Protein AF-A0A8K0JPL9-F1 (afdb_monomer_lite)

Foldseek 3Di:
DDFLDLAADAQVLQLLLCVQLVQVVHSHLVVLLVVCQAPVQVSVLSVLLSLQARAKAWLCCLAPVVDPAQFALHQVSLSCACRVQVHHYAQSSQASNSQNSLSNSLVVNVVVQVVVVVVPPPPPVVPPVDSQGKHWDHKDKWFWFFFPAADPPPRATHTPPQDGRLHIWMKTWMARNNVRDIWIWIRGSHLFQPDDSGTHTAQDPPRQDVFRKDWDDPQLFQKIKMKGDADVCSHPDDDPPNCPPCVVVHDPDDPPDFDKIWIKMFFAAPPDDLPPDLPPDDDPPPQSHDDIDTTIMITPVDDDGSVSSSVSSRCLSVVPSVVVPVSNVKTKIKGKHFVVVPDPQPQPPVVPDDPDPPQAPRGMKMWMDIHQWTWIWGQGNRRGIDIDTRGRHPDVVVVQVCCCVVRVDDD

Sequence (411 aa):
MTTPSNRPYTEPELRAYLDRIDFPLGNDPAVLVDEISRDPKAALGQVMRAHLERVPFENTFITVAEPRASPPLDPSSLHDRIVRSQLGGYCFFHSLNSTNVILGLIQLQRNEDRDLDHSQEGNLNRQRGHRQGWQITNARPVLGVVSIGKEPETDRPIFESRREPTHCVTLVTVLDSRTGVEERAVMDVGFGRKGPIGLAPLPSSEKAGAAGEVIWDDSLRGEAWRVRRPKVGELPGPEEGLEERWLQGHPLTDGEGKRNYLMQHRLFALGQDPSESDQDIEHDDDDGYGAWETLYAFNVAEHHGLETFQTLSRHVFDGSKGCTTKFKDHLTVSRTYDLEQGIDFPVKNNTGKQSSFEGRTRTMGRLALTDMVLSTFVTTDQGKGKKEVISEYKDERERNEDLERLFGLKL

Secondary structure (DSSP, 8-state):
------PPPPHHHHHHHHHHTT-TT-S-HHHHHHHHHH-HHHHHHHHHHHHHHHS-EE-HHHHTS--SSPPP-SHHHHHIIIIIS---B-HHHHHHHHHHHHHHHHHHHHHHHHHHHHHTTT-GGGTT-S--SEEEEEEEEEEEEEEEEE-TTT--EEE-SS-S--EEEEEEEEEETTTTEEEEEEE--SSGGGS-SS-EEPPPTTT--TT-EEEEEETTTTEEEEEEPPPTTTSPP--TTSHHHHTTT--S--TT---EEEEEEEE--TT--TTS-TTSS---TTS--SSPEEEEEEESS----HHHHHHHHHHHHHTGGG---HHHHS-EEEEEEESTT--------TT------TT----EEEEEEETTEEEEEEE-TTS-EEEEEEEE-SSHHHHHHHHHHHH----

Radius of gyration: 22.12 Å; chains: 1; bounding box: 73×56×55 Å

Organism: NCBI:txid5210

Structure (mmCIF, N/CA/C/O backbone):
data_AF-A0A8K0JPL9-F1
#
_entry.id   AF-A0A8K0JPL9-F1
#
loop_
_atom_site.group_PDB
_atom_site.id
_atom_site.type_symbol
_atom_site.label_atom_id
_atom_site.label_alt_id
_atom_site.label_comp_id
_atom_site.label_asym_id
_atom_site.label_entity_id
_atom_site.label_seq_id
_atom_site.pdbx_PDB_ins_code
_atom_site.Cartn_x
_atom_site.Cartn_y
_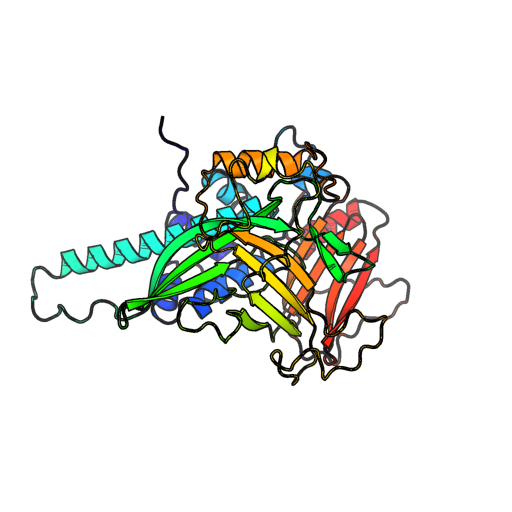atom_site.Cartn_z
_atom_site.occupancy
_atom_site.B_iso_or_equiv
_atom_site.auth_seq_id
_atom_site.auth_comp_id
_atom_site.auth_asym_id
_atom_site.auth_atom_id
_atom_site.pdbx_PDB_model_num
ATOM 1 N N . MET A 1 1 ? -13.437 28.393 0.089 1.00 31.88 1 MET A N 1
ATOM 2 C CA . MET A 1 1 ? -12.780 27.440 -0.829 1.00 31.88 1 MET A CA 1
ATOM 3 C C . MET A 1 1 ? -12.708 26.109 -0.104 1.00 31.88 1 MET A C 1
ATOM 5 O O . MET A 1 1 ? -12.032 26.030 0.910 1.00 31.88 1 MET A O 1
ATOM 9 N N . THR A 1 2 ? -13.507 25.126 -0.514 1.00 33.62 2 THR A N 1
ATOM 10 C CA . THR A 1 2 ? -13.497 23.772 0.057 1.00 33.62 2 THR A CA 1
ATOM 11 C C . THR A 1 2 ? -12.241 23.061 -0.428 1.00 33.62 2 THR A C 1
ATOM 13 O O . THR A 1 2 ? -12.041 22.941 -1.636 1.00 33.62 2 THR A O 1
ATOM 16 N N . THR A 1 3 ? -11.378 22.638 0.489 1.00 42.19 3 THR A N 1
ATOM 17 C CA . THR A 1 3 ? -10.251 21.757 0.174 1.00 42.19 3 THR A CA 1
ATOM 18 C C . THR A 1 3 ? -10.779 20.526 -0.570 1.00 42.19 3 THR A C 1
ATOM 20 O O . THR A 1 3 ? -11.817 19.999 -0.160 1.00 42.19 3 THR A O 1
ATOM 23 N N . PRO A 1 4 ? -10.139 20.073 -1.666 1.00 48.31 4 PRO A N 1
ATOM 24 C CA . PRO A 1 4 ? -10.528 18.835 -2.329 1.00 48.31 4 PRO A CA 1
ATOM 25 C C . PRO A 1 4 ? -10.375 17.702 -1.311 1.00 48.31 4 PRO A C 1
ATOM 27 O O . PRO A 1 4 ? -9.271 17.316 -0.927 1.00 48.31 4 PRO A O 1
ATOM 30 N N . SER A 1 5 ? -11.513 17.283 -0.766 1.00 59.06 5 SER A N 1
ATOM 31 C CA . SER A 1 5 ? -11.613 16.334 0.330 1.00 59.06 5 SER A CA 1
ATOM 32 C C . SER A 1 5 ? -11.364 14.931 -0.197 1.00 59.06 5 SER A C 1
ATOM 34 O O . SER A 1 5 ? -11.903 14.579 -1.248 1.00 59.06 5 SER A O 1
ATOM 36 N N . ASN A 1 6 ? -10.640 14.110 0.565 1.00 72.50 6 ASN A N 1
ATOM 37 C CA . ASN A 1 6 ? -10.690 12.660 0.399 1.00 72.50 6 ASN A CA 1
ATOM 38 C C . ASN A 1 6 ? -12.164 12.235 0.434 1.00 72.50 6 ASN A C 1
ATOM 40 O O . ASN A 1 6 ? -12.820 12.319 1.474 1.00 72.50 6 ASN A O 1
ATOM 44 N N . ARG A 1 7 ? -12.705 11.868 -0.728 1.00 91.00 7 ARG A N 1
ATOM 45 C CA . ARG A 1 7 ? -14.071 11.380 -0.872 1.00 91.00 7 ARG A CA 1
ATOM 46 C C . ARG A 1 7 ? -14.038 9.860 -0.680 1.00 91.00 7 ARG A C 1
ATOM 48 O O . ARG A 1 7 ? -13.291 9.201 -1.402 1.00 91.00 7 ARG A O 1
ATOM 55 N N . PRO A 1 8 ? -14.856 9.302 0.227 1.00 95.69 8 PRO A N 1
ATOM 56 C CA . PRO A 1 8 ? -15.066 7.861 0.318 1.00 95.69 8 PRO A CA 1
ATOM 57 C C . PRO A 1 8 ? -15.488 7.267 -1.030 1.00 95.69 8 PRO A C 1
ATOM 59 O O . PRO A 1 8 ? -16.291 7.881 -1.743 1.00 95.69 8 PRO A O 1
ATOM 62 N N . TYR A 1 9 ? -15.009 6.066 -1.353 1.00 97.75 9 TYR A N 1
ATOM 63 C CA . TYR A 1 9 ? -15.581 5.312 -2.468 1.00 97.75 9 TYR A CA 1
ATOM 64 C C . TYR A 1 9 ? -17.044 4.967 -2.198 1.00 97.75 9 TYR A C 1
ATOM 66 O O . TYR A 1 9 ? -17.438 4.618 -1.086 1.00 97.75 9 TYR A O 1
ATOM 74 N N . THR A 1 10 ? -17.854 5.107 -3.241 1.00 97.56 10 THR A N 1
ATOM 75 C CA . THR A 1 10 ? -19.245 4.657 -3.268 1.00 97.56 10 THR A CA 1
ATOM 76 C C . THR A 1 10 ? -19.319 3.136 -3.333 1.00 97.56 10 THR A C 1
ATOM 78 O O . THR A 1 10 ? -18.347 2.473 -3.687 1.00 97.56 10 THR A O 1
ATOM 81 N N . GLU A 1 11 ? -20.486 2.564 -3.044 1.00 97.81 11 GLU A N 1
ATOM 82 C CA . GLU A 1 11 ? -20.676 1.113 -3.130 1.00 97.81 11 GLU A CA 1
ATOM 83 C C . GLU A 1 11 ? -20.322 0.529 -4.516 1.00 97.81 11 GLU A C 1
ATOM 85 O O . GLU A 1 11 ? -19.583 -0.457 -4.557 1.00 97.81 11 GLU A O 1
ATOM 90 N N . PRO A 1 12 ? -20.725 1.129 -5.661 1.00 98.31 12 PRO A N 1
ATOM 91 C CA . PRO A 1 12 ? -20.303 0.626 -6.970 1.00 98.31 12 PRO A CA 1
ATOM 92 C C . PRO A 1 12 ? -18.787 0.710 -7.196 1.00 98.31 12 PRO A C 1
ATOM 94 O O . PRO A 1 12 ? -18.204 -0.185 -7.806 1.00 98.31 12 PRO A O 1
ATOM 97 N N . GLU A 1 13 ? -18.132 1.765 -6.698 1.00 98.31 13 GLU A N 1
ATOM 98 C CA . GLU A 1 13 ? -16.674 1.915 -6.788 1.00 98.31 13 GLU A CA 1
ATOM 99 C C . GLU A 1 13 ? -15.948 0.865 -5.940 1.00 98.31 13 GLU A C 1
ATOM 101 O O . GLU A 1 13 ? -14.968 0.288 -6.416 1.00 98.31 13 GLU A O 1
ATOM 106 N N . LEU A 1 14 ? -16.451 0.575 -4.733 1.00 98.62 14 LEU A N 1
ATOM 107 C CA . LEU A 1 14 ? -15.950 -0.493 -3.864 1.00 98.62 14 LEU A CA 1
ATOM 108 C C . LEU A 1 14 ? -16.120 -1.865 -4.513 1.00 98.62 14 LEU A C 1
ATOM 110 O O . LEU A 1 14 ? -15.163 -2.629 -4.548 1.00 98.62 14 LEU A O 1
ATOM 114 N N . ARG A 1 15 ? -17.295 -2.158 -5.080 1.00 98.50 15 ARG A N 1
ATOM 115 C CA . ARG A 1 15 ? -17.558 -3.414 -5.796 1.00 98.50 15 ARG A CA 1
ATOM 116 C C . ARG A 1 15 ? -16.576 -3.610 -6.949 1.00 98.50 15 ARG A C 1
ATOM 118 O O . ARG A 1 15 ? -15.944 -4.655 -7.044 1.00 98.50 15 ARG A O 1
ATOM 125 N N . ALA A 1 16 ? -16.378 -2.580 -7.774 1.00 98.56 16 ALA A N 1
ATOM 126 C CA . ALA A 1 16 ? -15.401 -2.621 -8.863 1.00 98.56 16 ALA A CA 1
ATOM 127 C C . ALA A 1 16 ? -13.955 -2.781 -8.356 1.00 98.56 16 ALA A C 1
ATOM 129 O O . ALA A 1 16 ? -13.152 -3.466 -8.981 1.00 98.56 16 ALA A O 1
ATOM 130 N N . TYR A 1 17 ? -13.610 -2.172 -7.219 1.00 98.69 17 TYR A N 1
ATOM 131 C CA . TYR A 1 17 ? -12.295 -2.347 -6.604 1.00 98.69 17 TYR A CA 1
ATOM 132 C C . TYR A 1 17 ? -12.081 -3.776 -6.077 1.00 98.69 17 TYR A C 1
ATOM 134 O O . TYR A 1 17 ? -11.028 -4.357 -6.328 1.00 98.69 17 TYR A O 1
ATOM 142 N N . LEU A 1 18 ? -13.067 -4.355 -5.383 1.00 98.62 18 LEU A N 1
ATOM 143 C CA . LEU A 1 18 ? -12.998 -5.734 -4.886 1.00 98.62 18 LEU A CA 1
ATOM 144 C C . LEU A 1 18 ? -12.902 -6.745 -6.035 1.00 98.62 18 LEU A C 1
ATOM 146 O O . LEU A 1 18 ? -12.157 -7.715 -5.932 1.00 98.62 18 LEU A O 1
ATOM 150 N N . ASP A 1 19 ? -13.583 -6.469 -7.148 1.00 98.31 19 ASP A N 1
ATOM 151 C CA . ASP A 1 19 ? -13.447 -7.215 -8.401 1.00 98.31 19 ASP A CA 1
ATOM 152 C C . ASP A 1 19 ? -12.025 -7.100 -8.983 1.00 98.31 19 ASP A C 1
ATOM 154 O O . ASP A 1 19 ? -11.381 -8.104 -9.280 1.00 98.31 19 ASP A O 1
ATOM 158 N N . ARG A 1 20 ? -11.466 -5.880 -9.047 1.00 97.69 20 ARG A N 1
ATOM 159 C CA . ARG A 1 20 ? -10.102 -5.621 -9.549 1.00 97.69 20 ARG A CA 1
ATOM 160 C C . ARG A 1 20 ? -9.019 -6.380 -8.785 1.00 97.69 20 ARG A C 1
ATOM 162 O O . ARG A 1 20 ? -8.016 -6.770 -9.395 1.00 97.69 20 ARG A O 1
ATOM 169 N N . ILE A 1 21 ? -9.172 -6.515 -7.471 1.00 97.69 21 ILE A N 1
ATOM 170 C CA . ILE A 1 21 ? -8.213 -7.235 -6.625 1.00 97.69 21 ILE A CA 1
ATOM 171 C C . ILE A 1 21 ? -8.539 -8.724 -6.489 1.00 97.69 21 ILE A C 1
ATOM 173 O O . ILE A 1 21 ? -7.820 -9.409 -5.771 1.00 97.69 21 ILE A O 1
ATOM 177 N N . ASP A 1 22 ? -9.582 -9.213 -7.170 1.00 97.00 22 ASP A N 1
ATOM 178 C CA . ASP A 1 22 ? -10.060 -10.595 -7.075 1.00 97.00 22 ASP A CA 1
ATOM 179 C C . ASP A 1 22 ? -10.235 -11.028 -5.612 1.00 97.00 22 ASP A C 1
ATOM 181 O O . ASP A 1 22 ? -9.614 -11.976 -5.128 1.00 97.00 22 ASP A O 1
ATOM 185 N N . PHE A 1 23 ? -10.999 -10.227 -4.857 1.00 97.50 23 PHE A N 1
ATOM 186 C CA . PHE A 1 23 ? -11.124 -10.419 -3.418 1.00 97.50 23 PHE A CA 1
ATOM 187 C C . PHE A 1 23 ? -11.699 -11.819 -3.109 1.00 97.50 23 PHE A C 1
ATOM 189 O O . PHE A 1 23 ? -12.760 -12.157 -3.640 1.00 97.50 23 PHE A O 1
ATOM 196 N N . PRO A 1 24 ? -11.070 -12.629 -2.227 1.00 94.94 24 PRO A N 1
ATOM 197 C CA . PRO A 1 24 ? -11.427 -14.044 -2.057 1.00 94.94 24 PRO A CA 1
ATOM 198 C C . PRO A 1 24 ? -12.874 -14.328 -1.635 1.00 94.94 24 PRO A C 1
ATOM 200 O O . PRO A 1 24 ? -13.370 -15.433 -1.840 1.00 94.94 24 PRO A O 1
ATOM 203 N N . LEU A 1 25 ? -13.556 -13.349 -1.036 1.00 95.19 25 LEU A N 1
ATOM 204 C CA . LEU A 1 25 ? -14.949 -13.473 -0.594 1.00 95.19 25 LEU A CA 1
ATOM 205 C C . LEU A 1 25 ? -15.955 -12.924 -1.619 1.00 95.19 25 LEU A C 1
ATOM 207 O O . LEU A 1 25 ? -17.138 -12.777 -1.316 1.00 95.19 25 LEU A O 1
ATOM 211 N N . GLY A 1 26 ? -15.494 -12.626 -2.835 1.00 96.81 26 GLY A N 1
ATOM 212 C CA . GLY A 1 26 ? -16.279 -12.013 -3.898 1.00 96.81 26 GLY A CA 1
ATOM 213 C C . GLY A 1 26 ? -16.241 -10.486 -3.864 1.00 96.81 26 GLY A C 1
ATOM 214 O O . GLY A 1 26 ? -15.566 -9.862 -3.050 1.00 96.81 26 GLY A O 1
ATOM 215 N N . ASN A 1 27 ? -16.980 -9.861 -4.780 1.00 96.81 27 ASN A N 1
ATOM 216 C CA . ASN A 1 27 ? -16.943 -8.412 -4.972 1.00 96.81 27 ASN A CA 1
ATOM 217 C C . ASN A 1 27 ? -18.016 -7.640 -4.186 1.00 96.81 27 ASN A C 1
ATOM 219 O O . ASN A 1 27 ? -18.180 -6.445 -4.408 1.00 96.81 27 ASN A O 1
ATOM 223 N N . ASP A 1 28 ? -18.754 -8.289 -3.283 1.00 97.75 28 ASP A N 1
ATOM 224 C CA . ASP A 1 28 ? -19.835 -7.648 -2.536 1.00 97.75 28 ASP A CA 1
ATOM 225 C C . ASP A 1 28 ? -19.323 -6.901 -1.289 1.00 97.75 28 ASP A C 1
ATOM 227 O O . ASP A 1 28 ? -18.872 -7.547 -0.338 1.00 97.75 28 ASP A O 1
ATOM 231 N N . PRO A 1 29 ? -19.398 -5.554 -1.235 1.00 97.38 29 PRO A N 1
ATOM 232 C CA . PRO A 1 29 ? -18.859 -4.796 -0.107 1.00 97.38 29 PRO A CA 1
ATOM 233 C C . PRO A 1 29 ? -19.538 -5.106 1.234 1.00 97.38 29 PRO A C 1
ATOM 235 O O . PRO A 1 29 ? -18.885 -5.002 2.270 1.00 97.38 29 PRO A O 1
ATOM 238 N N . ALA A 1 30 ? -20.812 -5.514 1.226 1.00 95.50 30 ALA A N 1
ATOM 239 C CA . ALA A 1 30 ? -21.548 -5.880 2.438 1.00 95.50 30 ALA A CA 1
ATOM 240 C C . ALA A 1 30 ? -20.941 -7.111 3.136 1.00 95.50 30 ALA A C 1
ATOM 242 O O . ALA A 1 30 ? -20.781 -7.123 4.356 1.00 95.50 30 ALA A O 1
ATOM 243 N N . VAL A 1 31 ? -20.501 -8.112 2.362 1.00 96.00 31 VAL A N 1
ATOM 244 C CA . VAL A 1 31 ? -19.808 -9.297 2.897 1.00 96.00 31 VAL A CA 1
ATOM 245 C C . VAL A 1 31 ? -18.501 -8.894 3.582 1.00 96.00 31 VAL A C 1
ATOM 247 O O . VAL A 1 31 ? -18.199 -9.360 4.678 1.00 96.00 31 VAL A O 1
ATOM 250 N N . LEU A 1 32 ? -17.737 -7.979 2.979 1.00 96.38 32 LEU A N 1
ATOM 251 C CA . LEU A 1 32 ? -16.510 -7.467 3.592 1.00 96.38 32 LEU A CA 1
ATOM 252 C C . LEU A 1 32 ? -16.796 -6.668 4.874 1.00 96.38 32 LEU A C 1
ATOM 254 O O . LEU A 1 32 ? -16.063 -6.802 5.853 1.00 96.38 32 LEU A O 1
ATOM 258 N N . VAL A 1 33 ? -17.859 -5.861 4.894 1.00 95.69 33 VAL A N 1
ATOM 259 C CA . VAL A 1 33 ? -18.306 -5.151 6.102 1.00 95.69 33 VAL A CA 1
ATOM 260 C C . VAL A 1 33 ? -18.630 -6.132 7.235 1.00 95.69 33 VAL A C 1
ATOM 262 O O . VAL A 1 33 ? -18.188 -5.911 8.366 1.00 95.69 33 VAL A O 1
ATOM 265 N N . ASP A 1 34 ? -19.323 -7.230 6.932 1.00 94.25 34 ASP A N 1
ATOM 266 C CA . ASP A 1 34 ? -19.626 -8.287 7.900 1.00 94.25 34 ASP A CA 1
ATOM 267 C C . ASP A 1 34 ? -18.358 -8.937 8.470 1.00 94.25 34 ASP A C 1
ATOM 269 O O . ASP A 1 34 ? -18.254 -9.117 9.688 1.00 94.25 34 ASP A O 1
ATOM 273 N N . GLU A 1 35 ? -17.374 -9.260 7.625 1.00 95.81 35 GLU A N 1
ATOM 274 C CA . GLU A 1 35 ? -16.102 -9.823 8.095 1.00 95.81 35 GLU A CA 1
ATOM 275 C C . GLU A 1 35 ? -15.307 -8.831 8.946 1.00 95.81 35 GLU A C 1
ATOM 277 O O . GLU A 1 35 ? -14.771 -9.208 9.989 1.00 95.81 35 GLU A O 1
ATOM 282 N N . ILE A 1 36 ? -15.285 -7.551 8.564 1.00 94.81 36 ILE A N 1
ATOM 283 C CA . ILE A 1 36 ? -14.643 -6.490 9.351 1.00 94.81 36 ILE A CA 1
ATOM 284 C C . ILE A 1 36 ? -15.261 -6.401 10.747 1.00 94.81 36 ILE A C 1
ATOM 286 O O . ILE A 1 36 ? -14.542 -6.200 11.726 1.00 94.81 36 ILE A O 1
ATOM 290 N N . SER A 1 37 ? -16.581 -6.562 10.863 1.00 93.06 37 SER A N 1
ATOM 291 C CA . SER A 1 37 ? -17.254 -6.537 12.161 1.00 93.06 37 SER A CA 1
ATOM 292 C C . SER A 1 37 ? -16.898 -7.720 13.065 1.00 93.06 37 SER A C 1
ATOM 294 O O . SER A 1 37 ? -16.983 -7.590 14.292 1.00 93.06 37 SER A O 1
ATOM 296 N N . ARG A 1 38 ? -16.467 -8.851 12.493 1.00 93.81 38 ARG A N 1
ATOM 297 C CA . ARG A 1 38 ? -16.001 -10.028 13.245 1.00 93.81 38 ARG A CA 1
ATOM 298 C C . ARG A 1 38 ? -14.525 -9.918 13.609 1.00 93.81 38 ARG A C 1
ATOM 300 O O . ARG A 1 38 ? -14.186 -10.030 14.787 1.00 93.81 38 ARG A O 1
ATOM 307 N N . ASP A 1 39 ? -13.677 -9.685 12.612 1.00 95.00 39 ASP A N 1
ATOM 308 C CA . ASP A 1 39 ? -12.230 -9.544 12.754 1.00 95.00 39 ASP A CA 1
ATOM 309 C C . ASP A 1 39 ? -11.689 -8.526 11.728 1.00 95.00 39 ASP A C 1
ATOM 311 O O . ASP A 1 39 ? -11.383 -8.873 10.580 1.00 95.00 39 ASP A O 1
ATOM 315 N N . PRO A 1 40 ? -11.530 -7.251 12.125 1.00 94.44 40 PRO A N 1
ATOM 316 C CA . PRO A 1 40 ? -11.119 -6.202 11.206 1.00 94.44 40 PRO A CA 1
ATOM 317 C C . PRO A 1 40 ? -9.674 -6.391 10.751 1.00 94.44 40 PRO A C 1
ATOM 319 O O . PRO A 1 40 ? -9.330 -5.984 9.642 1.00 94.44 40 PRO A O 1
ATOM 322 N N . LYS A 1 41 ? -8.815 -7.009 11.575 1.00 92.81 41 LYS A N 1
ATOM 323 C CA . LYS A 1 41 ? -7.406 -7.206 11.229 1.00 92.81 41 LYS A CA 1
ATOM 324 C C . LYS A 1 41 ? -7.262 -8.266 10.154 1.00 92.81 41 LYS A C 1
ATOM 326 O O . LYS A 1 41 ? -6.557 -8.029 9.174 1.00 92.81 41 LYS A O 1
ATOM 331 N N . ALA A 1 42 ? -7.948 -9.396 10.319 1.00 94.44 42 ALA A N 1
ATOM 332 C CA . ALA A 1 42 ? -7.949 -10.457 9.323 1.00 94.44 42 ALA A CA 1
ATOM 333 C C . ALA A 1 42 ? -8.567 -9.976 8.002 1.00 94.44 42 ALA A C 1
ATOM 335 O O . ALA A 1 42 ? -7.949 -10.138 6.950 1.00 94.44 42 ALA A O 1
ATOM 336 N N . ALA A 1 43 ? -9.732 -9.320 8.049 1.00 96.62 43 ALA A N 1
ATOM 337 C CA . ALA A 1 43 ? -10.427 -8.851 6.850 1.00 96.62 43 ALA A CA 1
ATOM 338 C C . ALA A 1 43 ? -9.613 -7.803 6.068 1.00 96.62 43 ALA A C 1
ATOM 340 O O . ALA A 1 43 ? -9.389 -7.950 4.865 1.00 96.62 43 ALA A O 1
ATOM 341 N N . LEU A 1 44 ? -9.098 -6.770 6.745 1.00 96.88 44 LEU A N 1
ATOM 342 C CA . LEU A 1 44 ? -8.260 -5.753 6.098 1.00 96.88 44 LEU A CA 1
ATOM 343 C C . LEU A 1 44 ? -6.900 -6.311 5.656 1.00 96.88 44 LEU A C 1
ATOM 345 O O . LEU A 1 44 ? -6.375 -5.882 4.629 1.00 96.88 44 LEU A O 1
ATOM 349 N N . GLY A 1 45 ? -6.349 -7.290 6.380 1.00 96.06 45 GLY A N 1
ATOM 350 C CA . GLY A 1 45 ? -5.162 -8.034 5.960 1.00 96.06 45 GLY A CA 1
ATOM 351 C C . GLY A 1 45 ? -5.384 -8.789 4.647 1.00 96.06 45 GLY A C 1
ATOM 352 O O . GLY A 1 45 ? -4.534 -8.734 3.762 1.00 96.06 45 GLY A O 1
ATOM 353 N N . GLN A 1 46 ? -6.551 -9.415 4.462 1.00 96.38 46 GLN A N 1
ATOM 354 C CA . GLN A 1 46 ? -6.909 -10.058 3.192 1.00 96.38 46 GLN A CA 1
ATOM 355 C C . GLN A 1 46 ? -7.068 -9.042 2.054 1.00 96.38 46 GLN A C 1
ATOM 357 O O . GLN A 1 46 ? -6.569 -9.287 0.958 1.00 96.38 46 GLN A O 1
ATOM 362 N N . VAL A 1 47 ? -7.697 -7.886 2.305 1.00 97.81 47 VAL A N 1
ATOM 363 C CA . VAL A 1 47 ? -7.798 -6.803 1.304 1.00 97.81 47 VAL A CA 1
ATOM 364 C C . VAL A 1 47 ? -6.409 -6.310 0.893 1.00 97.81 47 VAL A C 1
ATOM 366 O O . VAL A 1 47 ? -6.144 -6.121 -0.293 1.00 97.81 47 VAL A O 1
ATOM 369 N N . MET A 1 48 ? -5.513 -6.118 1.864 1.00 97.00 48 MET A N 1
ATOM 370 C CA . MET A 1 48 ? -4.126 -5.716 1.631 1.00 97.00 48 MET A CA 1
ATOM 371 C C . MET A 1 48 ? -3.361 -6.745 0.799 1.00 97.00 48 MET A C 1
ATOM 373 O O . MET A 1 48 ? -2.726 -6.379 -0.189 1.00 97.00 48 MET A O 1
ATOM 377 N N . ARG A 1 49 ? -3.457 -8.026 1.162 1.00 95.50 49 ARG A N 1
ATOM 378 C CA . ARG A 1 49 ? -2.827 -9.122 0.425 1.00 95.50 49 ARG A CA 1
ATOM 379 C C . ARG A 1 49 ? -3.334 -9.194 -1.017 1.00 95.50 49 ARG A C 1
ATOM 381 O O . ARG A 1 49 ? -2.526 -9.138 -1.939 1.00 95.50 49 ARG A O 1
ATOM 388 N N . ALA A 1 50 ? -4.652 -9.233 -1.211 1.00 96.62 50 ALA A N 1
ATOM 389 C CA . ALA A 1 50 ? -5.270 -9.274 -2.536 1.00 96.62 50 ALA A CA 1
ATOM 390 C C . ALA A 1 50 ? -4.852 -8.068 -3.400 1.00 96.62 50 ALA A C 1
ATOM 392 O O . ALA A 1 50 ? -4.516 -8.214 -4.576 1.00 96.62 50 ALA A 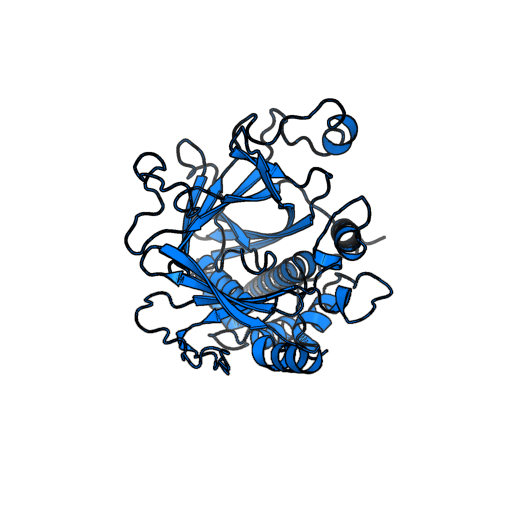O 1
ATOM 393 N N . HIS A 1 51 ? -4.769 -6.873 -2.801 1.00 98.00 51 HIS A N 1
ATOM 394 C CA . HIS A 1 51 ? -4.248 -5.687 -3.479 1.00 98.00 51 HIS A CA 1
ATOM 395 C C . HIS A 1 51 ? -2.800 -5.876 -3.949 1.00 98.00 51 HIS A C 1
ATOM 397 O O . HIS A 1 51 ? -2.506 -5.632 -5.115 1.00 98.00 51 HIS A O 1
ATOM 403 N N . LEU A 1 52 ? -1.902 -6.327 -3.069 1.00 96.56 52 LEU A N 1
ATOM 404 C CA . LEU A 1 52 ? -0.481 -6.523 -3.383 1.00 96.56 52 LEU A CA 1
ATOM 405 C C . LEU A 1 52 ? -0.231 -7.613 -4.438 1.00 96.56 52 LEU A C 1
ATOM 407 O O . LEU A 1 52 ? 0.801 -7.582 -5.112 1.00 96.56 52 LEU A O 1
ATOM 411 N N . GLU A 1 53 ? -1.145 -8.576 -4.568 1.00 95.44 53 GLU A N 1
ATOM 412 C CA . GLU A 1 53 ? -1.085 -9.639 -5.578 1.00 95.44 53 GLU A CA 1
ATOM 413 C C . GLU A 1 53 ? -1.573 -9.185 -6.965 1.00 95.44 53 GLU A C 1
ATOM 415 O O . GLU A 1 53 ? -1.099 -9.672 -8.000 1.00 95.44 53 GLU A O 1
ATOM 420 N N . ARG A 1 54 ? -2.524 -8.241 -7.008 1.00 96.06 54 ARG A N 1
ATOM 421 C CA . ARG A 1 54 ? -3.227 -7.859 -8.245 1.00 96.06 54 ARG A CA 1
ATOM 422 C C . ARG A 1 54 ? -2.903 -6.472 -8.775 1.00 96.06 54 ARG A C 1
ATOM 424 O O . ARG A 1 54 ? -3.000 -6.277 -9.989 1.00 96.06 54 ARG A O 1
ATOM 431 N N . VAL A 1 55 ? -2.544 -5.522 -7.921 1.00 97.81 55 VAL A N 1
ATOM 432 C CA . VAL A 1 55 ? -2.224 -4.143 -8.308 1.00 97.81 55 VAL A CA 1
ATOM 433 C C . VAL A 1 55 ? -0.709 -3.962 -8.218 1.00 97.81 55 VAL A C 1
ATOM 435 O O . VAL A 1 55 ? -0.167 -3.931 -7.112 1.00 97.81 55 VAL A O 1
ATOM 438 N N . PRO A 1 56 ? 0.005 -3.868 -9.352 1.00 97.56 56 PRO A N 1
ATOM 439 C CA . PRO A 1 56 ? 1.454 -3.737 -9.323 1.00 97.56 56 PRO A CA 1
ATOM 440 C C . PRO A 1 56 ? 1.865 -2.388 -8.728 1.00 97.56 56 PRO A C 1
ATOM 442 O O . PRO A 1 56 ? 1.256 -1.359 -9.006 1.00 97.56 56 PRO A O 1
ATOM 445 N N . PHE A 1 57 ? 2.947 -2.387 -7.958 1.00 97.62 57 PHE A N 1
ATOM 446 C CA . PHE A 1 57 ? 3.708 -1.174 -7.694 1.00 97.62 57 PHE A CA 1
ATOM 447 C C . PHE A 1 57 ? 4.529 -0.851 -8.940 1.00 97.62 57 PHE A C 1
ATOM 449 O O . PHE A 1 57 ? 5.305 -1.697 -9.381 1.00 97.62 57 PHE A O 1
ATOM 456 N N . GLU A 1 58 ? 4.368 0.333 -9.520 1.00 96.06 58 GLU A N 1
ATOM 457 C CA . GLU A 1 58 ? 4.969 0.681 -10.804 1.00 96.06 58 GLU A CA 1
ATOM 458 C C . GLU A 1 58 ? 5.180 2.184 -11.026 1.00 96.06 58 GLU A C 1
ATOM 460 O O . GLU A 1 58 ? 4.514 3.043 -10.441 1.00 96.06 58 GLU A O 1
ATOM 465 N N . ASN A 1 59 ? 6.131 2.488 -11.909 1.00 94.38 59 ASN A N 1
ATOM 466 C CA . ASN A 1 59 ? 6.453 3.830 -12.397 1.00 94.38 59 ASN A CA 1
ATOM 467 C C . ASN A 1 59 ? 6.478 3.910 -13.931 1.00 94.38 59 ASN A C 1
ATOM 469 O O . ASN A 1 59 ? 7.147 4.781 -14.493 1.00 94.38 59 ASN A O 1
ATOM 473 N N . THR A 1 60 ? 5.783 3.004 -14.623 1.00 93.00 60 THR A N 1
ATOM 474 C CA . THR A 1 60 ? 5.779 2.935 -16.097 1.00 93.00 60 THR A CA 1
ATOM 475 C C . THR A 1 60 ? 5.291 4.239 -16.698 1.00 93.00 60 THR A C 1
ATOM 477 O O . THR A 1 60 ? 5.812 4.712 -17.702 1.00 93.00 60 THR A O 1
ATOM 480 N N . PHE A 1 61 ? 4.338 4.891 -16.034 1.00 89.25 61 PHE A N 1
ATOM 481 C CA . PHE A 1 61 ? 3.855 6.175 -16.497 1.00 89.25 61 PHE A CA 1
ATOM 482 C C . PHE A 1 61 ? 4.919 7.264 -16.421 1.00 89.25 61 PHE A C 1
ATOM 484 O O . PHE A 1 61 ? 4.773 8.204 -17.169 1.00 89.25 61 PHE A O 1
ATOM 491 N N . ILE A 1 62 ? 5.947 7.168 -15.568 1.00 87.00 62 ILE A N 1
ATOM 492 C CA . ILE A 1 62 ? 7.071 8.122 -15.515 1.00 87.00 62 ILE A CA 1
ATOM 493 C C . ILE A 1 62 ? 8.084 7.807 -16.616 1.00 87.00 62 ILE A C 1
ATOM 495 O O . ILE A 1 62 ? 8.576 8.713 -17.284 1.00 87.00 62 ILE A O 1
ATOM 499 N N . THR A 1 63 ? 8.399 6.524 -16.779 1.00 84.75 63 THR A N 1
ATOM 500 C CA . THR A 1 63 ? 9.557 6.054 -17.552 1.00 84.75 63 THR A CA 1
ATOM 501 C C . THR A 1 63 ? 9.238 5.715 -19.006 1.00 84.75 63 THR A C 1
ATOM 503 O O . THR A 1 63 ? 10.124 5.799 -19.847 1.00 84.75 63 THR A O 1
ATOM 506 N N . VAL A 1 64 ? 7.986 5.366 -19.319 1.00 80.44 64 VAL A N 1
ATOM 507 C CA . VAL A 1 64 ? 7.557 4.904 -20.652 1.00 80.44 64 VAL A CA 1
ATOM 508 C C . VAL A 1 64 ? 6.581 5.879 -21.314 1.00 80.44 64 VAL A C 1
ATOM 510 O O . VAL A 1 64 ? 6.696 6.152 -22.503 1.00 80.44 64 VAL A O 1
ATOM 513 N N . ALA A 1 65 ? 5.627 6.437 -20.564 1.00 70.94 65 ALA A N 1
ATOM 514 C CA . ALA A 1 65 ? 4.496 7.173 -21.146 1.00 70.94 65 ALA A CA 1
ATOM 515 C C . ALA A 1 65 ? 4.747 8.675 -21.435 1.00 70.94 65 ALA A C 1
ATOM 517 O O . ALA A 1 65 ? 3.787 9.396 -21.706 1.00 70.94 65 ALA A O 1
ATOM 518 N N . GLU A 1 66 ? 5.992 9.166 -21.336 1.00 65.62 66 GLU A N 1
ATOM 519 C CA . GLU A 1 66 ? 6.379 10.594 -21.450 1.00 65.62 66 GLU A CA 1
ATOM 520 C C . GLU A 1 66 ? 5.348 11.598 -20.870 1.00 65.62 66 GLU A C 1
ATOM 522 O O . GLU A 1 66 ? 4.816 12.477 -21.564 1.00 65.62 66 GLU A O 1
ATOM 527 N N . PRO A 1 67 ? 5.011 11.499 -19.579 1.00 65.00 67 PRO A N 1
ATOM 528 C CA . PRO A 1 67 ? 3.947 12.293 -18.994 1.00 65.00 67 PRO A CA 1
ATOM 529 C C . PRO A 1 67 ? 4.384 13.756 -18.870 1.00 65.00 67 PRO A C 1
ATOM 531 O O . PRO A 1 67 ? 5.378 14.097 -18.231 1.00 65.00 67 PRO A O 1
ATOM 534 N N . ARG A 1 68 ? 3.575 14.664 -19.421 1.00 71.50 68 ARG A N 1
ATOM 535 C CA . ARG A 1 68 ? 3.801 16.115 -19.290 1.00 71.50 68 ARG A CA 1
ATOM 536 C C . ARG A 1 68 ? 3.541 16.646 -17.874 1.00 71.50 68 ARG A C 1
ATOM 538 O O . ARG A 1 68 ? 3.914 17.779 -17.581 1.00 71.50 68 ARG A O 1
ATOM 545 N N . ALA A 1 69 ? 2.878 15.869 -17.013 1.00 82.81 69 ALA A N 1
ATOM 546 C CA . ALA A 1 69 ? 2.534 16.259 -15.648 1.00 82.81 69 ALA A CA 1
ATOM 547 C C . ALA A 1 69 ? 2.361 15.043 -14.723 1.00 82.81 69 ALA A C 1
ATOM 549 O O . ALA A 1 69 ? 1.940 13.976 -15.169 1.00 82.81 69 ALA A O 1
ATOM 550 N N . SER A 1 70 ? 2.621 15.242 -13.424 1.00 85.25 70 SER A N 1
ATOM 551 C CA . SER A 1 70 ? 2.267 14.273 -12.377 1.00 85.25 70 SER A CA 1
ATOM 552 C C . SER A 1 70 ? 0.766 13.982 -12.443 1.00 85.25 70 SER A C 1
ATOM 554 O O . SER A 1 70 ? -0.016 14.941 -12.435 1.00 85.25 70 SER A O 1
ATOM 556 N N . PRO A 1 71 ? 0.340 12.707 -12.441 1.00 88.56 71 PRO A N 1
ATOM 557 C CA . PRO A 1 71 ? -1.074 12.382 -12.426 1.00 88.56 71 PRO A CA 1
ATOM 558 C C . PRO A 1 71 ? -1.768 12.937 -11.171 1.00 88.56 71 PRO A C 1
ATOM 560 O O . PRO A 1 71 ? -1.130 13.077 -10.114 1.00 88.56 71 PRO A O 1
ATOM 563 N N . PRO A 1 72 ? -3.059 13.275 -11.287 1.00 93.94 72 PRO A N 1
ATOM 564 C CA . PRO A 1 72 ? -3.865 13.708 -10.157 1.00 93.94 72 PRO A CA 1
ATOM 565 C C . PRO A 1 72 ? -4.085 12.567 -9.156 1.00 93.94 72 PRO A C 1
ATOM 567 O O . PRO A 1 72 ? -4.263 11.410 -9.534 1.00 93.94 72 PRO A O 1
ATOM 570 N N . LEU A 1 73 ? -4.088 12.919 -7.870 1.00 95.31 73 LEU A N 1
ATOM 571 C CA . LEU A 1 73 ? -4.309 12.000 -6.750 1.00 95.31 73 LEU A CA 1
ATOM 572 C C . LEU A 1 73 ? -5.732 12.076 -6.171 1.00 95.31 73 LEU A C 1
ATOM 574 O O . LEU A 1 73 ? -5.979 11.573 -5.075 1.00 95.31 73 LEU A O 1
ATOM 578 N N . ASP A 1 74 ? -6.671 12.738 -6.851 1.00 95.00 74 ASP A N 1
ATOM 579 C CA . ASP A 1 74 ? -8.056 12.758 -6.385 1.00 95.00 74 ASP A CA 1
ATOM 580 C C . ASP A 1 74 ? -8.696 11.356 -6.485 1.00 95.00 74 ASP A C 1
ATOM 582 O O . ASP A 1 74 ? -8.293 10.547 -7.327 1.00 95.00 74 ASP A O 1
ATOM 586 N N . PRO A 1 75 ? -9.703 11.046 -5.647 1.00 95.69 75 PRO A N 1
ATOM 587 C CA . PRO A 1 75 ? -10.278 9.704 -5.571 1.00 95.69 75 PRO A CA 1
ATOM 588 C C . PRO A 1 75 ? -10.761 9.128 -6.908 1.00 95.69 75 PRO A C 1
ATOM 590 O O . PRO A 1 75 ? -10.586 7.929 -7.134 1.00 95.69 75 PRO A O 1
ATOM 593 N N . SER A 1 76 ? -11.331 9.959 -7.789 1.00 96.12 76 SER A N 1
ATOM 594 C CA . SER A 1 76 ? -11.868 9.500 -9.080 1.00 96.12 76 SER A CA 1
ATOM 595 C C . SER A 1 76 ? -10.729 9.107 -10.013 1.00 96.12 76 SER A C 1
ATOM 597 O O . SER A 1 76 ? -10.750 8.022 -10.585 1.00 96.12 76 SER A O 1
ATOM 599 N N . SER A 1 77 ? -9.688 9.941 -10.089 1.00 95.94 77 SER A N 1
ATOM 600 C CA . SER A 1 77 ? -8.487 9.651 -10.877 1.00 95.94 77 SER A CA 1
ATOM 601 C C . SER A 1 77 ? -7.752 8.400 -10.393 1.00 95.94 77 SER A C 1
ATOM 603 O O . SER A 1 77 ? -7.269 7.610 -11.204 1.00 95.94 77 SER A O 1
ATOM 605 N N . LEU A 1 78 ? -7.695 8.184 -9.074 1.00 97.06 78 LEU A N 1
ATOM 606 C CA . LEU A 1 78 ? -7.129 6.963 -8.494 1.00 97.06 78 LEU A CA 1
ATOM 607 C C . LEU A 1 78 ? -7.950 5.722 -8.869 1.00 97.06 78 LEU A C 1
ATOM 609 O O . LEU A 1 78 ? -7.365 4.714 -9.265 1.00 97.06 78 LEU A O 1
ATOM 613 N N . HIS A 1 79 ? -9.286 5.806 -8.801 1.00 97.81 79 HIS A N 1
ATOM 614 C CA . HIS A 1 79 ? -10.182 4.705 -9.182 1.00 97.81 79 HIS A CA 1
ATOM 615 C C . HIS A 1 79 ? -10.045 4.375 -10.670 1.00 97.81 79 HIS A C 1
ATOM 617 O O . HIS A 1 79 ? -9.807 3.226 -11.040 1.00 97.81 79 HIS A O 1
ATOM 623 N N . ASP A 1 80 ? -10.101 5.393 -11.526 1.00 97.38 80 ASP A N 1
ATOM 624 C CA . ASP A 1 80 ? -9.954 5.245 -12.973 1.00 97.38 80 ASP A CA 1
ATOM 625 C C . ASP A 1 80 ? -8.612 4.613 -13.351 1.00 97.38 80 ASP A C 1
ATOM 627 O O . ASP A 1 80 ? -8.554 3.758 -14.238 1.00 97.38 80 ASP A O 1
ATOM 631 N N . ARG A 1 81 ? -7.532 4.992 -12.661 1.00 95.50 81 ARG A N 1
ATOM 632 C CA . ARG A 1 81 ? -6.205 4.422 -12.891 1.00 95.50 81 ARG A CA 1
ATOM 633 C C . ARG A 1 81 ? -6.116 2.967 -12.427 1.00 95.50 81 ARG A C 1
ATOM 635 O O . ARG A 1 81 ? -5.783 2.097 -13.228 1.00 95.50 81 ARG A O 1
ATOM 642 N N . ILE A 1 82 ? -6.386 2.711 -11.148 1.00 97.50 82 ILE A N 1
ATOM 643 C CA . ILE A 1 82 ? -6.111 1.413 -10.511 1.00 97.50 82 ILE A CA 1
ATOM 644 C C . ILE A 1 82 ? -7.151 0.363 -10.904 1.00 97.50 82 ILE A C 1
ATOM 646 O O . ILE A 1 82 ? -6.816 -0.793 -11.174 1.00 97.50 82 ILE A O 1
ATOM 650 N N . VAL A 1 83 ? -8.421 0.765 -10.941 1.00 97.88 83 VAL A N 1
ATOM 651 C CA . VAL A 1 83 ? -9.553 -0.137 -11.157 1.00 97.88 83 VAL A CA 1
ATOM 652 C C . VAL A 1 83 ? -9.894 -0.227 -12.636 1.00 97.88 83 VAL A C 1
ATOM 654 O O . VAL A 1 83 ? -9.837 -1.317 -13.201 1.00 97.88 83 VAL A O 1
ATOM 657 N N . ARG A 1 84 ? -10.212 0.898 -13.291 1.00 97.00 84 ARG A N 1
ATOM 658 C CA . ARG A 1 84 ? -10.730 0.865 -14.675 1.00 97.00 84 ARG A CA 1
ATOM 659 C C . ARG A 1 84 ? -9.644 0.598 -15.712 1.00 97.00 84 ARG A C 1
ATOM 661 O O . ARG A 1 84 ? -9.827 -0.248 -16.578 1.00 97.00 84 ARG A O 1
ATOM 668 N N . SER A 1 85 ? -8.515 1.293 -15.606 1.00 96.31 85 SER A N 1
ATOM 669 C CA . SER A 1 85 ? -7.364 1.115 -16.502 1.00 96.31 85 SER A CA 1
ATOM 670 C C . SER A 1 85 ? -6.479 -0.070 -16.108 1.00 96.31 85 SER A C 1
ATOM 672 O O . SER A 1 85 ? -5.534 -0.381 -16.822 1.00 96.31 85 SER A O 1
ATOM 674 N N . GLN A 1 86 ? -6.769 -0.718 -14.973 1.00 96.62 86 GLN A N 1
ATOM 675 C CA . GLN A 1 86 ? -5.996 -1.824 -14.396 1.00 96.62 86 GLN A CA 1
ATOM 676 C C . GLN A 1 86 ? -4.503 -1.529 -14.167 1.00 96.62 86 GLN A C 1
ATOM 678 O O . GLN A 1 86 ? -3.715 -2.454 -13.975 1.00 96.62 86 GLN A O 1
ATOM 683 N N . LEU A 1 87 ? -4.120 -0.254 -14.113 1.00 96.38 87 LEU A N 1
ATOM 684 C CA . LEU A 1 87 ? -2.744 0.167 -13.879 1.00 96.38 87 LEU A CA 1
ATOM 685 C C . LEU A 1 87 ? -2.389 0.105 -12.390 1.00 96.38 87 LEU A C 1
ATOM 687 O O . LEU A 1 87 ? -3.240 -0.102 -11.523 1.00 96.38 87 LEU A O 1
ATOM 691 N N . GLY A 1 88 ? -1.108 0.287 -12.099 1.00 96.62 88 GLY A N 1
ATOM 692 C CA . GLY A 1 88 ? -0.603 0.391 -10.742 1.00 96.62 88 GLY A CA 1
ATOM 693 C C . GLY A 1 88 ? -0.301 1.831 -10.344 1.00 96.62 88 GLY A C 1
ATOM 694 O O . GLY A 1 88 ? -0.890 2.791 -10.850 1.00 96.62 88 GLY A O 1
ATOM 695 N N . GLY A 1 89 ? 0.662 1.992 -9.447 1.00 95.88 89 GLY A N 1
ATOM 696 C CA . GLY A 1 89 ? 1.308 3.272 -9.190 1.00 95.88 89 GLY A CA 1
ATOM 697 C C . GLY A 1 89 ? 2.425 3.133 -8.167 1.00 95.88 89 GLY A C 1
ATOM 698 O O . GLY A 1 89 ? 2.902 2.043 -7.884 1.00 95.88 89 GLY A O 1
ATOM 699 N N . TYR A 1 90 ? 2.846 4.243 -7.578 1.00 94.75 90 TYR A N 1
ATOM 700 C CA . TY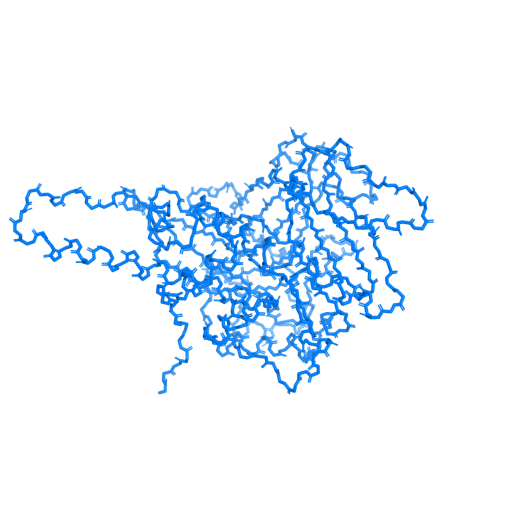R A 1 90 ? 3.747 4.217 -6.425 1.00 94.75 90 TYR A CA 1
ATOM 701 C C . TYR A 1 90 ? 3.015 4.549 -5.133 1.00 94.75 90 TYR A C 1
ATOM 703 O O . TYR A 1 90 ? 1.801 4.756 -5.136 1.00 94.75 90 TYR A O 1
ATOM 711 N N . CYS A 1 91 ? 3.745 4.598 -4.022 1.00 95.44 91 CYS A N 1
ATOM 712 C CA . CYS A 1 91 ? 3.207 4.683 -2.666 1.00 95.44 91 CYS A CA 1
ATOM 713 C C . CYS A 1 91 ? 2.041 5.667 -2.476 1.00 95.44 91 CYS A C 1
ATOM 715 O O . CYS A 1 91 ? 1.055 5.317 -1.835 1.00 95.44 91 CYS A O 1
ATOM 717 N N . PHE A 1 92 ? 2.089 6.857 -3.080 1.00 95.62 92 PHE A N 1
ATOM 718 C CA . PHE A 1 92 ? 1.000 7.837 -3.019 1.00 95.62 92 PHE A CA 1
ATOM 719 C C . PHE A 1 92 ? -0.299 7.336 -3.667 1.00 95.62 92 PHE A C 1
ATOM 721 O O . PHE A 1 92 ? -1.367 7.506 -3.084 1.00 95.62 92 PHE A O 1
ATOM 728 N N . PHE A 1 93 ? -0.226 6.686 -4.832 1.00 96.75 93 PHE A N 1
ATOM 729 C CA . PHE A 1 93 ? -1.397 6.127 -5.517 1.00 96.75 93 PHE A CA 1
ATOM 730 C C . PHE A 1 93 ? -2.022 5.008 -4.694 1.00 96.75 93 PHE A C 1
ATOM 732 O O . PHE A 1 93 ? -3.219 5.035 -4.416 1.00 96.75 93 PHE A O 1
ATOM 739 N N . HIS A 1 94 ? -1.194 4.057 -4.263 1.00 97.56 94 HIS A N 1
ATOM 740 C CA . HIS A 1 94 ? -1.637 2.896 -3.500 1.00 97.56 94 HIS A CA 1
ATOM 741 C C . HIS A 1 94 ? -2.259 3.299 -2.160 1.00 97.56 94 HIS A C 1
ATOM 743 O O . HIS A 1 94 ? -3.389 2.907 -1.871 1.00 97.56 94 HIS A O 1
ATOM 749 N N . SER A 1 95 ? -1.572 4.134 -1.377 1.00 96.62 95 SER A N 1
ATOM 750 C CA . SER A 1 95 ? -2.017 4.510 -0.031 1.00 96.62 95 SER A CA 1
ATOM 751 C C . SER A 1 95 ? -3.223 5.448 -0.028 1.00 96.62 95 SER A C 1
ATOM 753 O O . SER A 1 95 ? -4.113 5.317 0.815 1.00 96.62 95 SER A O 1
ATOM 755 N N . LEU A 1 96 ? -3.327 6.373 -0.987 1.00 96.62 96 LEU A N 1
ATOM 756 C CA . LEU A 1 96 ? -4.537 7.191 -1.110 1.00 96.62 96 LEU A CA 1
ATOM 757 C C . LEU A 1 96 ? -5.722 6.363 -1.621 1.00 96.62 96 LEU A C 1
ATOM 759 O O . LEU A 1 96 ? -6.834 6.530 -1.120 1.00 96.62 96 LEU A O 1
ATOM 763 N N . ASN A 1 97 ? -5.495 5.420 -2.542 1.00 97.69 97 ASN A N 1
ATOM 764 C CA . ASN A 1 97 ? -6.530 4.486 -2.984 1.00 97.69 97 ASN A CA 1
ATOM 765 C C . ASN A 1 97 ? -7.036 3.616 -1.824 1.00 97.69 97 ASN A C 1
ATOM 767 O O . ASN A 1 97 ? -8.241 3.570 -1.584 1.00 97.69 97 ASN A O 1
ATOM 771 N N . SER A 1 98 ? -6.142 2.986 -1.051 1.00 97.06 98 SER A N 1
ATOM 772 C CA . SER A 1 98 ? -6.544 2.197 0.122 1.00 97.06 98 SER A CA 1
ATOM 773 C C . SER A 1 98 ? -7.256 3.045 1.173 1.00 97.06 98 SER A C 1
ATOM 775 O O . SER A 1 98 ? -8.230 2.583 1.762 1.00 97.06 98 SER A O 1
ATOM 777 N N . THR A 1 99 ? -6.849 4.305 1.367 1.00 97.12 99 THR A N 1
ATOM 778 C CA . THR A 1 99 ? -7.594 5.229 2.236 1.00 97.12 99 THR A CA 1
ATOM 779 C C . THR A 1 99 ? -9.034 5.401 1.743 1.00 97.12 99 THR A C 1
ATOM 781 O O . THR A 1 99 ? -9.962 5.258 2.536 1.00 97.12 99 THR A O 1
ATOM 784 N N . ASN A 1 100 ? -9.248 5.681 0.453 1.00 97.56 100 ASN A N 1
ATOM 785 C CA . ASN A 1 100 ? -10.592 5.908 -0.093 1.00 97.56 100 ASN A CA 1
ATOM 786 C C . ASN A 1 100 ? -11.474 4.650 -0.034 1.00 97.56 100 ASN A C 1
ATOM 788 O O . ASN A 1 100 ? -12.671 4.765 0.245 1.00 97.56 100 ASN A O 1
ATOM 792 N N . VAL A 1 101 ? -10.881 3.463 -0.220 1.00 97.94 101 VAL A N 1
ATOM 793 C CA . VAL A 1 101 ? -11.548 2.166 -0.014 1.00 97.94 101 VAL A CA 1
ATOM 794 C C . VAL A 1 101 ? -12.019 2.032 1.433 1.00 97.94 101 VAL A C 1
ATOM 796 O O . VAL A 1 101 ? -13.199 1.793 1.675 1.00 97.94 101 VAL A O 1
ATOM 799 N N . ILE A 1 102 ? -11.133 2.245 2.410 1.00 97.75 102 ILE A N 1
ATOM 800 C CA . ILE A 1 102 ? -11.489 2.092 3.827 1.00 97.75 102 ILE A CA 1
ATOM 801 C C . ILE A 1 102 ? -12.527 3.133 4.251 1.00 97.75 102 ILE A C 1
ATOM 803 O O . ILE A 1 102 ? -13.488 2.792 4.934 1.00 97.75 102 ILE A O 1
ATOM 807 N N . LEU A 1 103 ? -12.396 4.386 3.807 1.00 96.75 103 LEU A N 1
ATOM 808 C CA . LEU A 1 103 ? -13.411 5.413 4.048 1.00 96.75 103 LEU A CA 1
ATOM 809 C C . LEU A 1 103 ? -14.779 5.017 3.467 1.00 96.75 103 LEU A C 1
ATOM 811 O O . LEU A 1 103 ? -15.803 5.286 4.095 1.00 96.75 103 LEU A O 1
ATOM 815 N N . GLY A 1 104 ? -14.804 4.369 2.298 1.00 97.56 104 GLY A N 1
ATOM 816 C CA . GLY A 1 104 ? -16.027 3.819 1.710 1.00 97.56 104 GLY A CA 1
ATOM 817 C C . GLY A 1 104 ? -16.660 2.736 2.588 1.00 97.56 104 GLY A C 1
ATOM 818 O O . GLY A 1 104 ? -17.860 2.780 2.848 1.00 97.56 104 GLY A O 1
ATOM 819 N N . LEU A 1 105 ? -15.851 1.817 3.124 1.00 97.00 105 LEU A N 1
ATOM 820 C CA . LEU A 1 105 ? -16.314 0.764 4.040 1.00 97.00 105 LEU A CA 1
ATOM 821 C C . LEU A 1 105 ? -16.868 1.338 5.354 1.00 97.00 105 LEU A C 1
ATOM 823 O O . LEU A 1 105 ? -17.916 0.895 5.817 1.00 97.00 105 LEU A O 1
ATOM 827 N N . ILE A 1 106 ? -16.229 2.376 5.910 1.00 95.81 106 ILE A N 1
ATOM 828 C CA . ILE A 1 106 ? -16.750 3.115 7.076 1.00 95.81 106 ILE A CA 1
ATOM 829 C C . ILE A 1 106 ? -18.127 3.715 6.758 1.00 95.81 106 ILE A C 1
ATOM 831 O O . ILE A 1 106 ? -19.036 3.677 7.589 1.00 95.81 106 ILE A O 1
ATOM 835 N N . GLN A 1 107 ? -18.293 4.298 5.566 1.00 96.00 107 GLN A N 1
ATOM 836 C CA . GLN A 1 107 ? -19.567 4.890 5.163 1.00 96.00 107 GLN A CA 1
ATOM 837 C C . GLN A 1 107 ? -20.667 3.832 5.011 1.00 96.00 107 GLN A C 1
ATOM 839 O O . GLN A 1 107 ? -21.793 4.090 5.433 1.00 96.00 107 GLN A O 1
ATOM 844 N N . LEU A 1 108 ? -20.350 2.657 4.458 1.00 94.19 108 LEU A N 1
ATOM 845 C CA . LEU A 1 108 ? -21.293 1.540 4.361 1.00 94.19 108 LEU A CA 1
ATOM 846 C C . LEU A 1 108 ? -21.714 1.026 5.741 1.00 94.19 108 LEU A C 1
ATOM 848 O O . LEU A 1 108 ? -22.911 0.955 6.003 1.00 94.19 108 LEU A O 1
ATOM 852 N N . GLN A 1 109 ? -20.759 0.794 6.651 1.00 92.19 109 GLN A N 1
ATOM 853 C CA . GLN A 1 109 ? -21.046 0.406 8.042 1.00 92.19 109 GLN A CA 1
ATOM 854 C C . GLN A 1 109 ? -22.037 1.370 8.710 1.00 92.19 109 GLN A C 1
ATOM 856 O O . GLN A 1 109 ? -23.029 0.952 9.301 1.00 92.19 109 GLN A O 1
ATOM 861 N N . ARG A 1 110 ? -21.815 2.680 8.550 1.00 92.06 110 ARG A N 1
ATOM 862 C CA . ARG A 1 110 ? -22.695 3.715 9.115 1.00 92.06 110 ARG A CA 1
ATOM 863 C C . ARG A 1 110 ? -24.083 3.759 8.483 1.00 92.06 110 ARG A C 1
ATOM 865 O O . ARG A 1 110 ? -25.026 4.169 9.154 1.00 92.06 110 ARG A O 1
ATOM 872 N N . ASN A 1 111 ? -24.205 3.435 7.198 1.00 90.19 111 ASN A N 1
ATOM 873 C CA . ASN A 1 111 ? -25.500 3.409 6.521 1.00 90.19 111 ASN A CA 1
ATOM 874 C C . ASN A 1 111 ? -26.336 2.218 7.007 1.00 90.19 111 ASN A C 1
ATOM 876 O O . ASN A 1 111 ? -27.502 2.410 7.340 1.00 90.19 111 ASN A O 1
ATOM 880 N N . GLU A 1 112 ? -25.724 1.037 7.142 1.00 85.06 112 GLU A N 1
ATOM 881 C CA . GLU A 1 112 ? -26.394 -0.153 7.684 1.00 85.06 112 GLU A CA 1
ATOM 882 C C . GLU A 1 112 ? -26.914 0.079 9.111 1.00 85.06 112 GLU A C 1
ATOM 884 O O . GLU A 1 112 ? -28.051 -0.279 9.421 1.00 85.06 112 GLU A O 1
ATOM 889 N N . ASP A 1 113 ? -26.124 0.744 9.962 1.00 81.50 113 ASP A N 1
ATOM 890 C CA . ASP A 1 113 ? -26.541 1.081 11.328 1.00 81.50 113 ASP A CA 1
ATOM 891 C C . ASP A 1 113 ? -27.775 2.010 11.349 1.00 81.50 113 ASP A C 1
ATOM 893 O O . ASP A 1 113 ? -28.675 1.831 12.171 1.00 81.50 113 ASP A O 1
ATOM 897 N N . ARG A 1 114 ? -27.867 2.971 10.416 1.00 82.81 114 ARG A N 1
ATOM 898 C CA . ARG A 1 114 ? -29.008 3.904 10.321 1.00 82.81 114 ARG A CA 1
ATOM 899 C C . ARG A 1 114 ? -30.289 3.241 9.825 1.00 82.81 114 ARG A C 1
ATOM 901 O O . ARG A 1 114 ? -31.370 3.552 10.325 1.00 82.81 114 ARG A O 1
ATOM 908 N N . ASP A 1 115 ? -30.184 2.350 8.843 1.00 77.81 115 ASP A N 1
ATOM 909 C CA . ASP A 1 115 ? -31.351 1.648 8.298 1.00 77.81 115 ASP A CA 1
ATOM 910 C C . ASP A 1 115 ? -31.980 0.722 9.353 1.00 77.81 115 ASP A C 1
ATOM 912 O O . ASP A 1 115 ? -33.208 0.596 9.442 1.00 77.81 115 ASP A O 1
ATOM 916 N N . LEU A 1 116 ? -31.149 0.135 10.223 1.00 71.75 116 LEU A N 1
ATOM 917 C CA . LEU A 1 116 ? -31.615 -0.638 11.372 1.00 71.75 116 LEU A CA 1
ATOM 918 C C . LEU A 1 116 ? -32.391 0.228 12.372 1.00 71.75 116 LEU A C 1
ATOM 920 O O . LEU A 1 116 ? -33.465 -0.201 12.799 1.00 71.75 116 LEU A O 1
ATOM 924 N N . ASP A 1 117 ? -31.917 1.436 12.688 1.00 71.25 117 ASP A N 1
ATOM 925 C CA . ASP A 1 117 ? -32.596 2.354 13.615 1.00 71.25 117 ASP A CA 1
ATOM 926 C C . ASP A 1 117 ? -34.001 2.739 13.123 1.00 71.25 117 ASP A C 1
ATOM 928 O O . ASP A 1 117 ? -34.975 2.657 13.878 1.00 71.25 117 ASP A O 1
ATOM 932 N N . HIS A 1 118 ? -34.147 3.077 11.838 1.00 71.94 118 HIS A N 1
ATOM 933 C CA . HIS A 1 118 ? -35.443 3.463 11.265 1.00 71.94 118 HIS A CA 1
ATOM 934 C C . HIS A 1 118 ? -36.440 2.301 11.160 1.00 71.94 118 HIS A C 1
ATOM 936 O O . HIS A 1 118 ? -37.649 2.507 11.276 1.00 71.94 118 HIS A O 1
ATOM 942 N N . SER A 1 119 ? -35.963 1.066 10.984 1.00 65.38 119 SER A N 1
ATOM 943 C CA . SER A 1 119 ? -36.833 -0.118 10.931 1.00 65.38 119 SER A CA 1
ATOM 944 C C . SER A 1 119 ? -37.394 -0.545 12.301 1.00 65.38 119 SER A C 1
ATOM 946 O O . SER A 1 119 ? -38.329 -1.348 12.361 1.00 65.38 119 SER A O 1
ATOM 948 N N . GLN A 1 120 ? -36.845 -0.022 13.408 1.00 57.41 120 GLN A N 1
ATOM 949 C CA . GLN A 1 120 ? -37.104 -0.503 14.773 1.00 57.41 120 GLN A CA 1
ATOM 950 C C . GLN A 1 120 ? -37.962 0.418 15.655 1.00 57.41 120 GLN A C 1
ATOM 952 O O . GLN A 1 120 ? -38.278 0.029 16.784 1.00 57.41 120 GLN A O 1
ATOM 957 N N . GLU A 1 121 ? -38.459 1.553 15.145 1.00 58.06 121 GLU A N 1
ATOM 958 C CA . GLU A 1 121 ? -39.404 2.433 15.870 1.00 58.06 121 GLU A CA 1
ATOM 959 C C . GLU A 1 121 ? -40.724 1.736 16.290 1.00 58.06 121 GLU A C 1
ATOM 961 O O . GLU A 1 121 ? -41.498 2.284 17.071 1.00 58.06 121 GLU A O 1
ATOM 966 N N . GLY A 1 122 ? -40.970 0.491 15.857 1.00 58.59 122 GLY A N 1
ATOM 967 C CA . GLY A 1 122 ? -42.109 -0.330 16.285 1.00 58.59 122 GLY A CA 1
ATOM 968 C C . GLY A 1 122 ? -41.845 -1.390 17.369 1.00 58.59 122 GLY A C 1
ATOM 969 O O . GLY A 1 122 ? -42.795 -2.071 17.753 1.00 58.59 122 GLY A O 1
ATOM 970 N N . ASN A 1 123 ? -40.608 -1.614 17.850 1.00 58.12 123 ASN A N 1
ATOM 971 C CA . ASN A 1 123 ? -40.331 -2.754 18.748 1.00 58.12 123 ASN A CA 1
ATOM 972 C C . ASN A 1 123 ? -39.175 -2.512 19.747 1.00 58.12 123 ASN A C 1
ATOM 974 O O . ASN A 1 123 ? -38.077 -3.057 19.620 1.00 58.12 123 ASN A O 1
ATOM 978 N N . LEU A 1 124 ? -39.458 -1.731 20.798 1.00 57.28 124 LEU A N 1
ATOM 979 C CA . LEU A 1 124 ? -38.522 -1.278 21.848 1.00 57.28 124 LEU A CA 1
ATOM 980 C C . LEU A 1 124 ? -37.744 -2.393 22.589 1.00 57.28 124 LEU A C 1
ATOM 982 O O . LEU A 1 124 ? -36.738 -2.110 23.229 1.00 57.28 124 LEU A O 1
ATOM 986 N N . ASN A 1 125 ? -38.144 -3.666 22.485 1.00 53.59 125 ASN A N 1
ATOM 987 C CA . ASN A 1 125 ? -37.476 -4.781 23.174 1.00 53.59 125 ASN A CA 1
ATOM 988 C C . ASN A 1 125 ? -36.375 -5.492 22.358 1.00 53.59 125 ASN A C 1
ATOM 990 O O . ASN A 1 125 ? -35.730 -6.395 22.890 1.00 53.59 125 ASN A O 1
ATOM 994 N N . ARG A 1 126 ? -36.104 -5.099 21.101 1.00 52.72 126 ARG A N 1
ATOM 995 C CA . ARG A 1 126 ? -34.954 -5.618 20.315 1.00 52.72 126 ARG A CA 1
ATOM 996 C C . ARG A 1 126 ? -33.673 -4.769 20.425 1.00 52.72 126 ARG A C 1
ATOM 998 O O . ARG A 1 126 ? -32.642 -5.154 19.882 1.00 52.72 126 ARG A O 1
ATOM 1005 N N . GLN A 1 127 ? -33.701 -3.690 21.212 1.00 48.28 127 GLN A N 1
ATOM 1006 C CA . GLN A 1 127 ? -32.687 -2.622 21.290 1.00 48.28 127 GLN A CA 1
ATOM 1007 C C . GLN A 1 127 ? -31.272 -2.988 21.801 1.00 48.28 127 GLN A C 1
ATOM 1009 O O . GLN A 1 127 ? -30.442 -2.102 21.973 1.00 48.28 127 GLN A O 1
ATOM 1014 N N . ARG A 1 128 ? -30.930 -4.255 22.068 1.00 46.53 128 ARG A N 1
ATOM 1015 C CA . ARG A 1 128 ? -29.587 -4.625 22.586 1.00 46.53 128 ARG A CA 1
ATOM 1016 C C . ARG A 1 128 ? -28.761 -5.532 21.678 1.00 46.53 128 ARG A C 1
ATOM 1018 O O . ARG A 1 128 ? -27.672 -5.940 22.066 1.00 46.53 128 ARG A O 1
ATOM 1025 N N . GLY A 1 129 ? -29.260 -5.811 20.476 1.00 48.22 129 GLY A N 1
ATOM 1026 C CA . GLY A 1 129 ? -28.557 -6.590 19.459 1.00 48.22 129 GLY A CA 1
ATOM 1027 C C . GLY A 1 129 ? -27.817 -5.758 18.410 1.00 48.22 129 GLY A C 1
ATOM 1028 O O . GLY A 1 129 ? -27.472 -6.327 17.379 1.00 48.22 129 GLY A O 1
ATOM 1029 N N . HIS A 1 130 ? -27.602 -4.447 18.619 1.00 53.97 130 HIS A N 1
ATOM 1030 C CA . HIS A 1 130 ? -26.664 -3.673 17.789 1.00 53.97 130 HIS A CA 1
ATOM 1031 C C . HIS A 1 130 ? -25.375 -4.477 17.658 1.00 53.97 130 HIS A C 1
ATOM 1033 O O . HIS A 1 130 ? -24.927 -5.003 18.679 1.00 53.97 130 HIS A O 1
ATOM 1039 N N . ARG A 1 131 ? -24.842 -4.622 16.432 1.00 59.81 131 ARG A N 1
ATOM 1040 C CA . ARG A 1 131 ? -23.676 -5.464 16.119 1.00 59.81 131 ARG A CA 1
ATOM 1041 C C . ARG A 1 131 ? -22.560 -5.202 17.135 1.00 59.81 131 ARG A C 1
ATOM 1043 O O . ARG A 1 131 ? -21.775 -4.265 17.019 1.00 59.81 131 ARG A O 1
ATOM 1050 N N . GLN A 1 132 ? -22.532 -6.032 18.172 1.00 69.56 132 GLN A N 1
ATOM 1051 C CA . GLN A 1 132 ? -21.483 -6.055 19.168 1.00 69.56 132 GLN A CA 1
ATOM 1052 C C . GLN A 1 132 ? -20.262 -6.615 18.457 1.00 69.56 132 GLN A C 1
ATOM 1054 O O . GLN A 1 132 ? -20.282 -7.764 18.017 1.00 69.56 132 GLN A O 1
ATOM 1059 N N . GLY A 1 133 ? -19.220 -5.809 18.305 1.00 86.44 133 GLY A N 1
ATOM 1060 C CA . GLY A 1 133 ? -18.068 -6.212 17.517 1.00 86.44 133 GLY A CA 1
ATOM 1061 C C . GLY A 1 133 ? -17.183 -5.042 17.142 1.00 86.44 133 GLY A C 1
ATOM 1062 O O . GLY A 1 133 ? -17.187 -3.993 17.784 1.00 86.44 133 GLY A O 1
ATOM 1063 N N . TRP A 1 134 ? -16.405 -5.246 16.094 1.00 91.50 134 TRP A N 1
ATOM 1064 C CA . TRP A 1 134 ? -15.437 -4.265 15.644 1.00 91.50 134 TRP A CA 1
ATOM 1065 C C . TRP A 1 134 ? -16.030 -3.297 14.621 1.00 91.50 134 TRP A C 1
ATOM 1067 O O . TRP A 1 134 ? -16.890 -3.647 13.811 1.00 91.50 134 TRP A O 1
ATOM 1077 N N . GLN A 1 135 ? -15.540 -2.065 14.642 1.00 92.75 135 GLN A N 1
ATOM 1078 C CA . GLN A 1 135 ? -15.884 -1.027 13.677 1.00 92.75 135 GLN A CA 1
ATOM 1079 C C . GLN A 1 135 ? -14.618 -0.310 13.231 1.00 92.75 135 GLN A C 1
ATOM 1081 O O . GLN A 1 135 ? -13.738 -0.030 14.047 1.00 92.75 135 GLN A O 1
ATOM 1086 N N . ILE A 1 136 ? -14.530 0.032 11.946 1.00 93.19 136 ILE A N 1
ATOM 1087 C CA . ILE A 1 136 ? -13.488 0.947 11.485 1.00 93.19 136 ILE A CA 1
ATOM 1088 C C . ILE A 1 136 ? -13.983 2.359 11.783 1.00 93.19 136 ILE A C 1
ATOM 1090 O O . ILE A 1 136 ? -15.053 2.769 11.339 1.00 93.19 136 ILE A O 1
ATOM 1094 N N . THR A 1 137 ? -13.217 3.118 12.559 1.00 93.56 137 THR A N 1
ATOM 1095 C CA . THR A 1 137 ? -13.634 4.460 12.989 1.00 93.56 137 THR A CA 1
ATOM 1096 C C . THR A 1 137 ? -12.940 5.559 12.205 1.00 93.56 137 THR A C 1
ATOM 1098 O O . THR A 1 137 ? -13.488 6.656 12.071 1.00 93.56 137 THR A O 1
ATOM 1101 N N . ASN A 1 138 ? -11.749 5.278 11.670 1.00 94.56 138 ASN A N 1
ATOM 1102 C CA . ASN A 1 138 ? -10.963 6.252 10.933 1.00 94.56 138 ASN A CA 1
ATOM 1103 C C . ASN A 1 138 ? -9.988 5.584 9.957 1.00 94.56 138 ASN A C 1
ATOM 1105 O O . ASN A 1 138 ? -9.437 4.519 10.241 1.00 94.56 138 ASN A O 1
ATOM 1109 N N . ALA A 1 139 ? -9.722 6.267 8.848 1.00 94.94 139 ALA A N 1
ATOM 1110 C CA . ALA A 1 139 ? -8.624 5.966 7.945 1.00 94.94 139 ALA A CA 1
ATOM 1111 C C . ALA A 1 139 ? -8.066 7.261 7.358 1.00 94.94 139 ALA A C 1
ATOM 1113 O O . ALA A 1 139 ? -8.822 8.152 6.966 1.00 94.94 139 ALA A O 1
ATOM 1114 N N . ARG A 1 140 ? -6.740 7.376 7.291 1.00 94.31 140 ARG A N 1
ATOM 1115 C CA . ARG A 1 140 ? -6.082 8.529 6.667 1.00 94.31 140 ARG A CA 1
ATOM 1116 C C . ARG A 1 140 ? -4.696 8.189 6.134 1.00 94.31 140 ARG A C 1
ATOM 1118 O O . ARG A 1 140 ? -4.023 7.341 6.721 1.00 94.31 140 ARG A O 1
ATOM 1125 N N . PRO A 1 141 ? -4.226 8.897 5.099 1.00 93.31 141 PRO A N 1
ATOM 1126 C CA . PRO A 1 141 ? -2.849 8.786 4.666 1.00 93.31 141 PRO A CA 1
ATOM 1127 C C . PRO A 1 141 ? -1.910 9.427 5.695 1.00 93.31 141 PRO A C 1
ATOM 1129 O O . PRO A 1 141 ? -2.235 10.438 6.325 1.00 93.31 141 PRO A O 1
ATOM 1132 N N . VAL A 1 142 ? -0.731 8.840 5.839 1.00 91.12 142 VAL A N 1
ATOM 1133 C CA . VAL A 1 142 ? 0.371 9.320 6.670 1.00 91.12 142 VAL A CA 1
ATOM 1134 C C . VAL A 1 142 ? 1.634 9.335 5.822 1.00 91.12 142 VAL A C 1
ATOM 1136 O O . VAL A 1 142 ? 1.867 8.436 5.013 1.00 91.12 142 VAL A O 1
ATOM 1139 N N . LEU A 1 143 ? 2.427 10.384 5.994 1.00 88.81 143 LEU A N 1
ATOM 1140 C CA . LEU A 1 143 ? 3.691 10.569 5.304 1.00 88.81 143 LEU A CA 1
ATOM 1141 C C . LEU A 1 143 ? 4.829 9.872 6.054 1.00 88.81 143 LEU A C 1
ATOM 1143 O O . LEU A 1 143 ? 4.878 9.875 7.288 1.00 88.81 143 LEU A O 1
ATOM 1147 N N . GLY A 1 144 ? 5.740 9.276 5.290 1.00 81.06 144 GLY A N 1
ATOM 1148 C CA . GLY A 1 144 ? 6.928 8.605 5.792 1.00 81.06 144 GLY A CA 1
ATOM 1149 C C . GLY A 1 144 ? 8.190 9.018 5.041 1.00 81.06 144 GLY A C 1
ATOM 1150 O O . GLY A 1 144 ? 8.142 9.444 3.887 1.00 81.06 144 GLY A O 1
ATOM 1151 N N . VAL A 1 145 ? 9.327 8.881 5.714 1.00 80.81 145 VAL A N 1
ATOM 1152 C CA . VAL A 1 145 ? 10.666 9.146 5.180 1.00 80.81 145 VAL A CA 1
ATOM 1153 C C . VAL A 1 145 ? 11.385 7.815 5.018 1.00 80.81 145 VAL A C 1
ATOM 1155 O O . VAL A 1 145 ? 11.561 7.089 5.997 1.00 80.81 145 VAL A O 1
ATOM 1158 N N . VAL A 1 146 ? 11.785 7.496 3.790 1.00 79.12 146 VAL A N 1
ATOM 1159 C CA . VAL A 1 146 ? 12.448 6.232 3.447 1.00 79.12 146 VAL A CA 1
ATOM 1160 C C . VAL A 1 146 ? 13.909 6.244 3.904 1.00 79.12 146 VAL A C 1
ATOM 1162 O O . VAL A 1 146 ? 14.614 7.248 3.767 1.00 79.12 146 VAL A O 1
ATOM 1165 N N . SER A 1 147 ? 14.368 5.121 4.452 1.00 73.12 147 SER A N 1
ATOM 1166 C CA . SER A 1 147 ? 15.786 4.871 4.702 1.00 73.12 147 SER A CA 1
ATOM 1167 C C . SER A 1 147 ? 16.456 4.349 3.430 1.00 73.12 147 SER A C 1
ATOM 1169 O O . SER A 1 147 ? 15.920 3.488 2.737 1.00 73.12 147 SER A O 1
ATOM 1171 N N . ILE A 1 148 ? 17.636 4.877 3.118 1.00 68.31 148 ILE A N 1
ATOM 1172 C CA . ILE A 1 148 ? 18.418 4.550 1.918 1.00 68.31 148 ILE A CA 1
ATOM 1173 C C . ILE A 1 148 ? 19.634 3.662 2.206 1.00 68.31 148 ILE A C 1
ATOM 1175 O O . ILE A 1 148 ? 20.451 3.437 1.316 1.00 68.31 148 ILE A O 1
ATOM 1179 N N . GLY A 1 149 ? 19.767 3.153 3.430 1.00 67.56 149 GLY A N 1
ATOM 1180 C CA . GLY A 1 149 ? 20.865 2.277 3.827 1.00 67.56 149 GLY A CA 1
ATOM 1181 C C . GLY A 1 149 ? 21.293 2.520 5.265 1.00 67.56 149 GLY A C 1
ATOM 1182 O O . GLY A 1 149 ? 20.548 3.107 6.046 1.00 67.56 149 GLY A O 1
ATOM 1183 N N . LYS A 1 150 ? 22.505 2.081 5.603 1.00 63.88 150 LYS A N 1
ATOM 1184 C CA . LYS A 1 150 ? 23.131 2.309 6.905 1.00 63.88 150 LYS A CA 1
ATOM 1185 C C . LYS A 1 150 ? 24.445 3.072 6.754 1.00 63.88 150 LYS A C 1
ATOM 1187 O O . LYS A 1 150 ? 25.127 2.933 5.739 1.00 63.88 150 LYS A O 1
ATOM 1192 N N . GLU A 1 151 ? 24.789 3.876 7.752 1.00 59.66 151 GLU A N 1
ATOM 1193 C CA . GLU A 1 151 ? 26.105 4.492 7.883 1.00 59.66 151 GLU A CA 1
ATOM 1194 C C . GLU A 1 151 ? 27.138 3.386 8.126 1.00 59.66 151 GLU A C 1
ATOM 1196 O O . GLU A 1 151 ? 26.970 2.631 9.085 1.00 59.66 151 GLU A O 1
ATOM 1201 N N . PRO A 1 152 ? 28.210 3.294 7.315 1.00 55.88 152 PRO A N 1
ATOM 1202 C CA . PRO A 1 152 ? 29.192 2.215 7.437 1.00 55.88 152 PRO A CA 1
ATOM 1203 C C . PRO A 1 152 ? 29.839 2.108 8.824 1.00 55.88 152 PRO A C 1
ATOM 1205 O O . PRO A 1 152 ? 30.243 1.026 9.227 1.00 55.88 152 PRO A O 1
ATOM 1208 N N . GLU A 1 153 ? 29.957 3.228 9.546 1.00 60.62 153 GLU A N 1
ATOM 1209 C CA . GLU A 1 153 ? 30.672 3.295 10.828 1.00 60.62 153 GLU A CA 1
ATOM 1210 C C . GLU A 1 153 ? 29.769 3.107 12.053 1.00 60.62 153 GLU A C 1
ATOM 1212 O O . GLU A 1 153 ? 30.246 2.711 13.115 1.00 60.62 153 GLU A O 1
ATOM 1217 N N . THR A 1 154 ? 28.476 3.421 11.942 1.00 60.66 154 THR A N 1
ATOM 1218 C CA . THR A 1 154 ? 27.564 3.481 13.099 1.00 60.66 154 THR A CA 1
ATOM 1219 C C . THR A 1 154 ? 26.391 2.515 12.995 1.00 60.66 154 THR A C 1
ATOM 1221 O O . THR A 1 154 ? 25.611 2.407 13.944 1.00 60.66 154 THR A O 1
ATOM 1224 N N . ASP A 1 155 ? 26.232 1.855 11.842 1.00 59.91 155 ASP A N 1
ATOM 1225 C CA . ASP A 1 155 ? 25.080 1.023 11.487 1.00 59.91 155 ASP A CA 1
ATOM 1226 C C . ASP A 1 155 ? 23.726 1.761 11.570 1.00 59.91 155 ASP A C 1
ATOM 1228 O O . ASP A 1 155 ? 22.647 1.158 11.499 1.00 59.91 155 ASP A O 1
ATOM 1232 N N . ARG A 1 156 ? 23.759 3.094 11.706 1.00 61.53 156 ARG A N 1
ATOM 1233 C CA . ARG A 1 156 ? 22.562 3.929 11.794 1.00 61.53 156 ARG A CA 1
ATOM 1234 C C . ARG A 1 156 ? 21.893 4.011 10.435 1.00 61.53 156 ARG A C 1
ATOM 1236 O O . ARG A 1 156 ? 22.591 4.167 9.436 1.00 61.53 156 ARG A O 1
ATOM 1243 N N . PRO A 1 157 ? 20.554 3.968 10.366 1.00 57.56 157 PRO A N 1
ATOM 1244 C CA . PRO A 1 157 ? 19.862 4.159 9.106 1.00 57.56 157 PRO A CA 1
ATOM 1245 C C . PRO A 1 157 ? 20.184 5.543 8.531 1.00 57.56 157 PRO A C 1
ATOM 1247 O O . PRO A 1 157 ? 19.887 6.568 9.146 1.00 57.56 157 PRO A O 1
ATOM 1250 N N . ILE A 1 158 ? 20.747 5.565 7.325 1.00 58.50 158 ILE A N 1
ATOM 1251 C CA . ILE A 1 158 ? 20.825 6.771 6.511 1.00 58.50 158 ILE A CA 1
ATOM 1252 C C . ILE A 1 158 ? 19.420 6.978 5.972 1.00 58.50 158 ILE A C 1
ATOM 1254 O O . ILE A 1 158 ? 18.893 6.154 5.222 1.00 58.50 158 ILE A O 1
ATOM 1258 N N . PHE A 1 159 ? 18.788 8.069 6.369 1.00 60.81 159 PHE A N 1
ATOM 1259 C CA . PHE A 1 159 ? 17.605 8.555 5.676 1.00 60.81 159 PHE A CA 1
ATOM 1260 C C . PHE A 1 159 ? 18.061 9.411 4.505 1.00 60.81 159 PHE A C 1
ATOM 1262 O O . PHE A 1 159 ? 19.096 10.072 4.592 1.00 60.81 159 PHE A O 1
ATOM 1269 N N . GLU A 1 160 ? 17.319 9.366 3.399 1.00 57.03 160 GLU A N 1
ATOM 1270 C CA . GLU A 1 160 ? 17.614 10.172 2.215 1.00 57.03 160 GLU A CA 1
ATOM 1271 C C . GLU A 1 160 ? 17.791 11.629 2.676 1.00 57.03 160 GLU A C 1
ATOM 1273 O O . GLU A 1 160 ? 16.850 12.258 3.158 1.00 57.03 160 GLU A O 1
ATOM 1278 N N . SER A 1 161 ? 19.028 12.144 2.638 1.00 42.94 161 SER A N 1
ATOM 1279 C CA . SER A 1 161 ? 19.483 13.327 3.397 1.00 42.94 161 SER A CA 1
ATOM 1280 C C . SER A 1 161 ? 18.854 14.656 2.938 1.00 42.94 161 SER A C 1
ATOM 1282 O O . SER A 1 161 ? 19.273 15.752 3.320 1.00 42.94 161 SER A O 1
ATOM 1284 N N . ARG A 1 162 ? 17.798 14.575 2.122 1.00 51.66 162 ARG A N 1
ATOM 1285 C CA . ARG A 1 162 ? 17.047 15.671 1.511 1.00 51.66 162 ARG A CA 1
ATOM 1286 C C . ARG A 1 162 ? 15.556 15.611 1.879 1.00 51.66 162 ARG A C 1
ATOM 1288 O O . ARG A 1 162 ? 14.690 15.557 1.022 1.00 51.66 162 ARG A O 1
ATOM 1295 N N . ARG A 1 163 ? 15.305 15.699 3.190 1.00 62.81 163 ARG A N 1
ATOM 1296 C CA . ARG A 1 163 ? 14.236 16.425 3.923 1.00 62.81 163 ARG A CA 1
ATOM 1297 C C . ARG A 1 163 ? 12.750 16.289 3.528 1.00 62.81 163 ARG A C 1
ATOM 1299 O O . ARG A 1 163 ? 11.943 16.862 4.247 1.00 62.81 163 ARG A O 1
ATOM 1306 N N . GLU A 1 164 ? 12.315 15.596 2.486 1.00 75.00 164 GLU A N 1
ATOM 1307 C CA . GLU A 1 164 ? 10.873 15.479 2.192 1.00 75.00 164 GLU A CA 1
ATOM 1308 C C . GLU A 1 164 ? 10.376 14.044 2.369 1.00 75.00 164 GLU A C 1
ATOM 1310 O O . GLU A 1 164 ? 11.070 13.107 1.982 1.00 75.00 164 GLU A O 1
ATOM 1315 N N . PRO A 1 165 ? 9.197 13.833 2.979 1.00 83.38 165 PRO A N 1
ATOM 1316 C CA . PRO A 1 165 ? 8.612 12.507 3.037 1.00 83.38 165 PRO A CA 1
ATOM 1317 C C . PRO A 1 165 ? 8.245 12.033 1.627 1.00 83.38 165 PRO A C 1
ATOM 1319 O O . PRO A 1 165 ? 7.390 12.612 0.954 1.00 83.38 165 PRO A O 1
ATOM 1322 N N . THR A 1 166 ? 8.911 10.968 1.195 1.00 87.06 166 THR A N 1
ATOM 1323 C CA . THR A 1 166 ? 8.770 10.344 -0.127 1.00 87.06 166 THR A CA 1
ATOM 1324 C C . THR A 1 166 ? 7.919 9.079 -0.097 1.00 87.06 166 THR A C 1
ATOM 1326 O O . THR A 1 166 ? 7.639 8.503 -1.147 1.00 87.06 166 THR A O 1
ATOM 1329 N N . HIS A 1 167 ? 7.474 8.652 1.088 1.00 92.56 167 HIS A N 1
ATOM 1330 C CA . HIS A 1 167 ? 6.593 7.503 1.260 1.00 92.56 167 HIS A CA 1
ATOM 1331 C C . HIS A 1 167 ? 5.235 7.908 1.821 1.00 92.56 167 HIS A C 1
ATOM 1333 O O . HIS A 1 167 ? 5.103 8.880 2.567 1.00 92.56 167 HIS A O 1
ATOM 1339 N N . CYS A 1 168 ? 4.215 7.133 1.476 1.00 94.31 168 CYS A N 1
ATOM 1340 C CA . CYS A 1 168 ? 2.860 7.306 1.971 1.00 94.31 168 CYS A CA 1
ATOM 1341 C C . CYS A 1 168 ? 2.312 5.949 2.402 1.00 94.31 168 CYS A C 1
ATOM 1343 O O . CYS A 1 168 ? 2.409 4.981 1.650 1.00 94.31 168 CYS A O 1
ATOM 1345 N N . VAL A 1 169 ? 1.697 5.899 3.581 1.00 96.38 169 VAL A N 1
ATOM 1346 C CA . VAL A 1 169 ? 1.015 4.720 4.137 1.00 96.38 169 VAL A CA 1
ATOM 1347 C C . VAL A 1 169 ? -0.392 5.092 4.592 1.00 96.38 169 VAL A C 1
ATOM 1349 O O . VAL A 1 169 ? -0.679 6.271 4.792 1.00 96.38 169 VAL A O 1
ATOM 1352 N N . THR A 1 170 ? -1.279 4.118 4.795 1.00 96.69 170 THR A N 1
ATOM 1353 C CA . THR A 1 170 ? -2.608 4.372 5.379 1.00 96.69 170 THR A CA 1
ATOM 1354 C C . THR A 1 170 ? -2.617 4.005 6.856 1.00 96.69 170 THR A C 1
ATOM 1356 O O . THR A 1 170 ? -2.360 2.862 7.218 1.00 96.69 170 THR A O 1
ATOM 1359 N N . LEU A 1 171 ? -2.946 4.956 7.726 1.00 96.44 171 LEU A N 1
ATOM 1360 C CA . LEU A 1 171 ? -3.243 4.693 9.130 1.00 96.44 171 LEU A CA 1
ATOM 1361 C C . LEU A 1 171 ? -4.721 4.343 9.277 1.00 96.44 171 LEU A C 1
ATOM 1363 O O . LEU A 1 171 ? -5.579 5.132 8.880 1.00 96.44 171 LEU A O 1
ATOM 1367 N N . VAL A 1 172 ? -5.000 3.203 9.901 1.00 96.50 172 VAL A N 1
ATOM 1368 C CA . VAL A 1 172 ? -6.347 2.701 10.178 1.00 96.50 172 VAL A CA 1
ATOM 1369 C C . VAL A 1 172 ? -6.565 2.645 11.683 1.00 96.50 172 VAL A C 1
ATOM 1371 O O . VAL A 1 172 ? -5.692 2.189 12.426 1.00 96.50 172 VAL A O 1
ATOM 1374 N N . THR A 1 173 ? -7.739 3.090 12.124 1.00 96.00 173 THR A N 1
ATOM 1375 C CA . THR A 1 173 ? -8.200 2.956 13.507 1.00 96.00 173 THR A CA 1
ATOM 1376 C C . THR A 1 173 ? -9.433 2.064 13.547 1.00 96.00 173 THR A C 1
ATOM 1378 O O . THR A 1 173 ? -10.398 2.298 12.814 1.00 96.00 173 THR A O 1
ATOM 1381 N N . VAL A 1 174 ? -9.406 1.066 14.426 1.00 95.31 174 VAL A N 1
ATOM 1382 C CA . VAL A 1 174 ? -10.520 0.150 14.685 1.00 95.31 174 VAL A CA 1
ATOM 1383 C C . VAL A 1 174 ? -10.923 0.229 16.155 1.00 95.31 174 VAL A C 1
ATOM 1385 O O . VAL A 1 174 ? -10.075 0.420 17.024 1.00 95.31 174 VAL A O 1
ATOM 1388 N N . LEU A 1 175 ? -12.216 0.109 16.432 1.00 94.06 175 LEU A N 1
ATOM 1389 C CA . LEU A 1 175 ? -12.799 0.161 17.771 1.00 94.06 175 LEU A CA 1
ATOM 1390 C C . LEU A 1 175 ? -13.583 -1.122 18.022 1.00 94.06 175 LEU A C 1
ATOM 1392 O O . LEU A 1 175 ? -14.467 -1.457 17.235 1.00 94.06 175 LEU A O 1
ATOM 1396 N N . ASP A 1 176 ? -13.298 -1.814 19.121 1.00 93.12 176 ASP A N 1
ATOM 1397 C CA . ASP A 1 176 ? -14.172 -2.877 19.616 1.00 93.12 176 ASP A CA 1
ATOM 1398 C C . ASP A 1 176 ? -15.285 -2.241 20.453 1.00 93.12 176 ASP A C 1
ATOM 1400 O O . ASP A 1 176 ? -15.054 -1.800 21.580 1.00 93.12 176 ASP A O 1
ATOM 1404 N N . SER A 1 177 ? -16.506 -2.192 19.919 1.00 89.38 177 SER A N 1
ATOM 1405 C CA . SER A 1 177 ? -17.653 -1.565 20.587 1.00 89.38 177 SER A CA 1
ATOM 1406 C C . SER A 1 177 ? -18.046 -2.259 21.895 1.00 89.38 177 SER A C 1
ATOM 1408 O O . SER A 1 177 ? -18.711 -1.656 22.737 1.00 89.38 177 SER A O 1
ATOM 1410 N N . ARG A 1 178 ? -17.611 -3.510 22.103 1.00 89.12 178 ARG A N 1
ATOM 1411 C CA . ARG A 1 178 ? -17.894 -4.288 23.320 1.00 89.12 178 ARG A CA 1
ATOM 1412 C C . ARG A 1 178 ? -17.003 -3.874 24.480 1.00 89.12 178 ARG A C 1
ATOM 1414 O O . ARG A 1 178 ? -17.440 -3.903 25.626 1.00 89.12 178 ARG A O 1
ATOM 1421 N N . THR A 1 179 ? -15.750 -3.538 24.184 1.00 91.19 179 THR A N 1
ATOM 1422 C CA . THR A 1 179 ? -14.723 -3.251 25.197 1.00 91.19 179 THR A CA 1
ATOM 1423 C C . THR A 1 179 ? -14.332 -1.776 25.243 1.00 91.19 179 THR A C 1
ATOM 1425 O O . THR A 1 179 ? -13.713 -1.344 26.211 1.00 91.19 179 THR A O 1
ATOM 1428 N N . GLY A 1 180 ? -14.682 -0.998 24.214 1.00 90.88 180 GLY A N 1
ATOM 1429 C CA . GLY A 1 180 ? -14.223 0.378 24.025 1.00 90.88 180 GLY A CA 1
ATOM 1430 C C . GLY A 1 180 ? -12.748 0.480 23.625 1.00 90.88 180 GLY A C 1
ATOM 1431 O O . GLY A 1 180 ? -12.212 1.586 23.570 1.00 90.88 180 GLY A O 1
ATOM 1432 N N . VAL A 1 181 ? -12.077 -0.648 23.365 1.00 92.00 181 VAL A N 1
ATOM 1433 C CA . VAL A 1 181 ? -10.652 -0.674 23.025 1.00 92.00 181 VAL A CA 1
ATOM 1434 C C . VAL A 1 181 ? -10.456 -0.184 21.595 1.00 92.00 181 VAL A C 1
ATOM 1436 O O . VAL A 1 181 ? -10.989 -0.756 20.645 1.00 92.00 181 VAL A O 1
ATOM 1439 N N . GLU A 1 182 ? -9.650 0.867 21.455 1.00 92.94 182 GLU A N 1
ATOM 1440 C CA . GLU A 1 182 ? -9.169 1.359 20.169 1.00 92.94 182 GLU A CA 1
ATOM 1441 C C . GLU A 1 182 ? -7.832 0.700 19.822 1.00 92.94 182 GLU A C 1
ATOM 1443 O O . GLU A 1 182 ? -6.874 0.739 20.600 1.00 92.94 182 GLU A O 1
ATOM 1448 N N . GLU A 1 183 ? -7.735 0.168 18.610 1.00 93.62 183 GLU A N 1
ATOM 1449 C CA . GLU A 1 183 ? -6.484 -0.307 18.042 1.00 93.62 183 GLU A CA 1
ATOM 1450 C C . GLU A 1 183 ? -6.152 0.462 16.767 1.00 93.62 183 GLU A C 1
ATOM 1452 O O . GLU A 1 183 ? -7.023 0.910 16.019 1.00 93.62 183 GLU A O 1
ATOM 1457 N N . ARG A 1 184 ? -4.854 0.634 16.521 1.00 94.56 184 ARG A N 1
ATOM 1458 C CA . ARG A 1 184 ? -4.348 1.318 15.335 1.00 94.56 184 ARG A CA 1
ATOM 1459 C C . ARG A 1 184 ? -3.378 0.424 14.598 1.00 94.56 184 ARG A C 1
ATOM 1461 O O . ARG A 1 184 ? -2.574 -0.266 15.222 1.00 94.56 184 ARG A O 1
ATOM 1468 N N . ALA A 1 185 ? -3.437 0.476 13.278 1.00 96.06 185 ALA A N 1
ATOM 1469 C CA . ALA A 1 185 ? -2.531 -0.252 12.413 1.00 96.06 185 ALA A CA 1
ATOM 1470 C C . ALA A 1 185 ? -2.183 0.570 11.173 1.00 96.06 185 ALA A C 1
ATOM 1472 O O . ALA A 1 185 ? -2.919 1.473 10.775 1.00 96.06 185 ALA A O 1
ATOM 1473 N N . VAL A 1 186 ? -1.050 0.248 10.565 1.00 96.25 186 VAL A N 1
ATOM 1474 C CA . VAL A 1 186 ? -0.610 0.801 9.291 1.00 96.25 186 VAL A CA 1
ATOM 1475 C C . VAL A 1 186 ? -0.855 -0.229 8.196 1.00 96.25 186 VAL A C 1
ATOM 1477 O O . VAL A 1 186 ? -0.440 -1.379 8.301 1.00 96.25 186 VAL A O 1
ATOM 1480 N N . MET A 1 187 ? -1.530 0.203 7.140 1.00 97.25 187 MET A N 1
ATOM 1481 C CA . MET A 1 187 ? -1.685 -0.519 5.887 1.00 97.25 187 MET A CA 1
ATOM 1482 C C . MET A 1 187 ? -0.726 0.098 4.869 1.00 97.25 187 MET A C 1
ATOM 1484 O O . MET A 1 187 ? -0.908 1.244 4.448 1.00 97.25 187 MET A O 1
ATOM 1488 N N . ASP A 1 188 ? 0.306 -0.656 4.499 1.00 97.31 188 ASP A N 1
ATOM 1489 C CA . ASP A 1 188 ? 1.300 -0.248 3.506 1.00 97.31 188 ASP A CA 1
ATOM 1490 C C . ASP A 1 188 ? 1.215 -1.138 2.266 1.00 97.31 188 ASP A C 1
ATOM 1492 O O . ASP A 1 188 ? 1.911 -2.139 2.127 1.00 97.31 188 ASP A O 1
ATOM 1496 N N . VAL A 1 189 ? 0.333 -0.742 1.354 1.00 96.88 189 VAL A N 1
ATOM 1497 C CA . VAL A 1 189 ? 0.196 -1.349 0.023 1.00 96.88 189 VAL A CA 1
ATOM 1498 C C . VAL A 1 189 ? 1.136 -0.715 -1.012 1.00 96.88 189 VAL A C 1
ATOM 1500 O O . VAL A 1 189 ? 1.069 -1.045 -2.192 1.00 96.88 189 VAL A O 1
ATOM 1503 N N . GLY A 1 190 ? 1.981 0.232 -0.592 1.00 95.56 190 GLY A N 1
ATOM 1504 C CA . GLY A 1 190 ? 2.653 1.181 -1.471 1.00 95.56 190 GLY A CA 1
ATOM 1505 C C . GLY A 1 190 ? 4.178 1.113 -1.476 1.00 95.56 190 GLY A C 1
ATOM 1506 O O . GLY A 1 190 ? 4.787 1.789 -2.295 1.00 95.56 190 GLY A O 1
ATOM 1507 N N . PHE A 1 191 ? 4.811 0.332 -0.598 1.00 93.56 191 PHE A N 1
ATOM 1508 C CA . PHE A 1 191 ? 6.278 0.205 -0.547 1.00 93.56 191 PHE A CA 1
ATOM 1509 C C . PHE A 1 191 ? 6.857 -0.735 -1.626 1.00 93.56 191 PHE A C 1
ATOM 1511 O O . PHE A 1 191 ? 8.073 -0.879 -1.768 1.00 93.56 191 PHE A O 1
ATOM 1518 N N . GLY A 1 192 ? 5.992 -1.408 -2.392 1.00 91.06 192 GLY A N 1
ATOM 1519 C CA . GLY A 1 192 ? 6.383 -2.343 -3.445 1.00 91.06 192 GLY A CA 1
ATOM 1520 C C . GLY A 1 192 ? 7.010 -3.621 -2.888 1.00 91.06 192 GLY A C 1
ATOM 1521 O O . GLY A 1 192 ? 6.509 -4.217 -1.933 1.00 91.06 192 GLY A O 1
ATOM 1522 N N . ARG A 1 193 ? 8.131 -4.058 -3.475 1.00 83.62 193 ARG A N 1
ATOM 1523 C CA . ARG A 1 193 ? 8.758 -5.361 -3.177 1.00 83.62 193 ARG A CA 1
ATOM 1524 C C . ARG A 1 193 ? 9.193 -5.579 -1.725 1.00 83.62 193 ARG A C 1
ATOM 1526 O O . ARG A 1 193 ? 9.549 -6.696 -1.396 1.00 83.62 193 ARG A O 1
ATOM 1533 N N . LYS A 1 194 ? 9.252 -4.546 -0.888 1.00 86.81 194 LYS A N 1
ATOM 1534 C CA . LYS A 1 194 ? 9.682 -4.645 0.516 1.00 86.81 194 LYS A CA 1
ATOM 1535 C C . LYS A 1 194 ? 8.559 -4.264 1.490 1.00 86.81 194 LYS A C 1
ATOM 1537 O O . LYS A 1 194 ? 8.859 -3.954 2.624 1.00 86.81 194 LYS A O 1
ATOM 1542 N N . GLY A 1 195 ? 7.297 -4.172 1.067 1.00 88.62 195 GLY A N 1
ATOM 1543 C CA . GLY A 1 195 ? 6.194 -3.856 1.989 1.00 88.62 195 GLY A CA 1
ATOM 1544 C C . GLY A 1 195 ? 5.741 -5.082 2.793 1.00 88.62 195 GLY A C 1
ATOM 1545 O O . GLY A 1 195 ? 5.940 -6.205 2.316 1.00 88.62 195 GLY A O 1
ATOM 1546 N N . PRO A 1 196 ? 5.115 -4.919 3.973 1.00 93.81 196 PRO A N 1
ATOM 1547 C CA . PRO A 1 196 ? 4.396 -6.006 4.643 1.00 93.81 196 PRO A CA 1
ATOM 1548 C C . PRO A 1 196 ? 3.230 -6.506 3.764 1.00 93.81 196 PRO A C 1
ATOM 1550 O O . PRO A 1 196 ? 2.765 -5.777 2.896 1.00 93.81 196 PRO A O 1
ATOM 1553 N N . ILE A 1 197 ? 2.742 -7.737 3.964 1.00 92.50 197 ILE A N 1
ATOM 1554 C CA . ILE A 1 197 ? 1.513 -8.251 3.299 1.00 92.50 197 ILE A CA 1
ATOM 1555 C C . ILE A 1 197 ? 0.280 -8.225 4.205 1.00 92.50 197 ILE A C 1
ATOM 1557 O O . ILE A 1 197 ? -0.807 -8.613 3.789 1.00 92.50 197 ILE A O 1
ATOM 1561 N N . GLY A 1 198 ? 0.451 -7.777 5.446 1.00 93.06 198 GLY A N 1
ATOM 1562 C CA . GLY A 1 198 ? -0.611 -7.629 6.427 1.00 93.06 198 GLY A CA 1
ATOM 1563 C C . GLY A 1 198 ? -0.518 -6.289 7.142 1.00 93.06 198 GLY A C 1
ATOM 1564 O O . GLY A 1 198 ? 0.452 -5.544 6.993 1.00 93.06 198 GLY A O 1
ATOM 1565 N N . LEU A 1 199 ? -1.545 -5.993 7.935 1.00 95.19 199 LEU A N 1
ATOM 1566 C CA . LEU A 1 199 ? -1.587 -4.784 8.744 1.00 95.19 199 LEU A CA 1
ATOM 1567 C C . LEU A 1 199 ? -0.462 -4.773 9.779 1.00 95.19 199 LEU A C 1
ATOM 1569 O O . LEU A 1 199 ? -0.311 -5.715 10.552 1.00 95.19 199 LEU A O 1
ATOM 1573 N N . ALA A 1 200 ? 0.260 -3.659 9.842 1.00 94.88 200 ALA A N 1
ATOM 1574 C CA . ALA A 1 200 ? 1.294 -3.419 10.829 1.00 94.88 200 ALA A CA 1
ATOM 1575 C C . ALA A 1 200 ? 0.692 -2.798 12.101 1.00 94.88 200 ALA A C 1
ATOM 1577 O O . ALA A 1 200 ? 0.350 -1.610 12.092 1.00 94.88 200 ALA A O 1
ATOM 1578 N N . PRO A 1 201 ? 0.522 -3.551 13.200 1.00 94.31 201 PRO A N 1
ATOM 1579 C CA . PRO A 1 201 ? -0.035 -3.015 14.437 1.00 94.31 201 PRO A CA 1
ATOM 1580 C C . PRO A 1 201 ? 0.842 -1.895 15.012 1.00 94.31 201 PRO A C 1
ATOM 1582 O O . PRO A 1 201 ? 2.067 -1.996 15.056 1.00 94.31 201 PRO A O 1
ATOM 1585 N N . LEU A 1 202 ? 0.208 -0.830 15.505 1.00 91.25 202 LEU A N 1
ATOM 1586 C CA . LEU A 1 202 ? 0.890 0.186 16.299 1.00 91.25 202 LEU A CA 1
ATOM 1587 C C . LEU A 1 202 ? 0.822 -0.178 17.787 1.00 91.25 202 LEU A C 1
ATOM 1589 O O . LEU A 1 202 ? -0.237 -0.596 18.263 1.00 91.25 202 LEU A O 1
ATOM 1593 N N . PRO A 1 203 ? 1.905 0.035 18.554 1.00 85.69 203 PRO A N 1
ATOM 1594 C CA . PRO A 1 203 ? 1.892 -0.193 19.993 1.00 85.69 203 PRO A CA 1
ATOM 1595 C C . PRO A 1 203 ? 0.855 0.728 20.646 1.00 85.69 203 PRO A C 1
ATOM 1597 O O . PRO A 1 203 ? 0.913 1.959 20.510 1.00 85.69 203 PRO A O 1
ATOM 1600 N N . SER A 1 204 ? -0.101 0.140 21.371 1.00 77.06 204 SER A N 1
ATOM 1601 C CA . SER A 1 204 ? -0.956 0.918 22.265 1.00 77.06 204 SER A CA 1
ATOM 1602 C C . SER A 1 204 ? -0.106 1.450 23.421 1.00 77.06 204 SER A C 1
ATOM 1604 O O . SER A 1 204 ? 0.910 0.857 23.788 1.00 77.06 204 SER A O 1
ATOM 1606 N N . SER A 1 205 ? -0.504 2.576 24.016 1.00 65.19 205 SER A N 1
ATOM 1607 C CA . SER A 1 205 ? 0.175 3.103 25.208 1.00 65.19 205 SER A CA 1
ATOM 1608 C C . SER A 1 205 ? 0.166 2.124 26.389 1.00 65.19 205 SER A C 1
ATOM 1610 O O . SER A 1 205 ? 0.982 2.281 27.286 1.00 65.19 205 SER A O 1
ATOM 1612 N N . GLU A 1 206 ? -0.730 1.131 26.379 1.00 49.56 206 GLU A N 1
ATOM 1613 C CA . GLU A 1 206 ? -0.941 0.165 27.465 1.00 49.56 206 GLU A CA 1
ATOM 1614 C C . GLU A 1 206 ? -0.287 -1.210 27.228 1.00 49.56 206 GLU A C 1
ATOM 1616 O O . GLU A 1 206 ? -0.003 -1.908 28.194 1.00 49.56 206 GLU A O 1
ATOM 1621 N N . LYS A 1 207 ? -0.047 -1.619 25.969 1.00 48.50 207 LYS A N 1
ATOM 1622 C CA . LYS A 1 207 ? 0.511 -2.946 25.605 1.00 48.50 207 LYS A CA 1
ATOM 1623 C C . LYS A 1 207 ? 1.929 -2.894 25.032 1.00 48.50 207 LYS A C 1
ATOM 1625 O O . LYS A 1 207 ? 2.477 -3.914 24.628 1.00 48.50 207 LYS A O 1
ATOM 1630 N N . ALA A 1 208 ? 2.518 -1.708 24.977 1.00 49.66 208 ALA A N 1
ATOM 1631 C CA . ALA A 1 208 ? 3.939 -1.531 24.753 1.00 49.66 208 ALA A CA 1
ATOM 1632 C C . ALA A 1 208 ? 4.735 -2.342 25.798 1.00 49.66 208 ALA A C 1
ATOM 1634 O O . ALA A 1 208 ? 4.568 -2.110 26.993 1.00 49.66 208 ALA A O 1
ATOM 1635 N N . GLY A 1 209 ? 5.623 -3.254 25.378 1.00 52.66 209 GLY A N 1
ATOM 1636 C CA . GLY A 1 209 ? 6.664 -3.772 26.279 1.00 52.66 209 GLY A CA 1
ATOM 1637 C C . GLY A 1 209 ? 7.528 -2.627 26.839 1.00 52.66 209 GLY A C 1
ATOM 1638 O O . GLY A 1 209 ? 7.307 -1.463 26.505 1.00 52.66 209 GLY A O 1
ATOM 1639 N N . ALA A 1 210 ? 8.569 -2.920 27.626 1.00 51.69 210 ALA A N 1
ATOM 1640 C CA . ALA A 1 210 ? 9.432 -1.876 28.207 1.00 51.69 210 ALA A CA 1
ATOM 1641 C C . ALA A 1 210 ? 10.003 -0.870 27.169 1.00 51.69 210 ALA A C 1
ATOM 1643 O O . ALA A 1 210 ? 10.331 0.258 27.529 1.00 51.69 210 ALA A O 1
ATOM 1644 N N . ALA A 1 211 ? 10.069 -1.255 25.884 1.00 58.59 211 ALA A N 1
ATOM 1645 C CA . ALA A 1 211 ? 10.505 -0.422 24.758 1.00 58.59 211 ALA A CA 1
ATOM 1646 C C . ALA A 1 211 ? 9.378 0.081 23.820 1.00 58.59 211 ALA A C 1
ATOM 1648 O O . ALA A 1 211 ? 9.646 0.864 22.911 1.00 58.59 211 ALA A O 1
ATOM 1649 N N . GLY A 1 212 ? 8.127 -0.352 24.008 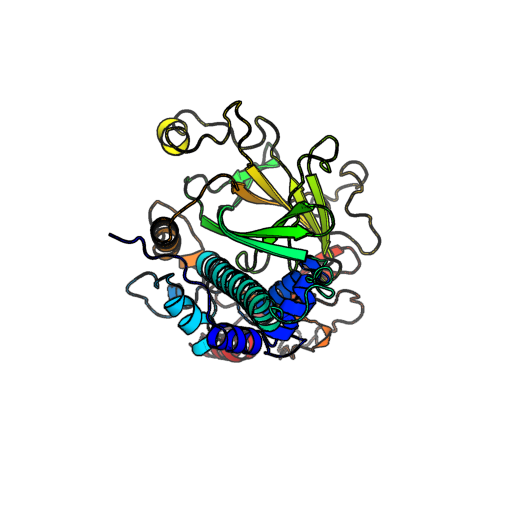1.00 75.56 212 GLY A N 1
ATOM 1650 C CA . GLY A 1 212 ? 6.993 0.028 23.159 1.00 75.56 212 GLY A CA 1
ATOM 1651 C C . GLY A 1 212 ? 7.129 -0.307 21.681 1.00 75.56 212 GLY A C 1
ATOM 1652 O O . GLY A 1 212 ? 6.810 0.517 20.824 1.00 75.56 212 GLY A O 1
ATOM 1653 N N . GLU A 1 213 ? 7.566 -1.530 21.404 1.00 87.69 213 GLU A N 1
ATOM 1654 C CA . GLU A 1 213 ? 7.598 -2.125 20.073 1.00 87.69 213 GLU A CA 1
ATOM 1655 C C . GLU A 1 213 ? 6.538 -3.215 19.906 1.00 87.69 213 GLU A C 1
ATOM 1657 O O . GLU A 1 213 ? 6.098 -3.823 20.882 1.00 87.69 213 GLU A O 1
ATOM 1662 N N . VAL A 1 214 ? 6.121 -3.438 18.661 1.00 90.06 214 VAL A N 1
ATOM 1663 C CA . VAL A 1 214 ? 5.292 -4.573 18.255 1.00 90.06 214 VAL A CA 1
ATOM 1664 C C . VAL A 1 214 ? 6.036 -5.328 17.170 1.00 90.06 214 VAL A C 1
ATOM 1666 O O . VAL A 1 214 ? 6.435 -4.728 16.171 1.00 90.06 214 VAL A O 1
ATOM 1669 N N . ILE A 1 215 ? 6.206 -6.629 17.384 1.00 90.75 215 ILE A N 1
ATOM 1670 C CA . ILE A 1 215 ? 6.804 -7.562 16.433 1.00 90.75 215 ILE A CA 1
ATOM 1671 C C . ILE A 1 215 ? 5.705 -8.500 15.940 1.00 90.75 215 ILE A C 1
ATOM 1673 O O . ILE A 1 215 ? 4.868 -8.937 16.732 1.00 90.75 215 ILE A O 1
ATOM 1677 N N . TRP A 1 216 ? 5.688 -8.796 14.645 1.00 91.56 216 TRP A N 1
ATOM 1678 C CA . TRP A 1 216 ? 4.806 -9.815 14.085 1.00 91.56 216 TRP A CA 1
ATOM 1679 C C . TRP A 1 216 ? 5.495 -10.596 12.969 1.00 91.56 216 TRP A C 1
ATOM 1681 O O . TRP A 1 216 ? 6.410 -10.103 12.309 1.00 91.56 216 TRP A O 1
ATOM 1691 N N . ASP A 1 217 ? 5.041 -11.831 12.788 1.00 89.31 217 ASP A N 1
ATOM 1692 C CA . ASP A 1 217 ? 5.499 -12.737 11.742 1.00 89.31 217 ASP A CA 1
ATOM 1693 C C . ASP A 1 217 ? 4.651 -12.564 10.473 1.00 89.31 217 ASP A C 1
ATOM 1695 O O . ASP A 1 217 ? 3.419 -12.515 10.515 1.00 89.31 217 ASP A O 1
ATOM 1699 N N . ASP A 1 218 ? 5.334 -12.498 9.340 1.00 87.88 218 ASP A N 1
ATOM 1700 C CA . ASP A 1 218 ? 4.821 -12.797 8.017 1.00 87.88 218 ASP A CA 1
ATOM 1701 C C . ASP A 1 218 ? 5.293 -14.197 7.595 1.00 87.88 218 ASP A C 1
ATOM 1703 O O . ASP A 1 218 ? 6.283 -14.387 6.874 1.00 87.88 218 ASP A O 1
ATOM 1707 N N . SER A 1 219 ? 4.539 -15.199 8.045 1.00 84.19 219 SER A N 1
ATOM 1708 C CA . SER A 1 219 ? 4.884 -16.606 7.850 1.00 84.19 219 SER A CA 1
ATOM 1709 C C . SER A 1 219 ? 4.765 -17.042 6.389 1.00 84.19 219 SER A C 1
ATOM 1711 O O . SER A 1 219 ? 5.376 -18.032 5.979 1.00 84.19 219 SER A O 1
ATOM 1713 N N . LEU A 1 220 ? 4.031 -16.288 5.572 1.00 85.44 220 LEU A N 1
ATOM 1714 C CA . LEU A 1 220 ? 3.864 -16.571 4.151 1.00 85.44 220 LEU A CA 1
ATOM 1715 C C . LEU A 1 220 ? 5.134 -16.224 3.365 1.00 85.44 220 LEU A C 1
ATOM 1717 O O . LEU A 1 220 ? 5.449 -16.910 2.389 1.00 85.44 220 LEU A O 1
ATOM 1721 N N . ARG A 1 221 ? 5.893 -15.212 3.814 1.00 84.88 221 ARG A N 1
ATOM 1722 C CA . ARG A 1 221 ? 7.174 -14.800 3.210 1.00 84.88 221 ARG A CA 1
ATOM 1723 C C . ARG A 1 221 ? 8.403 -15.090 4.068 1.00 84.88 221 ARG A C 1
ATOM 1725 O O . ARG A 1 221 ? 9.509 -14.876 3.589 1.00 84.88 221 ARG A O 1
ATOM 1732 N N . GLY A 1 222 ? 8.253 -15.587 5.292 1.00 85.62 222 GLY A N 1
ATOM 1733 C CA . GLY A 1 222 ? 9.383 -15.807 6.201 1.00 85.62 222 GLY A CA 1
ATOM 1734 C C . GLY A 1 222 ? 10.089 -14.527 6.608 1.00 85.62 222 GLY A C 1
ATOM 1735 O O . GLY A 1 222 ? 11.317 -14.463 6.641 1.00 85.62 222 GLY A O 1
ATOM 1736 N N . GLU A 1 223 ? 9.294 -13.500 6.882 1.00 89.31 223 GLU A N 1
ATOM 1737 C CA . GLU A 1 223 ? 9.786 -12.196 7.302 1.00 89.31 223 GLU A CA 1
ATOM 1738 C C . GLU A 1 223 ? 9.210 -11.837 8.657 1.00 89.31 223 GLU A C 1
ATOM 1740 O O . GLU A 1 223 ? 8.037 -12.062 8.926 1.00 89.31 223 GLU A O 1
ATOM 1745 N N . ALA A 1 224 ? 10.025 -11.247 9.512 1.00 91.19 224 ALA A N 1
ATOM 1746 C CA . ALA A 1 224 ? 9.553 -10.661 10.744 1.00 91.19 224 ALA A CA 1
ATOM 1747 C C . ALA A 1 224 ? 9.532 -9.152 10.579 1.00 91.19 224 ALA A C 1
ATOM 1749 O O . ALA A 1 224 ? 10.414 -8.549 9.963 1.00 91.19 224 ALA A O 1
ATOM 1750 N N . TRP A 1 225 ? 8.514 -8.545 11.155 1.00 93.38 225 TRP A N 1
ATOM 1751 C CA . TRP A 1 225 ? 8.261 -7.127 11.057 1.00 93.38 225 TRP A CA 1
ATOM 1752 C C . TRP A 1 225 ? 8.246 -6.514 12.437 1.00 93.38 225 TRP A C 1
ATOM 1754 O O . TRP A 1 225 ? 7.800 -7.140 13.398 1.00 93.38 225 TRP A O 1
ATOM 1764 N N . ARG A 1 226 ? 8.717 -5.274 12.527 1.00 92.75 226 ARG A N 1
ATOM 1765 C CA . ARG A 1 226 ? 8.722 -4.518 13.771 1.00 92.75 226 ARG A CA 1
ATOM 1766 C C . ARG A 1 226 ? 8.304 -3.087 13.527 1.00 92.75 226 ARG A C 1
ATOM 1768 O O . ARG A 1 226 ? 8.874 -2.392 12.687 1.00 92.75 226 ARG A O 1
ATOM 1775 N N . VAL A 1 227 ? 7.359 -2.629 14.340 1.00 92.44 227 VAL A N 1
ATOM 1776 C CA . VAL A 1 227 ? 7.061 -1.209 14.505 1.00 92.44 227 VAL A CA 1
ATOM 1777 C C . VAL A 1 227 ? 7.417 -0.807 15.915 1.00 92.44 227 VAL A C 1
ATOM 1779 O O . VAL A 1 227 ? 6.934 -1.392 16.882 1.00 92.44 227 VAL A O 1
ATOM 1782 N N . ARG A 1 228 ? 8.239 0.227 16.046 1.00 90.12 228 ARG A N 1
ATOM 1783 C CA . ARG A 1 228 ? 8.641 0.736 17.357 1.00 90.12 228 ARG A CA 1
ATOM 1784 C C . ARG A 1 228 ? 8.807 2.234 17.355 1.00 90.12 228 ARG A C 1
ATOM 1786 O O . ARG A 1 228 ? 8.963 2.851 16.303 1.00 90.12 228 ARG A O 1
ATOM 1793 N N . ARG A 1 229 ? 8.808 2.818 18.546 1.00 85.31 229 ARG A N 1
ATOM 1794 C CA . ARG A 1 229 ? 9.206 4.215 18.704 1.00 85.31 229 ARG A CA 1
ATOM 1795 C C . ARG A 1 229 ? 10.734 4.318 18.617 1.00 85.31 229 ARG A C 1
ATOM 1797 O O . ARG A 1 229 ? 11.423 3.463 19.180 1.00 85.31 229 ARG A O 1
ATOM 1804 N N . PRO A 1 230 ? 11.273 5.325 17.914 1.00 80.81 230 PRO A N 1
ATOM 1805 C CA . PRO A 1 230 ? 12.702 5.595 17.956 1.00 80.81 230 PRO A CA 1
ATOM 1806 C C . PRO A 1 230 ? 13.105 6.025 19.374 1.00 80.81 230 PRO A C 1
ATOM 1808 O O . PRO A 1 230 ? 12.356 6.732 20.056 1.00 80.81 230 PRO A O 1
ATOM 1811 N N . LYS A 1 231 ? 14.288 5.607 19.823 1.00 79.06 231 LYS A N 1
ATOM 1812 C CA . LYS A 1 231 ? 14.909 6.105 21.054 1.00 79.06 231 LYS A CA 1
ATOM 1813 C C . LYS A 1 231 ? 15.389 7.544 20.837 1.00 79.06 231 LYS A C 1
ATOM 1815 O O . LYS A 1 231 ? 15.656 7.970 19.712 1.00 79.06 231 LYS A O 1
ATOM 1820 N N . VAL A 1 232 ? 15.524 8.302 21.924 1.00 69.88 232 VAL A N 1
ATOM 1821 C CA . VAL A 1 232 ? 16.096 9.656 21.867 1.00 69.88 232 VAL A CA 1
ATOM 1822 C C . VAL A 1 232 ? 17.507 9.579 21.272 1.00 69.88 232 VAL A C 1
ATOM 1824 O O . VAL A 1 232 ? 18.332 8.809 21.755 1.00 69.88 232 VAL A O 1
ATOM 1827 N N . GLY A 1 233 ? 17.765 10.355 20.214 1.00 68.94 233 GLY A N 1
ATOM 1828 C CA . GLY A 1 233 ? 19.053 10.386 19.507 1.00 68.94 233 GLY A CA 1
ATOM 1829 C C . GLY A 1 233 ? 19.308 9.230 18.529 1.00 68.94 233 GLY A C 1
ATOM 1830 O O . GLY A 1 233 ? 20.394 9.158 17.964 1.00 68.94 233 GLY A O 1
ATOM 1831 N N . GLU A 1 234 ? 18.346 8.321 18.332 1.00 70.25 234 GLU A N 1
ATOM 1832 C CA . GLU A 1 234 ? 18.480 7.209 17.378 1.00 70.25 234 GLU A CA 1
ATOM 1833 C C . GLU A 1 234 ? 18.189 7.619 15.934 1.00 70.25 234 GLU A C 1
ATOM 1835 O O . GLU A 1 234 ? 18.810 7.118 14.999 1.00 70.25 234 GLU A O 1
ATOM 1840 N N . LEU A 1 235 ? 17.244 8.537 15.750 1.00 67.56 235 LEU A N 1
ATOM 1841 C CA . LEU A 1 235 ? 17.118 9.236 14.480 1.00 67.56 235 LEU A CA 1
ATOM 1842 C C . LEU A 1 235 ? 18.315 10.183 14.343 1.00 67.56 235 LEU A C 1
ATOM 1844 O O . LEU A 1 235 ? 18.711 10.763 15.361 1.00 67.56 235 LEU A O 1
ATOM 1848 N N . PRO A 1 236 ? 18.892 10.336 13.135 1.00 55.31 236 PRO A N 1
ATOM 1849 C CA . PRO A 1 236 ? 20.049 11.194 12.929 1.00 55.31 236 PRO A CA 1
ATOM 1850 C C . PRO A 1 236 ? 19.799 12.559 13.570 1.00 55.31 236 PRO A C 1
ATOM 1852 O O . PRO A 1 236 ? 18.791 13.219 13.299 1.00 55.31 236 PRO A O 1
ATOM 1855 N N . GLY A 1 237 ? 20.696 12.923 14.489 1.00 48.66 237 GLY A N 1
ATOM 1856 C CA . GLY A 1 237 ? 20.695 14.241 15.102 1.00 48.66 237 GLY A CA 1
ATOM 1857 C C . GLY A 1 237 ? 20.881 15.310 14.023 1.00 48.66 237 GLY A C 1
ATOM 1858 O O . GLY A 1 237 ? 21.433 15.019 12.960 1.00 48.66 237 GLY A O 1
ATOM 1859 N N . PRO A 1 238 ? 20.402 16.537 14.257 1.00 44.91 238 PRO A N 1
ATOM 1860 C CA . PRO A 1 238 ? 20.576 17.618 13.303 1.00 44.91 238 PRO A CA 1
ATOM 1861 C C . PRO A 1 238 ? 22.074 17.867 13.092 1.00 44.91 238 PRO A C 1
ATOM 1863 O O . PRO A 1 238 ? 22.759 18.312 14.008 1.00 44.91 238 PRO A O 1
ATOM 1866 N N . GLU A 1 239 ? 22.600 17.600 11.896 1.00 48.22 239 GLU A N 1
ATOM 1867 C CA . GLU A 1 239 ? 23.857 18.239 11.504 1.00 48.22 239 GLU A CA 1
ATOM 1868 C C . GLU A 1 239 ? 23.618 19.759 11.469 1.00 48.22 239 GLU A C 1
ATOM 1870 O O . GLU A 1 239 ? 22.548 20.223 11.051 1.00 48.22 239 GLU A O 1
ATOM 1875 N N . GLU A 1 240 ? 24.589 20.544 11.940 1.00 42.16 240 GLU A N 1
ATOM 1876 C CA . GLU A 1 240 ? 24.517 22.008 11.992 1.00 42.16 240 GLU A CA 1
ATOM 1877 C C . GLU A 1 240 ? 24.058 22.577 10.628 1.00 42.16 240 GLU A C 1
ATOM 1879 O O . GLU A 1 240 ? 24.722 22.419 9.605 1.00 42.16 240 GLU A O 1
ATOM 1884 N N . GLY A 1 241 ? 22.871 23.202 10.592 1.00 44.84 241 GLY A N 1
ATOM 1885 C CA . GLY A 1 241 ? 22.227 23.727 9.371 1.00 44.84 241 GLY A CA 1
ATOM 1886 C C . GLY A 1 241 ? 20.994 22.947 8.871 1.00 44.84 241 GLY A C 1
ATOM 1887 O O . GLY A 1 241 ? 20.274 23.395 7.964 1.00 44.84 241 GLY A O 1
ATOM 1888 N N . LEU A 1 242 ? 20.681 21.790 9.463 1.00 42.28 242 LEU A N 1
ATOM 1889 C CA . LEU A 1 242 ? 19.413 21.072 9.253 1.00 42.28 242 LEU A CA 1
ATOM 1890 C C . LEU A 1 242 ? 18.262 21.594 10.127 1.00 42.28 242 LEU A C 1
ATOM 1892 O O . LEU A 1 242 ? 17.101 21.498 9.710 1.00 42.28 242 LEU A O 1
ATOM 1896 N N . GLU A 1 243 ? 18.591 22.237 11.250 1.00 41.50 243 GLU A N 1
ATOM 1897 C CA . GLU A 1 243 ? 17.640 22.766 12.235 1.00 41.50 243 GLU A CA 1
ATOM 1898 C C . GLU A 1 243 ? 16.621 23.755 11.640 1.00 41.50 243 GLU A C 1
ATOM 1900 O O . GLU A 1 243 ? 15.429 23.643 11.911 1.00 41.50 243 GLU A O 1
ATOM 1905 N N . GLU A 1 244 ? 17.019 24.667 10.748 1.00 41.47 244 GLU A N 1
ATOM 1906 C CA . GLU A 1 244 ? 16.126 25.771 10.353 1.00 41.47 244 GLU A CA 1
ATOM 1907 C C . GLU A 1 244 ? 14.955 25.398 9.428 1.00 41.47 244 GLU A C 1
ATOM 1909 O O . GLU A 1 244 ? 13.979 26.138 9.393 1.00 41.47 244 GLU A O 1
ATOM 1914 N N . ARG A 1 245 ? 14.982 24.273 8.690 1.00 43.03 245 ARG A N 1
ATOM 1915 C CA . ARG A 1 245 ? 13.885 23.954 7.734 1.00 43.03 245 ARG A CA 1
ATOM 1916 C C . ARG A 1 245 ? 12.976 22.801 8.132 1.00 43.03 245 ARG A C 1
ATOM 1918 O O . ARG A 1 245 ? 11.839 22.780 7.678 1.00 43.03 245 ARG A O 1
ATOM 1925 N N . TRP A 1 246 ? 13.453 21.852 8.937 1.00 44.25 246 TRP A N 1
ATOM 1926 C CA . TRP A 1 246 ? 12.593 20.786 9.467 1.00 44.25 246 TRP A CA 1
ATOM 1927 C C . TRP A 1 246 ? 12.036 21.169 10.840 1.00 44.25 246 TRP A C 1
ATOM 1929 O O . TRP A 1 246 ? 10.840 21.025 11.067 1.00 44.25 246 TRP A O 1
ATOM 1939 N N . LEU A 1 247 ? 12.853 21.754 11.730 1.00 40.44 247 LEU A N 1
ATOM 1940 C CA . LEU A 1 247 ? 12.434 22.048 13.109 1.00 40.44 247 LEU A CA 1
ATOM 1941 C C . LEU A 1 247 ? 11.570 23.309 13.246 1.00 40.44 247 LEU A C 1
ATOM 1943 O O . LEU A 1 247 ? 10.832 23.408 14.220 1.00 40.44 247 LEU A O 1
ATOM 1947 N N . GLN A 1 248 ? 11.571 24.232 12.274 1.00 44.62 248 GLN A N 1
ATOM 1948 C CA . GLN A 1 248 ? 10.655 25.385 12.313 1.00 44.62 248 GLN A CA 1
ATOM 1949 C C . GLN A 1 248 ? 9.182 25.014 12.019 1.00 44.62 248 GLN A C 1
ATOM 1951 O O . GLN A 1 248 ? 8.304 25.848 12.228 1.00 44.62 248 GLN A O 1
ATOM 1956 N N . GLY A 1 249 ? 8.884 23.770 11.602 1.00 47.16 249 GLY A N 1
ATOM 1957 C CA . GLY A 1 249 ? 7.506 23.274 11.429 1.00 47.16 249 GLY A CA 1
ATOM 1958 C C . GLY A 1 249 ? 7.224 21.858 11.957 1.00 47.16 249 GLY A C 1
ATOM 1959 O O . GLY A 1 249 ? 6.075 21.554 12.265 1.00 47.16 249 GLY A O 1
ATOM 1960 N N . HIS A 1 250 ? 8.246 21.003 12.093 1.00 51.00 250 HIS A N 1
ATOM 1961 C CA . HIS A 1 250 ? 8.099 19.560 12.334 1.00 51.00 250 HIS A CA 1
ATOM 1962 C C . HIS A 1 250 ? 9.239 18.967 13.201 1.00 51.00 250 HIS A C 1
ATOM 1964 O O . HIS A 1 250 ? 10.042 18.174 12.706 1.00 51.00 250 HIS A O 1
ATOM 1970 N N . PRO A 1 251 ? 9.372 19.307 14.499 1.00 44.84 251 PRO A N 1
ATOM 1971 C CA . PRO A 1 251 ? 10.388 18.684 15.350 1.00 44.84 251 PRO A CA 1
ATOM 1972 C C . PRO A 1 251 ? 10.185 17.165 15.480 1.00 44.84 251 PRO A C 1
ATOM 1974 O O . PRO A 1 251 ? 9.135 16.716 15.939 1.00 44.84 251 PRO A O 1
ATOM 1977 N N . LEU A 1 252 ? 11.207 16.368 15.129 1.00 47.28 252 LEU A N 1
ATOM 1978 C CA . LEU A 1 252 ? 11.277 14.927 15.454 1.00 47.28 252 LEU A CA 1
ATOM 1979 C C . LEU A 1 252 ? 11.505 14.676 16.949 1.00 47.28 252 LEU A C 1
ATOM 1981 O O . LEU A 1 252 ? 11.301 13.562 17.432 1.00 47.28 252 LEU A O 1
ATOM 1985 N N . THR A 1 253 ? 11.900 15.716 17.675 1.00 46.56 253 THR A N 1
ATOM 1986 C CA . THR A 1 253 ? 12.116 15.707 19.114 1.00 46.56 253 THR A CA 1
ATOM 1987 C C . THR A 1 253 ? 11.619 17.026 19.690 1.00 46.56 253 THR A C 1
ATOM 1989 O O . THR A 1 253 ? 12.310 18.040 19.633 1.00 46.56 253 THR A O 1
ATOM 1992 N N . ASP A 1 254 ? 10.426 17.014 20.264 1.00 40.31 254 ASP A N 1
ATOM 1993 C CA . ASP A 1 254 ? 10.086 17.913 21.358 1.00 40.31 254 ASP A CA 1
ATOM 1994 C C . ASP A 1 254 ? 9.712 17.046 22.566 1.00 40.31 254 ASP A C 1
ATOM 1996 O O . ASP A 1 254 ? 9.266 15.904 22.428 1.00 40.31 254 ASP A O 1
ATOM 2000 N N . GLY A 1 255 ? 9.950 17.545 23.776 1.00 45.00 255 GLY A N 1
ATOM 2001 C CA . GLY A 1 255 ? 9.631 16.850 25.026 1.00 45.00 255 GLY A CA 1
ATOM 2002 C C . GLY A 1 255 ? 8.130 16.613 25.260 1.00 45.00 255 GLY A C 1
ATOM 2003 O O . GLY A 1 255 ? 7.750 16.338 26.393 1.00 45.00 255 GLY A O 1
ATOM 2004 N N . GLU A 1 256 ? 7.283 16.712 24.227 1.00 47.84 256 GLU A N 1
ATOM 2005 C CA . GLU A 1 256 ? 5.817 16.654 24.299 1.00 47.84 256 GLU A CA 1
ATOM 2006 C C . GLU A 1 256 ? 5.199 15.387 23.673 1.00 47.84 256 GLU A C 1
ATOM 2008 O O . GLU A 1 256 ? 3.978 15.252 23.601 1.00 47.84 256 GLU A O 1
ATOM 2013 N N . GLY A 1 257 ? 6.001 14.390 23.283 1.00 51.16 257 GLY A N 1
ATOM 2014 C CA . GLY A 1 257 ? 5.471 13.046 23.013 1.00 51.16 257 GLY A CA 1
ATOM 2015 C C . GLY A 1 257 ? 4.777 12.871 21.656 1.00 51.16 257 GLY A C 1
ATOM 2016 O O . GLY A 1 257 ? 3.793 12.127 21.545 1.00 51.16 257 GLY A O 1
ATOM 2017 N N . LYS A 1 258 ? 5.301 13.494 20.593 1.00 60.56 258 LYS A N 1
ATOM 2018 C CA . LYS A 1 258 ? 4.878 13.177 19.219 1.00 60.56 258 LYS A CA 1
ATOM 2019 C C . LYS A 1 258 ? 5.190 11.717 18.853 1.00 60.56 258 LYS A C 1
ATOM 2021 O O . LYS A 1 258 ? 6.217 11.145 19.212 1.00 60.56 258 LYS A O 1
ATOM 2026 N N . ARG A 1 259 ? 4.234 11.087 18.161 1.00 71.25 259 ARG A N 1
ATOM 2027 C CA . ARG A 1 259 ? 4.142 9.636 17.921 1.00 71.25 259 ARG A CA 1
ATOM 2028 C C . ARG A 1 259 ? 4.869 9.235 16.628 1.00 71.25 259 ARG A C 1
ATOM 2030 O O . ARG A 1 259 ? 4.223 8.854 15.649 1.00 71.25 259 ARG A O 1
ATOM 2037 N N . ASN A 1 260 ? 6.194 9.348 16.638 1.00 83.06 260 ASN A N 1
ATOM 2038 C CA . ASN A 1 260 ? 7.050 8.836 15.567 1.00 83.06 260 ASN A CA 1
ATOM 2039 C C . ASN A 1 260 ? 7.228 7.320 15.693 1.00 83.06 260 ASN A C 1
ATOM 2041 O O . ASN A 1 260 ? 7.321 6.786 16.802 1.00 83.06 260 ASN A O 1
ATOM 2045 N N . TYR A 1 261 ? 7.310 6.643 14.553 1.00 89.56 261 TYR A N 1
ATOM 2046 C CA . TYR A 1 261 ? 7.519 5.204 14.469 1.00 89.56 261 TYR A CA 1
ATOM 2047 C C . TYR A 1 261 ? 8.561 4.866 13.414 1.00 89.56 261 TYR A C 1
ATOM 2049 O O . TYR A 1 261 ? 8.648 5.529 12.383 1.00 89.56 261 TYR A O 1
ATOM 2057 N N . LEU A 1 262 ? 9.314 3.804 13.675 1.00 90.50 262 LEU A N 1
ATOM 2058 C CA . LEU A 1 262 ? 10.183 3.135 12.720 1.00 90.50 262 LEU A CA 1
ATOM 2059 C C . LEU A 1 262 ? 9.490 1.864 12.243 1.00 90.50 262 LEU A C 1
ATOM 2061 O O . LEU A 1 262 ? 9.085 1.052 13.076 1.00 90.50 262 LEU A O 1
ATOM 2065 N N . MET A 1 263 ? 9.376 1.702 10.926 1.00 94.06 263 MET A N 1
ATOM 2066 C CA . MET A 1 263 ? 9.037 0.433 10.293 1.00 94.06 263 MET A CA 1
ATOM 2067 C C . MET A 1 263 ? 10.324 -0.309 9.962 1.00 94.06 263 MET A C 1
ATOM 2069 O O . MET A 1 263 ? 11.197 0.235 9.279 1.00 94.06 263 MET A O 1
ATOM 2073 N N . GLN A 1 264 ? 10.435 -1.544 10.433 1.00 92.50 264 GLN A N 1
ATOM 2074 C CA . GLN A 1 264 ? 11.595 -2.387 10.197 1.00 92.50 264 GLN A CA 1
ATOM 2075 C C . GLN A 1 264 ? 11.166 -3.793 9.794 1.00 92.50 264 GLN A C 1
ATOM 2077 O O . GLN A 1 264 ? 10.088 -4.254 10.177 1.00 92.50 264 GLN A O 1
ATOM 2082 N N . HIS A 1 265 ? 12.034 -4.483 9.064 1.00 91.19 265 HIS A N 1
ATOM 2083 C CA . HIS A 1 265 ? 11.856 -5.896 8.758 1.00 91.19 265 HIS A CA 1
ATOM 2084 C C . HIS A 1 265 ? 13.165 -6.664 8.917 1.00 91.19 265 HIS A C 1
ATOM 2086 O O . HIS A 1 265 ? 14.248 -6.077 8.892 1.00 91.19 265 HIS A O 1
ATOM 2092 N N . ARG A 1 266 ? 13.056 -7.979 9.078 1.00 87.25 266 ARG A N 1
ATOM 2093 C CA . ARG A 1 266 ? 14.169 -8.926 8.998 1.00 87.25 266 ARG A CA 1
ATOM 2094 C C . ARG A 1 266 ? 13.699 -10.217 8.341 1.00 87.25 266 ARG A C 1
ATOM 2096 O O . ARG A 1 266 ? 12.513 -10.540 8.382 1.00 87.25 266 ARG A O 1
ATOM 2103 N N . LEU A 1 267 ? 14.620 -10.957 7.743 1.00 81.62 267 LEU A N 1
ATOM 2104 C CA . LEU A 1 267 ? 14.357 -12.323 7.293 1.00 81.62 267 LEU A CA 1
ATOM 2105 C C . LEU A 1 267 ? 14.659 -13.299 8.437 1.00 81.62 267 LEU A C 1
ATOM 2107 O O . LEU A 1 267 ? 15.547 -13.023 9.246 1.00 81.62 267 LEU A O 1
ATOM 2111 N N . PHE A 1 268 ? 13.919 -14.406 8.527 1.00 75.62 268 PHE A N 1
ATOM 2112 C CA . PHE A 1 268 ? 14.130 -15.409 9.576 1.00 75.62 268 PHE A CA 1
ATOM 2113 C C . PHE A 1 268 ? 13.783 -16.831 9.102 1.00 75.62 268 PHE A C 1
ATOM 2115 O O . PHE A 1 268 ? 12.972 -17.027 8.188 1.00 75.62 268 PHE A O 1
ATOM 2122 N N . ALA A 1 269 ? 14.405 -17.841 9.716 1.00 72.19 269 ALA A N 1
ATOM 2123 C CA . ALA A 1 269 ? 14.238 -19.238 9.328 1.00 72.19 269 ALA A CA 1
ATOM 2124 C C . ALA A 1 269 ? 12.917 -19.786 9.853 1.00 72.19 269 ALA A C 1
ATOM 2126 O O . ALA A 1 269 ? 12.401 -19.353 10.884 1.00 72.19 269 ALA A O 1
ATOM 2127 N N . LEU A 1 270 ? 12.361 -20.774 9.155 1.00 66.94 270 LEU A N 1
ATOM 2128 C CA . LEU A 1 270 ? 11.169 -21.463 9.644 1.00 66.94 270 LEU A CA 1
ATOM 2129 C C . LEU A 1 270 ? 11.415 -22.055 11.031 1.00 66.94 270 LEU A C 1
ATOM 2131 O O . LEU A 1 270 ? 12.393 -22.766 11.247 1.00 66.94 270 LEU A O 1
ATOM 2135 N N . GLY A 1 271 ? 10.490 -21.789 11.950 1.00 69.69 271 GLY A N 1
ATOM 2136 C CA . GLY A 1 271 ? 10.549 -22.300 13.317 1.00 69.69 271 GLY A CA 1
ATOM 2137 C C . GLY A 1 271 ? 11.420 -21.488 14.278 1.00 69.69 271 GLY A C 1
ATOM 2138 O O . GLY A 1 271 ? 11.436 -21.831 15.455 1.00 69.69 271 GLY A O 1
ATOM 2139 N N . GLN A 1 272 ? 12.097 -20.425 13.825 1.00 72.19 272 GLN A N 1
ATOM 2140 C CA . GLN A 1 272 ? 12.725 -19.454 14.729 1.00 72.19 272 GLN A CA 1
ATOM 2141 C C . GLN A 1 272 ? 11.681 -18.469 15.263 1.00 72.19 272 GLN A C 1
ATOM 2143 O O . GLN A 1 272 ? 10.822 -18.004 14.509 1.00 72.19 272 GLN A O 1
ATOM 2148 N N . ASP A 1 273 ? 11.768 -18.132 16.551 1.00 75.94 273 ASP A N 1
ATOM 2149 C CA . ASP A 1 273 ? 10.917 -17.105 17.146 1.00 75.94 273 ASP A CA 1
ATOM 2150 C C . ASP A 1 273 ? 11.420 -15.711 16.708 1.00 75.94 273 ASP A C 1
ATOM 2152 O O . ASP A 1 273 ? 12.566 -15.338 16.974 1.00 75.94 273 ASP A O 1
ATOM 2156 N N . PRO A 1 274 ? 10.592 -14.892 16.032 1.00 70.75 274 PRO A N 1
ATOM 2157 C CA . PRO A 1 274 ? 10.982 -13.555 15.599 1.00 70.75 274 PRO A CA 1
ATOM 2158 C C . PRO A 1 274 ? 11.224 -12.566 16.757 1.00 70.75 274 PRO A C 1
ATOM 2160 O O . PRO A 1 274 ? 11.648 -11.438 16.502 1.00 70.75 274 PRO A O 1
ATOM 2163 N N . SER A 1 275 ? 10.946 -12.954 18.002 1.00 73.00 275 SER A N 1
ATOM 2164 C CA . SER A 1 275 ? 11.233 -12.176 19.208 1.00 73.00 275 SER A CA 1
ATOM 2165 C C . SER A 1 275 ? 12.550 -12.547 19.898 1.00 73.00 275 SER A C 1
ATOM 2167 O O . SER A 1 275 ? 12.984 -11.802 20.779 1.00 73.00 275 SER A O 1
ATOM 2169 N N . GLU A 1 276 ? 13.214 -13.638 19.490 1.00 72.06 276 GLU A N 1
ATOM 2170 C CA . GLU A 1 276 ? 14.546 -13.977 20.000 1.00 72.06 276 GLU A CA 1
ATOM 2171 C C . GLU A 1 276 ? 15.538 -12.849 19.686 1.00 72.06 276 GLU A C 1
ATOM 2173 O O . GLU A 1 276 ? 15.529 -12.250 18.598 1.00 72.06 276 GLU A O 1
ATOM 2178 N N . SER A 1 277 ? 16.329 -12.512 20.708 1.00 57.59 277 SER A N 1
ATOM 2179 C CA . SER A 1 277 ? 17.150 -11.309 20.747 1.00 57.59 277 SER A CA 1
ATOM 2180 C C . SER A 1 277 ? 18.314 -11.389 19.761 1.00 57.59 277 SER A C 1
ATOM 2182 O O . SER A 1 277 ? 18.865 -12.460 19.527 1.00 57.59 277 SER A O 1
ATOM 2184 N N . ASP A 1 278 ? 18.735 -10.234 19.235 1.00 60.88 278 ASP A N 1
ATOM 2185 C CA . ASP A 1 278 ? 19.872 -10.119 18.307 1.00 60.88 278 ASP A CA 1
ATOM 2186 C C . ASP A 1 278 ? 21.200 -10.659 18.904 1.00 60.88 278 ASP A C 1
ATOM 2188 O O . ASP A 1 278 ? 22.189 -10.771 18.193 1.00 60.88 278 ASP A O 1
ATOM 2192 N N . GLN A 1 279 ? 21.250 -10.986 20.204 1.00 52.56 279 GLN A N 1
ATOM 2193 C CA . GLN A 1 279 ? 22.462 -11.439 20.895 1.00 52.56 279 GLN A CA 1
ATOM 2194 C C . GLN A 1 279 ? 22.780 -12.929 20.706 1.00 52.56 279 GLN A C 1
ATOM 2196 O O . GLN A 1 279 ? 23.910 -13.326 20.982 1.00 52.56 279 GLN A O 1
ATOM 2201 N N . ASP A 1 280 ? 21.828 -13.736 20.229 1.00 52.44 280 ASP A N 1
ATOM 2202 C CA . ASP A 1 280 ? 21.973 -15.199 20.177 1.00 52.44 280 ASP A CA 1
ATOM 2203 C C . ASP A 1 280 ? 22.246 -15.747 18.763 1.00 52.44 280 ASP A C 1
ATOM 2205 O O . ASP A 1 280 ? 22.345 -16.960 18.571 1.00 52.44 280 ASP A O 1
ATOM 2209 N N . ILE A 1 281 ? 22.383 -14.873 17.759 1.00 55.59 281 ILE A N 1
ATOM 2210 C CA . ILE A 1 281 ? 22.640 -15.268 16.369 1.00 55.59 281 ILE A CA 1
ATOM 2211 C C . ILE A 1 281 ? 24.076 -14.877 16.010 1.00 55.59 281 ILE A C 1
ATOM 2213 O O . ILE A 1 281 ? 24.377 -13.701 15.827 1.00 55.59 281 ILE A O 1
ATOM 2217 N N . GLU A 1 282 ? 24.969 -15.863 15.898 1.00 49.88 282 GLU A N 1
ATOM 2218 C CA . GLU A 1 282 ? 26.291 -15.652 15.296 1.00 49.88 282 GLU A CA 1
ATOM 2219 C C . GLU A 1 282 ? 26.097 -15.168 13.847 1.00 49.88 282 GLU A C 1
ATOM 2221 O O . GLU A 1 282 ? 25.514 -15.866 13.014 1.00 49.88 282 GLU A O 1
ATOM 2226 N N . HIS A 1 283 ? 26.521 -13.934 13.565 1.00 51.09 283 HIS A N 1
ATOM 2227 C CA . HIS A 1 283 ? 26.433 -13.338 12.237 1.00 51.09 283 HIS A CA 1
ATOM 2228 C C . HIS A 1 283 ? 27.601 -13.826 11.370 1.00 51.09 283 HIS A C 1
ATOM 2230 O O . HIS A 1 283 ? 28.754 -13.518 11.661 1.00 51.09 283 HIS A O 1
ATOM 2236 N N . ASP A 1 284 ? 27.303 -14.542 10.285 1.00 51.06 284 ASP A N 1
ATOM 2237 C CA . ASP A 1 284 ? 28.199 -14.584 9.127 1.00 51.06 284 ASP A CA 1
ATOM 2238 C C . ASP A 1 284 ? 28.015 -13.259 8.360 1.00 51.06 284 ASP A C 1
ATOM 2240 O O . ASP A 1 284 ? 26.920 -12.958 7.871 1.00 51.06 284 ASP A O 1
ATOM 2244 N N . ASP A 1 285 ? 29.076 -12.451 8.296 1.00 49.81 285 ASP A N 1
ATOM 2245 C CA . ASP A 1 285 ? 29.062 -11.035 7.882 1.00 49.81 285 ASP A CA 1
ATOM 2246 C C . ASP A 1 285 ? 28.558 -10.758 6.443 1.00 49.81 285 ASP A C 1
ATOM 2248 O O . ASP A 1 285 ? 28.266 -9.610 6.107 1.00 49.81 285 ASP A O 1
ATOM 2252 N N . ASP A 1 286 ? 28.409 -11.774 5.586 1.00 50.06 286 ASP A N 1
ATOM 2253 C CA . ASP A 1 286 ? 28.136 -11.596 4.147 1.00 50.06 286 ASP A CA 1
ATOM 2254 C C . ASP A 1 286 ? 26.655 -11.749 3.732 1.00 50.06 286 ASP A C 1
ATOM 2256 O O . ASP A 1 286 ? 26.279 -11.396 2.609 1.00 50.06 286 ASP A O 1
ATOM 2260 N N . ASP A 1 287 ? 25.774 -12.218 4.622 1.00 50.78 287 ASP A N 1
ATOM 2261 C CA . ASP A 1 287 ? 24.452 -12.718 4.203 1.00 50.78 287 ASP A CA 1
ATOM 2262 C C . ASP A 1 287 ? 23.285 -11.756 4.495 1.00 50.78 287 ASP A C 1
ATOM 2264 O O . ASP A 1 287 ? 22.148 -12.009 4.079 1.00 50.78 287 ASP A O 1
ATOM 2268 N N . GLY A 1 288 ? 23.527 -10.665 5.234 1.00 53.38 288 GLY A N 1
ATOM 2269 C CA . GLY A 1 288 ? 22.475 -9.734 5.671 1.00 53.38 288 GLY A CA 1
ATOM 2270 C C . GLY A 1 288 ? 21.406 -10.385 6.562 1.00 53.38 288 GLY A C 1
ATOM 2271 O O . GLY A 1 288 ? 20.273 -9.906 6.632 1.00 53.38 288 GLY A O 1
ATOM 2272 N N . TYR A 1 289 ? 21.746 -11.502 7.210 1.00 58.59 289 TYR A N 1
ATOM 2273 C CA . TYR A 1 289 ? 20.828 -12.307 8.006 1.00 58.59 289 TYR A CA 1
ATOM 2274 C C . TYR A 1 289 ? 20.719 -11.790 9.450 1.00 58.59 289 TYR A C 1
ATOM 2276 O O . TYR A 1 289 ? 21.707 -11.388 10.063 1.00 58.59 289 TYR A O 1
ATOM 2284 N N . GLY A 1 290 ? 19.506 -11.816 10.008 1.00 65.94 290 GLY A N 1
ATOM 2285 C CA . GLY A 1 290 ? 19.237 -11.569 11.431 1.00 65.94 290 GLY A CA 1
ATOM 2286 C C . GLY A 1 290 ? 19.090 -10.102 11.850 1.00 65.94 290 GLY A C 1
ATOM 2287 O O . GLY A 1 290 ? 18.292 -9.815 12.740 1.00 65.94 290 GLY A O 1
ATOM 2288 N N . ALA A 1 291 ? 19.772 -9.159 11.192 1.00 80.31 291 ALA A N 1
ATOM 2289 C CA . ALA A 1 291 ? 19.681 -7.748 11.565 1.00 80.31 291 ALA A CA 1
ATOM 2290 C C . ALA A 1 291 ? 18.369 -7.097 11.096 1.00 80.31 291 ALA A C 1
ATOM 2292 O O . ALA A 1 291 ? 17.916 -7.275 9.965 1.00 80.31 291 ALA A O 1
ATOM 2293 N N . TRP A 1 292 ? 17.786 -6.263 11.954 1.00 84.94 292 TRP A N 1
ATOM 2294 C CA . TRP A 1 292 ? 16.650 -5.423 11.588 1.00 84.94 292 TRP A CA 1
ATOM 2295 C C . TRP A 1 292 ? 17.059 -4.341 10.573 1.00 84.94 292 TRP A C 1
ATOM 2297 O O . TRP A 1 292 ? 17.871 -3.463 10.878 1.00 84.94 292 TRP A O 1
ATOM 2307 N N . GLU A 1 293 ? 16.451 -4.358 9.386 1.00 87.31 293 GLU A N 1
ATOM 2308 C CA . GLU A 1 293 ? 16.555 -3.295 8.382 1.00 87.31 293 GLU A CA 1
ATOM 2309 C C . GLU A 1 293 ? 15.447 -2.261 8.621 1.00 87.31 293 GLU A C 1
ATOM 2311 O O . GLU A 1 293 ? 14.261 -2.592 8.618 1.00 87.31 293 GLU A O 1
ATOM 2316 N N . THR A 1 294 ? 15.813 -0.991 8.816 1.00 88.62 294 THR A N 1
ATOM 2317 C CA . THR A 1 294 ? 14.840 0.109 8.842 1.00 88.62 294 THR A CA 1
ATOM 2318 C C . THR A 1 294 ? 14.420 0.459 7.427 1.00 88.62 294 THR A C 1
ATOM 2320 O O . THR A 1 294 ? 15.261 0.799 6.606 1.00 88.62 294 THR A O 1
ATOM 2323 N N . LEU A 1 295 ? 13.116 0.437 7.159 1.00 89.69 295 LEU A N 1
ATOM 2324 C CA . LEU A 1 295 ? 12.567 0.799 5.855 1.00 89.69 295 LEU A CA 1
ATOM 2325 C C . LEU A 1 295 ? 12.208 2.273 5.777 1.00 89.69 295 LEU A C 1
ATOM 2327 O O . LEU A 1 295 ? 12.575 2.962 4.829 1.00 89.69 295 LEU A O 1
ATOM 2331 N N . TYR A 1 296 ? 11.465 2.758 6.767 1.00 90.88 296 TYR A N 1
ATOM 2332 C CA . TYR A 1 296 ? 11.029 4.144 6.822 1.00 90.88 296 TYR A CA 1
ATOM 2333 C C . TYR A 1 296 ? 10.637 4.551 8.241 1.00 90.88 296 TYR A C 1
ATOM 2335 O O . TYR A 1 296 ? 10.295 3.721 9.087 1.00 90.88 296 TYR A O 1
ATOM 2343 N N . ALA A 1 297 ? 10.663 5.857 8.483 1.00 89.19 297 ALA A N 1
ATOM 2344 C CA . ALA A 1 297 ? 10.084 6.485 9.661 1.00 89.19 297 ALA A CA 1
ATOM 2345 C C . ALA A 1 297 ? 8.777 7.192 9.282 1.00 89.19 297 ALA A C 1
ATOM 2347 O O . ALA A 1 297 ? 8.661 7.702 8.171 1.00 89.19 297 ALA A O 1
ATOM 2348 N N . PHE A 1 298 ? 7.794 7.251 10.178 1.00 89.94 298 PHE A N 1
ATOM 2349 C CA . PHE A 1 298 ? 6.533 7.961 9.932 1.00 89.94 298 PHE A CA 1
ATOM 2350 C C . PHE A 1 298 ? 5.962 8.581 11.209 1.00 89.94 298 PHE A C 1
ATOM 2352 O O . PHE A 1 298 ? 6.215 8.101 12.317 1.00 89.94 298 PHE A O 1
ATOM 2359 N N . ASN A 1 299 ? 5.169 9.643 11.049 1.00 86.38 299 ASN A N 1
ATOM 2360 C CA . ASN A 1 299 ? 4.561 10.382 12.154 1.00 86.38 299 ASN A CA 1
ATOM 2361 C C . ASN A 1 299 ? 3.034 10.310 12.077 1.00 86.38 299 ASN A C 1
ATOM 2363 O O . ASN A 1 299 ? 2.420 10.828 11.149 1.00 86.38 299 ASN A O 1
ATOM 2367 N N . VAL A 1 300 ? 2.392 9.709 13.081 1.00 85.81 300 VAL A N 1
ATOM 2368 C CA . VAL A 1 300 ? 0.921 9.595 13.097 1.00 85.81 300 VAL A CA 1
ATOM 2369 C C . VAL A 1 300 ? 0.216 10.814 13.692 1.00 85.81 300 VAL A C 1
ATOM 2371 O O . VAL A 1 300 ? -1.007 10.823 13.749 1.00 85.81 300 VAL A O 1
ATOM 2374 N N . ALA A 1 301 ? 0.917 11.823 14.204 1.00 79.38 301 ALA A N 1
ATOM 2375 C CA . ALA A 1 301 ? 0.270 13.019 14.748 1.00 79.38 301 ALA A CA 1
ATOM 2376 C C . ALA A 1 301 ? -0.207 13.973 13.640 1.00 79.38 301 ALA A C 1
ATOM 2378 O O . ALA A 1 301 ? -1.169 14.711 13.835 1.00 79.38 301 ALA A O 1
ATOM 2379 N N . GLU A 1 302 ? 0.423 13.931 12.468 1.00 77.19 302 GLU A N 1
ATOM 2380 C CA . GLU A 1 302 ? 0.231 14.949 11.440 1.00 77.19 302 GLU A CA 1
ATOM 2381 C C . GLU A 1 302 ? -0.940 14.634 10.510 1.00 77.19 302 GLU A C 1
ATOM 2383 O O . GLU A 1 302 ? -1.138 13.506 10.056 1.00 77.19 302 GLU A O 1
ATOM 2388 N N . HIS A 1 303 ? -1.742 15.658 10.237 1.00 80.81 303 HIS A N 1
ATOM 2389 C CA . HIS A 1 303 ? -2.812 15.609 9.254 1.00 80.81 303 HIS A CA 1
ATOM 2390 C C . HIS A 1 303 ? -2.418 16.485 8.072 1.00 80.81 303 HIS A C 1
ATOM 2392 O O . HIS A 1 303 ? -2.229 17.689 8.225 1.00 80.81 303 HIS A O 1
ATOM 2398 N N . HIS A 1 304 ? -2.332 15.879 6.893 1.00 86.75 304 HIS A N 1
ATOM 2399 C CA . HIS A 1 304 ? -2.031 16.587 5.656 1.00 86.75 304 HIS A CA 1
ATOM 2400 C C . HIS A 1 304 ? -3.252 16.587 4.738 1.00 86.75 304 HIS A C 1
ATOM 2402 O O . HIS A 1 304 ? -4.021 15.624 4.699 1.00 86.75 304 HIS A O 1
ATOM 2408 N N . GLY A 1 305 ? -3.434 17.681 4.000 1.00 88.75 305 GLY A N 1
ATOM 2409 C CA . GLY A 1 305 ? -4.431 17.758 2.938 1.00 88.75 305 GLY A CA 1
ATOM 2410 C C . GLY A 1 305 ? -3.932 17.104 1.649 1.00 88.75 305 GLY A C 1
ATOM 2411 O O . GLY A 1 305 ? -2.730 16.910 1.464 1.00 88.75 305 GLY A O 1
ATOM 2412 N N . LEU A 1 306 ? -4.852 16.824 0.721 1.00 90.62 306 LEU A N 1
ATOM 2413 C CA . LEU A 1 306 ? -4.536 16.237 -0.587 1.00 90.62 306 LEU A CA 1
ATOM 2414 C C . LEU A 1 306 ? -3.485 17.048 -1.370 1.00 90.62 306 LEU A C 1
ATOM 2416 O O . LEU A 1 306 ? -2.641 16.472 -2.048 1.00 90.62 306 LEU A O 1
ATOM 2420 N N . GLU A 1 307 ? -3.485 18.376 -1.234 1.00 91.56 307 GLU A N 1
ATOM 2421 C CA . GLU A 1 307 ? -2.509 19.266 -1.878 1.00 91.56 307 GLU A CA 1
ATOM 2422 C C . GLU A 1 307 ? -1.061 18.979 -1.448 1.00 91.56 307 GLU A C 1
ATOM 2424 O O . GLU A 1 307 ? -0.148 19.013 -2.278 1.00 91.56 307 GLU A O 1
ATOM 2429 N N . THR A 1 308 ? -0.846 18.637 -0.174 1.00 91.00 308 THR A N 1
ATOM 2430 C CA . THR A 1 308 ? 0.472 18.242 0.335 1.00 91.00 308 THR A CA 1
ATOM 2431 C C . THR A 1 308 ? 0.933 16.951 -0.336 1.00 91.00 308 THR A C 1
ATOM 2433 O O . THR A 1 308 ? 2.040 16.903 -0.868 1.00 91.00 308 THR A O 1
ATOM 2436 N N . PHE A 1 309 ? 0.067 15.933 -0.396 1.00 92.25 309 PHE A N 1
ATOM 2437 C CA . PHE A 1 309 ? 0.378 14.672 -1.077 1.00 92.25 309 PHE A CA 1
ATOM 2438 C C . PHE A 1 309 ? 0.632 14.880 -2.571 1.00 92.25 309 PHE A C 1
ATOM 2440 O O . PHE A 1 309 ? 1.588 14.329 -3.103 1.00 92.25 309 PHE A O 1
ATOM 2447 N N . GLN A 1 310 ? -0.160 15.720 -3.242 1.00 93.75 310 GLN A N 1
ATOM 2448 C CA . GLN A 1 310 ? 0.037 16.045 -4.656 1.00 93.75 310 GLN A CA 1
ATOM 2449 C C . GLN A 1 310 ? 1.374 16.754 -4.900 1.00 93.75 310 GLN A C 1
ATOM 2451 O O . GLN A 1 310 ? 2.034 16.492 -5.906 1.00 93.75 310 GLN A O 1
ATOM 2456 N N . THR A 1 311 ? 1.777 17.644 -3.993 1.00 91.19 311 THR A N 1
ATOM 2457 C CA . THR A 1 311 ? 3.054 18.363 -4.074 1.00 91.19 311 THR A CA 1
ATOM 2458 C C . THR A 1 311 ? 4.235 17.413 -3.900 1.00 91.19 311 THR A C 1
ATOM 2460 O O . THR A 1 311 ? 5.127 17.402 -4.742 1.00 91.19 311 THR A O 1
ATOM 2463 N N . LEU A 1 312 ? 4.206 16.559 -2.875 1.00 90.12 312 LEU A N 1
ATOM 2464 C CA . LEU A 1 312 ? 5.263 15.574 -2.618 1.00 90.12 312 LEU A CA 1
ATOM 2465 C C . LEU A 1 312 ? 5.338 14.506 -3.711 1.00 90.12 312 LEU A C 1
ATOM 2467 O O . LEU A 1 312 ? 6.415 14.187 -4.204 1.00 90.12 312 LEU A O 1
ATOM 2471 N N . SER A 1 313 ? 4.186 14.021 -4.166 1.00 91.31 313 SER A N 1
ATOM 2472 C CA . SER A 1 313 ? 4.083 13.130 -5.317 1.00 91.31 313 SER A CA 1
ATOM 2473 C C . SER A 1 313 ? 4.708 13.750 -6.565 1.00 91.31 313 SER A C 1
ATOM 2475 O O . SER A 1 313 ? 5.416 13.063 -7.293 1.00 91.31 313 SER A O 1
ATOM 2477 N N . ARG A 1 314 ? 4.509 15.056 -6.799 1.00 90.38 314 ARG A N 1
ATOM 2478 C CA . ARG A 1 314 ? 5.158 15.760 -7.912 1.00 90.38 314 ARG A CA 1
ATOM 2479 C C . ARG A 1 314 ? 6.679 15.770 -7.763 1.00 90.38 314 ARG A C 1
ATOM 2481 O O . ARG A 1 314 ? 7.343 15.559 -8.766 1.00 90.38 314 ARG A O 1
ATOM 2488 N N . HIS A 1 315 ? 7.207 15.954 -6.551 1.00 87.50 315 HIS A N 1
ATOM 2489 C CA . HIS A 1 315 ? 8.652 15.905 -6.291 1.00 87.50 315 HIS A CA 1
ATOM 2490 C C . HIS A 1 315 ? 9.258 14.528 -6.575 1.00 87.50 315 HIS A C 1
ATOM 2492 O O . HIS A 1 315 ? 10.305 14.436 -7.213 1.00 87.50 315 HIS A O 1
ATOM 2498 N N . VAL A 1 316 ? 8.570 13.455 -6.171 1.00 86.25 316 VAL A N 1
ATOM 2499 C CA . VAL A 1 316 ? 8.971 12.081 -6.519 1.00 86.25 316 VAL A CA 1
ATOM 2500 C C . VAL A 1 316 ? 8.919 11.863 -8.034 1.00 86.25 316 VAL A C 1
ATOM 2502 O O . VAL A 1 316 ? 9.807 11.226 -8.595 1.00 86.25 316 VAL A O 1
ATOM 2505 N N . PHE A 1 317 ? 7.896 12.412 -8.691 1.00 87.12 317 PHE A N 1
ATOM 2506 C CA . PHE A 1 317 ? 7.658 12.274 -10.125 1.00 87.12 317 PHE A CA 1
ATOM 2507 C C . PHE A 1 317 ? 8.681 13.016 -10.999 1.00 87.12 317 PHE A C 1
ATOM 2509 O O . PHE A 1 317 ? 9.176 12.463 -11.979 1.00 87.12 317 PHE A O 1
ATOM 2516 N N . ASP A 1 318 ? 8.986 14.279 -10.692 1.00 85.94 318 ASP A N 1
ATOM 2517 C CA . ASP A 1 318 ? 9.857 15.108 -11.530 1.00 85.94 318 ASP A CA 1
ATOM 2518 C C . ASP A 1 318 ? 11.349 14.979 -11.174 1.00 85.94 318 ASP A C 1
ATOM 2520 O O . ASP A 1 318 ? 12.195 15.347 -12.001 1.00 85.94 318 ASP A O 1
ATOM 2524 N N . GLY A 1 319 ? 11.666 14.409 -10.005 1.00 77.50 319 GLY A N 1
ATOM 2525 C CA . GLY A 1 319 ? 13.020 14.335 -9.447 1.00 77.50 319 GLY A CA 1
ATOM 2526 C C . GLY A 1 319 ? 13.523 15.687 -8.926 1.00 77.50 319 GLY A C 1
ATOM 2527 O O . GLY A 1 319 ? 14.727 15.904 -8.762 1.00 77.50 319 GLY A O 1
ATOM 2528 N N . SER A 1 320 ? 12.625 16.653 -8.715 1.00 76.62 320 SER A N 1
ATOM 2529 C CA . SER A 1 320 ? 12.982 17.978 -8.213 1.00 76.62 320 SER A CA 1
ATOM 2530 C C . SER A 1 320 ? 13.453 17.918 -6.759 1.00 76.62 320 SER A C 1
ATOM 2532 O O . SER A 1 320 ? 13.325 16.916 -6.056 1.00 76.62 320 SER A O 1
ATOM 2534 N N . LYS A 1 321 ? 14.084 19.010 -6.310 1.00 66.50 321 LYS A N 1
ATOM 2535 C CA . LYS A 1 321 ? 14.659 19.155 -4.957 1.00 66.50 321 LYS A CA 1
ATOM 2536 C C . LYS A 1 321 ? 15.739 18.129 -4.610 1.00 66.50 321 LYS A C 1
ATOM 2538 O O . LYS A 1 321 ? 16.083 17.943 -3.446 1.00 66.50 321 LYS A O 1
ATOM 2543 N N . GLY A 1 322 ? 16.337 17.519 -5.631 1.00 59.81 322 GLY A N 1
ATOM 2544 C CA . GLY A 1 322 ? 17.415 16.572 -5.425 1.00 59.81 322 GLY A CA 1
ATOM 2545 C C . GLY A 1 322 ? 16.946 15.281 -4.771 1.00 59.81 322 GLY A C 1
ATOM 2546 O O . GLY A 1 322 ? 17.785 14.610 -4.173 1.00 59.81 322 GLY A O 1
ATOM 2547 N N . CYS A 1 323 ? 15.650 14.963 -4.889 1.00 60.03 323 CYS A N 1
ATOM 2548 C CA . CYS A 1 323 ? 15.137 13.611 -4.765 1.00 60.03 323 CYS A CA 1
ATOM 2549 C C . CYS A 1 323 ? 15.865 12.806 -5.851 1.00 60.03 323 CYS A C 1
ATOM 2551 O O . CYS A 1 323 ? 15.505 12.859 -7.025 1.00 60.03 323 CYS A O 1
ATOM 2553 N N . THR A 1 324 ? 16.984 12.169 -5.495 1.00 52.47 324 THR A N 1
ATOM 2554 C CA . THR A 1 324 ? 17.782 11.311 -6.386 1.00 52.47 324 THR A CA 1
ATOM 2555 C C . THR A 1 324 ? 17.052 9.994 -6.586 1.00 52.47 324 THR A C 1
ATOM 2557 O O . THR A 1 324 ? 17.600 8.911 -6.369 1.00 52.47 324 THR A O 1
ATOM 2560 N N . THR A 1 325 ? 15.763 10.074 -6.897 1.00 59.56 325 THR A N 1
ATOM 2561 C CA . THR A 1 325 ? 14.939 8.901 -7.011 1.00 59.56 325 THR A CA 1
ATOM 2562 C C . THR A 1 325 ? 15.362 8.213 -8.293 1.00 59.56 325 THR A C 1
ATOM 2564 O O . THR A 1 325 ? 14.954 8.569 -9.395 1.00 59.56 325 THR A O 1
ATOM 2567 N N . LYS A 1 326 ? 16.113 7.119 -8.120 1.00 69.81 326 LYS A N 1
ATOM 2568 C CA . LYS A 1 326 ? 16.254 6.039 -9.113 1.00 69.81 326 LYS A CA 1
ATOM 2569 C C . LYS A 1 326 ? 14.908 5.678 -9.762 1.00 69.81 326 LYS A C 1
ATOM 2571 O O . LYS A 1 326 ? 14.866 5.122 -10.845 1.00 69.81 326 LYS A O 1
ATOM 2576 N N . PHE A 1 327 ? 13.815 6.024 -9.087 1.00 78.44 327 PHE A N 1
ATOM 2577 C CA . PHE A 1 327 ? 12.440 5.989 -9.542 1.00 78.44 327 PHE A CA 1
ATOM 2578 C C . PHE A 1 327 ? 12.133 6.724 -10.856 1.00 78.44 327 PHE A C 1
ATOM 2580 O O . PHE A 1 327 ? 11.143 6.377 -11.485 1.00 78.44 327 PHE A O 1
ATOM 2587 N N . LYS A 1 328 ? 12.905 7.727 -11.285 1.00 83.19 328 LYS A N 1
ATOM 2588 C CA . LYS A 1 328 ? 12.730 8.333 -12.619 1.00 83.19 328 LYS A CA 1
ATOM 2589 C C . LYS A 1 328 ? 13.671 7.732 -13.659 1.00 83.19 328 LYS A C 1
ATOM 2591 O O . LYS A 1 328 ? 13.320 7.659 -14.831 1.00 83.19 328 LYS A O 1
ATOM 2596 N N . ASP A 1 329 ? 14.845 7.306 -13.214 1.00 85.06 329 ASP A N 1
ATOM 2597 C CA . ASP A 1 329 ? 15.917 6.841 -14.094 1.00 85.06 329 ASP A CA 1
ATOM 2598 C C . ASP A 1 329 ? 15.751 5.376 -14.507 1.00 85.06 329 ASP A C 1
ATOM 2600 O O . ASP A 1 329 ? 16.270 4.967 -15.541 1.00 85.06 329 ASP A O 1
ATOM 2604 N N . HIS A 1 330 ? 15.022 4.598 -13.705 1.00 89.44 330 HIS A N 1
ATOM 2605 C CA . HIS A 1 330 ? 14.842 3.169 -13.908 1.00 89.44 330 HIS A CA 1
ATOM 2606 C C . HIS A 1 330 ? 13.367 2.797 -13.920 1.00 89.44 330 HIS A C 1
ATOM 2608 O O . HIS A 1 330 ? 12.622 3.135 -12.994 1.00 89.44 330 HIS A O 1
ATOM 2614 N N . LEU A 1 331 ? 12.951 2.017 -14.914 1.00 93.12 331 LEU A N 1
ATOM 2615 C CA . LEU A 1 331 ? 11.657 1.347 -14.879 1.00 93.12 331 LEU A CA 1
ATOM 2616 C C . LEU A 1 331 ? 11.659 0.380 -13.695 1.00 93.12 331 LEU A C 1
ATOM 2618 O O . LEU A 1 331 ? 12.544 -0.457 -13.566 1.00 93.12 331 LEU A O 1
ATOM 2622 N N . THR A 1 332 ? 10.667 0.488 -12.825 1.00 94.31 332 THR A N 1
ATOM 2623 C CA . THR A 1 332 ? 10.478 -0.369 -11.660 1.00 94.31 332 THR A CA 1
ATOM 2624 C C . THR A 1 332 ? 9.030 -0.809 -11.622 1.00 94.31 332 THR A C 1
ATOM 2626 O O . THR A 1 332 ? 8.132 0.014 -11.465 1.00 94.31 332 THR A O 1
ATOM 2629 N N . VAL A 1 333 ? 8.811 -2.116 -11.724 1.00 96.75 333 VAL A N 1
ATOM 2630 C CA . VAL A 1 333 ? 7.504 -2.749 -11.543 1.00 96.75 333 VAL A CA 1
ATOM 2631 C C . VAL A 1 333 ? 7.671 -3.901 -10.568 1.00 96.75 333 VAL A C 1
ATOM 2633 O O . VAL A 1 333 ? 8.615 -4.678 -10.682 1.00 96.75 333 VAL A O 1
ATOM 2636 N N . SER A 1 334 ? 6.786 -4.031 -9.588 1.00 96.62 334 SER A N 1
ATOM 2637 C CA . SER A 1 334 ? 6.793 -5.173 -8.682 1.00 96.62 334 SER A CA 1
ATOM 2638 C C . SER A 1 334 ? 5.399 -5.554 -8.224 1.00 96.62 334 SER A C 1
ATOM 2640 O O . SER A 1 334 ? 4.516 -4.708 -8.130 1.00 96.62 334 SER A O 1
ATOM 2642 N N . ARG A 1 335 ? 5.215 -6.831 -7.907 1.00 95.50 335 ARG A N 1
ATOM 2643 C CA . ARG A 1 335 ? 4.019 -7.327 -7.229 1.00 95.50 335 ARG A CA 1
ATOM 2644 C C . ARG A 1 335 ? 4.361 -8.518 -6.354 1.00 95.50 335 ARG A C 1
ATOM 2646 O O . ARG A 1 335 ? 5.373 -9.194 -6.563 1.00 95.50 335 ARG A O 1
ATOM 2653 N N . THR A 1 336 ? 3.494 -8.779 -5.395 1.00 94.62 336 THR A N 1
ATOM 2654 C CA . THR A 1 336 ? 3.526 -10.024 -4.636 1.00 94.62 336 THR A CA 1
ATOM 2655 C C . THR A 1 336 ? 2.814 -11.114 -5.446 1.00 94.62 336 THR A C 1
ATOM 2657 O O . THR A 1 336 ? 1.973 -10.805 -6.286 1.00 94.62 336 THR A O 1
ATOM 2660 N N . TYR A 1 337 ? 3.167 -12.383 -5.257 1.00 92.38 337 TYR A N 1
ATOM 2661 C CA . TYR A 1 337 ? 2.430 -13.487 -5.865 1.00 92.38 337 TYR A CA 1
ATOM 2662 C C . TYR A 1 337 ? 2.419 -14.730 -4.983 1.00 92.38 337 TYR A C 1
ATOM 2664 O O . TYR A 1 337 ? 3.327 -14.938 -4.177 1.00 92.38 337 TYR A O 1
ATOM 2672 N N . ASP A 1 338 ? 1.393 -15.552 -5.173 1.00 89.44 338 ASP A N 1
ATOM 2673 C CA . ASP A 1 338 ? 1.264 -16.863 -4.552 1.00 89.44 338 ASP A CA 1
ATOM 2674 C C . ASP A 1 338 ? 1.996 -17.920 -5.400 1.00 89.44 338 ASP A C 1
ATOM 2676 O O . ASP A 1 338 ? 1.776 -18.035 -6.609 1.00 89.44 338 ASP A O 1
ATOM 2680 N N . LEU A 1 339 ? 2.909 -18.662 -4.775 1.00 83.06 339 LEU A N 1
ATOM 2681 C CA . LEU A 1 339 ? 3.699 -19.720 -5.403 1.00 83.06 339 LEU A CA 1
ATOM 2682 C C . LEU A 1 339 ? 2.834 -20.933 -5.771 1.00 83.06 339 LEU A C 1
ATOM 2684 O O . LEU A 1 339 ? 3.136 -21.605 -6.757 1.00 83.06 339 LEU A O 1
ATOM 2688 N N . GLU A 1 340 ? 1.753 -21.193 -5.031 1.00 82.25 340 GLU A N 1
ATOM 2689 C CA . GLU A 1 340 ? 0.847 -22.321 -5.279 1.00 82.25 340 GLU A CA 1
ATOM 2690 C C . GLU A 1 340 ? -0.045 -22.086 -6.498 1.00 82.25 340 GLU A C 1
ATOM 2692 O O . GLU A 1 340 ? -0.410 -23.033 -7.194 1.00 82.25 340 GLU A O 1
ATOM 2697 N N . GLN A 1 341 ? -0.343 -20.821 -6.813 1.00 79.50 341 GLN A N 1
ATOM 2698 C CA . GLN A 1 341 ? -1.099 -20.463 -8.017 1.00 79.50 341 GLN A CA 1
ATOM 2699 C C . GLN A 1 341 ? -0.314 -20.724 -9.311 1.00 79.50 341 GLN A C 1
ATOM 2701 O O . GLN A 1 341 ? -0.894 -20.641 -10.391 1.00 79.50 341 GLN A O 1
ATOM 2706 N N . GLY A 1 342 ? 0.979 -21.064 -9.212 1.00 67.25 342 GLY A N 1
ATOM 2707 C CA . GLY A 1 342 ? 1.806 -21.470 -10.339 1.00 67.25 342 GLY A CA 1
ATOM 2708 C C . GLY A 1 342 ? 1.948 -20.356 -11.369 1.00 67.25 342 GLY A C 1
ATOM 2709 O O . GLY A 1 342 ? 1.305 -20.381 -12.416 1.00 67.25 342 GLY A O 1
ATOM 2710 N N . ILE A 1 343 ? 2.824 -19.379 -11.113 1.00 73.75 343 ILE A N 1
ATOM 2711 C CA . ILE A 1 343 ? 3.243 -18.493 -12.202 1.00 73.75 343 ILE A CA 1
ATOM 2712 C C . ILE A 1 343 ? 4.094 -19.320 -13.160 1.00 73.75 343 ILE A C 1
ATOM 2714 O O . ILE A 1 343 ? 5.222 -19.695 -12.837 1.00 73.75 343 ILE A O 1
ATOM 2718 N N . ASP A 1 344 ? 3.547 -19.581 -14.346 1.00 70.81 344 ASP A N 1
ATOM 2719 C CA . ASP A 1 344 ? 4.314 -20.138 -15.451 1.00 70.81 344 ASP A CA 1
ATOM 2720 C C . ASP A 1 344 ? 5.325 -19.081 -15.912 1.00 70.81 344 ASP A C 1
ATOM 2722 O O . ASP A 1 344 ? 5.032 -18.141 -16.666 1.00 70.81 344 ASP A O 1
ATOM 2726 N N . PHE A 1 345 ? 6.527 -19.178 -15.355 1.00 69.81 345 PHE A N 1
ATOM 2727 C CA . PHE A 1 345 ? 7.677 -18.489 -15.894 1.00 69.81 345 PHE A CA 1
ATOM 2728 C C . PHE A 1 345 ? 8.114 -19.301 -17.113 1.00 69.81 345 PHE A C 1
ATOM 2730 O O . PHE A 1 345 ? 8.547 -20.442 -16.940 1.00 69.81 345 PHE A O 1
ATOM 2737 N N . PRO A 1 346 ? 8.054 -18.751 -18.338 1.00 56.69 346 PRO A N 1
ATOM 2738 C CA . PRO A 1 346 ? 8.717 -19.355 -19.477 1.00 56.69 346 PRO A CA 1
ATOM 2739 C C . PRO A 1 346 ? 10.219 -19.210 -19.232 1.00 56.69 346 PRO A C 1
ATOM 2741 O O . PRO A 1 346 ? 10.870 -18.284 -19.707 1.00 56.69 346 PRO A O 1
ATOM 2744 N N . VAL A 1 347 ? 10.772 -20.097 -18.409 1.00 51.25 347 VAL A N 1
ATOM 2745 C CA . VAL A 1 347 ? 12.177 -20.102 -18.035 1.00 51.25 347 VAL A CA 1
ATOM 2746 C C . VAL A 1 347 ? 12.963 -20.565 -19.258 1.00 51.25 347 VAL A C 1
ATOM 2748 O O . VAL A 1 347 ? 13.345 -21.726 -19.385 1.00 51.25 347 VAL A O 1
ATOM 2751 N N . LYS A 1 348 ? 13.235 -19.645 -20.186 1.00 49.94 348 LYS A N 1
ATOM 2752 C CA . LYS A 1 348 ? 14.335 -19.779 -21.143 1.00 49.94 348 LYS A CA 1
ATOM 2753 C C . LYS A 1 348 ? 15.618 -19.355 -20.440 1.00 49.94 348 LYS A C 1
ATOM 2755 O O . LYS A 1 348 ? 16.277 -18.402 -20.842 1.00 49.94 348 LYS A O 1
ATOM 2760 N N . ASN A 1 349 ? 15.983 -20.053 -19.368 1.00 49.25 349 ASN A N 1
ATOM 2761 C CA . ASN A 1 349 ? 17.312 -19.864 -18.813 1.00 49.25 349 ASN A CA 1
ATOM 2762 C C . ASN A 1 349 ? 18.318 -20.215 -19.914 1.00 49.25 349 ASN A C 1
ATOM 2764 O O . ASN A 1 349 ? 18.284 -21.326 -20.447 1.00 49.25 349 ASN A O 1
ATOM 2768 N N . ASN A 1 350 ? 19.264 -19.316 -20.197 1.00 48.16 350 ASN A N 1
ATOM 2769 C CA . ASN A 1 350 ? 20.413 -19.593 -21.072 1.00 48.16 350 ASN A CA 1
ATOM 2770 C C . ASN A 1 350 ? 21.236 -20.820 -20.607 1.00 48.16 350 ASN A C 1
ATOM 2772 O O . ASN A 1 350 ? 22.119 -21.282 -21.322 1.00 48.16 350 ASN A O 1
ATOM 2776 N N . THR A 1 351 ? 20.953 -21.359 -19.416 1.00 56.88 351 THR A N 1
ATOM 2777 C CA . THR A 1 351 ? 21.587 -22.545 -18.830 1.00 56.88 351 THR A CA 1
ATOM 2778 C C . THR A 1 351 ? 20.821 -23.854 -19.059 1.00 56.88 351 THR A C 1
ATOM 2780 O O . THR A 1 351 ? 21.323 -24.907 -18.671 1.00 56.88 351 THR A O 1
ATOM 2783 N N . GLY A 1 352 ? 19.607 -23.824 -19.629 1.00 55.44 352 GLY A N 1
ATOM 2784 C CA . GLY A 1 352 ? 18.771 -25.018 -19.834 1.00 55.44 352 GLY A CA 1
ATOM 2785 C C . GLY A 1 352 ? 18.283 -25.702 -18.547 1.00 55.44 352 GLY A C 1
ATOM 2786 O O . GLY A 1 352 ? 17.647 -26.751 -18.618 1.00 55.44 352 GLY A O 1
ATOM 2787 N N . LYS A 1 353 ? 18.561 -25.134 -17.364 1.00 54.78 353 LYS A N 1
ATOM 2788 C CA . LYS A 1 353 ? 18.048 -25.639 -16.088 1.00 54.78 353 LYS A CA 1
ATOM 2789 C C . LYS A 1 353 ? 16.682 -25.026 -15.814 1.00 54.78 353 LYS A C 1
ATOM 2791 O O . LYS A 1 353 ? 16.583 -23.824 -15.562 1.00 54.78 353 LYS A O 1
ATOM 2796 N N . GLN A 1 354 ? 15.654 -25.868 -15.835 1.00 56.28 354 GLN A N 1
ATOM 2797 C CA . GLN A 1 354 ? 14.354 -25.544 -15.265 1.00 56.28 354 GLN A CA 1
ATOM 2798 C C . GLN A 1 354 ? 14.568 -25.277 -13.771 1.00 56.28 354 GLN A C 1
ATOM 2800 O O . GLN A 1 354 ? 15.137 -26.113 -13.067 1.00 56.28 354 GLN A O 1
ATOM 2805 N N . SER A 1 355 ? 14.199 -24.090 -13.291 1.00 56.16 355 SER A N 1
ATOM 2806 C CA . SER A 1 355 ? 14.215 -23.809 -11.859 1.00 56.16 355 SER A CA 1
ATOM 2807 C C . SER A 1 355 ? 13.120 -24.650 -11.210 1.00 56.16 355 SER A C 1
ATOM 2809 O O . SER A 1 355 ? 11.948 -24.285 -11.248 1.00 56.16 355 SER A O 1
ATOM 2811 N N . SER A 1 356 ? 13.482 -25.807 -10.660 1.00 58.94 356 SER A N 1
ATOM 2812 C CA . SER A 1 356 ? 12.580 -26.569 -9.808 1.00 58.94 356 SER A CA 1
ATOM 2813 C C . SER A 1 356 ? 12.443 -25.812 -8.490 1.00 58.94 356 SER A C 1
ATOM 2815 O O . SER A 1 356 ? 13.408 -25.676 -7.738 1.00 58.94 356 SER A O 1
ATOM 2817 N N . PHE A 1 357 ? 11.244 -25.314 -8.197 1.00 62.06 357 PHE A N 1
ATOM 2818 C CA . PHE A 1 357 ? 10.904 -24.735 -6.894 1.00 62.06 357 PHE A CA 1
ATOM 2819 C C . PHE A 1 357 ? 10.699 -25.805 -5.800 1.00 62.06 357 PHE A C 1
ATOM 2821 O O . PHE A 1 357 ? 10.086 -25.536 -4.772 1.00 62.06 357 PHE A O 1
ATOM 2828 N N . GLU A 1 358 ? 11.212 -27.020 -6.018 1.00 57.62 358 GLU A N 1
ATOM 2829 C CA . GLU A 1 358 ? 11.127 -28.144 -5.087 1.00 57.62 358 GLU A CA 1
ATOM 2830 C C . GLU A 1 358 ? 11.835 -27.813 -3.764 1.00 57.62 358 GLU A C 1
ATOM 2832 O O . GLU A 1 358 ? 12.982 -27.364 -3.757 1.00 57.62 358 GLU A O 1
ATOM 2837 N N . GLY A 1 359 ? 11.141 -28.040 -2.642 1.00 56.44 359 GLY A N 1
ATOM 2838 C CA . GLY A 1 359 ? 11.678 -27.831 -1.292 1.00 56.44 359 GLY A CA 1
ATOM 2839 C C . GLY A 1 359 ? 11.511 -26.418 -0.728 1.00 56.44 359 GLY A C 1
ATOM 2840 O O . GLY A 1 359 ? 12.349 -25.992 0.057 1.00 56.44 359 GLY A O 1
ATOM 2841 N N . ARG A 1 360 ? 10.478 -25.670 -1.137 1.00 61.78 360 ARG A N 1
ATOM 2842 C CA . ARG A 1 360 ? 10.069 -24.425 -0.464 1.00 61.78 360 ARG A CA 1
ATOM 2843 C C . ARG A 1 360 ? 8.796 -24.681 0.332 1.00 61.78 360 ARG A C 1
ATOM 2845 O O . ARG A 1 360 ? 7.827 -25.174 -0.239 1.00 61.78 360 ARG A O 1
ATOM 2852 N N . THR A 1 361 ? 8.761 -24.314 1.610 1.00 58.50 361 THR A N 1
ATOM 2853 C CA . THR A 1 361 ? 7.514 -24.354 2.399 1.00 58.50 361 THR A CA 1
ATOM 2854 C C . THR A 1 361 ? 6.774 -23.015 2.423 1.00 58.50 361 THR A C 1
ATOM 2856 O O . THR A 1 361 ? 5.696 -22.919 3.005 1.00 58.50 361 THR A O 1
ATOM 2859 N N . ARG A 1 362 ? 7.375 -21.948 1.884 1.00 69.81 362 ARG A N 1
ATOM 2860 C CA . ARG A 1 362 ? 6.773 -20.609 1.846 1.00 69.81 362 ARG A CA 1
ATOM 2861 C C . ARG A 1 362 ? 5.865 -20.492 0.626 1.00 69.81 362 ARG A C 1
ATOM 2863 O O . ARG A 1 362 ? 6.229 -20.938 -0.460 1.00 69.81 362 ARG A O 1
ATOM 2870 N N . THR A 1 363 ? 4.709 -19.864 0.808 1.00 81.62 363 THR A N 1
ATOM 2871 C CA . THR A 1 363 ? 3.657 -19.788 -0.215 1.00 81.62 363 THR A CA 1
ATOM 2872 C C . THR A 1 363 ? 3.689 -18.492 -1.012 1.00 81.62 363 THR A C 1
ATOM 2874 O O . THR A 1 363 ? 2.985 -18.388 -2.006 1.00 81.62 363 THR A O 1
ATOM 2877 N N . MET A 1 364 ? 4.510 -17.501 -0.641 1.00 86.88 364 MET A N 1
ATOM 2878 C CA . MET A 1 364 ? 4.511 -16.202 -1.318 1.00 86.88 364 MET A CA 1
ATOM 2879 C C . MET A 1 364 ? 5.897 -15.741 -1.777 1.00 86.88 364 MET A C 1
ATOM 2881 O O . MET A 1 364 ? 6.882 -15.798 -1.039 1.00 86.88 364 MET A O 1
ATOM 2885 N N . GLY A 1 365 ? 5.951 -15.232 -3.008 1.00 89.75 365 GLY A N 1
ATOM 2886 C CA . GLY A 1 365 ? 7.125 -14.622 -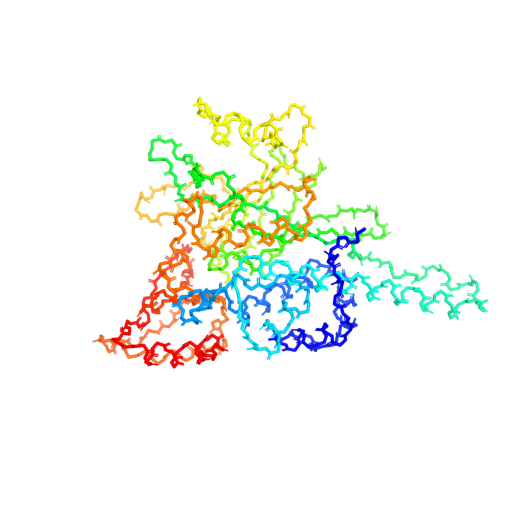3.624 1.00 89.75 365 GLY A CA 1
ATOM 2887 C C . GLY A 1 365 ? 6.882 -13.174 -4.043 1.00 89.75 365 GLY A C 1
ATOM 2888 O O . GLY A 1 365 ? 5.772 -12.641 -3.963 1.00 89.75 365 GLY A O 1
ATOM 2889 N N . ARG A 1 366 ? 7.943 -12.510 -4.505 1.00 92.44 366 ARG A N 1
ATOM 2890 C CA . ARG A 1 366 ? 7.876 -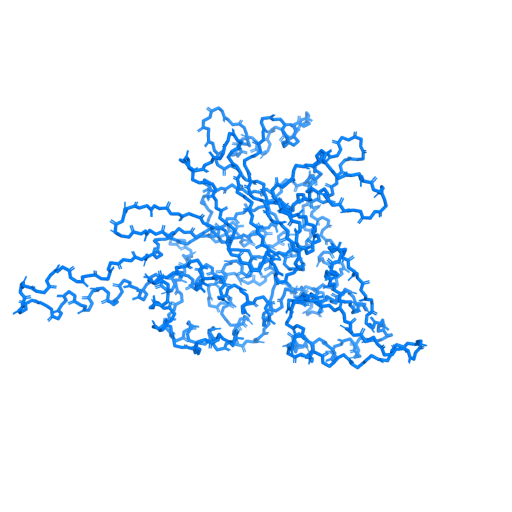11.159 -5.079 1.00 92.44 366 ARG A CA 1
ATOM 2891 C C . ARG A 1 366 ? 8.451 -11.172 -6.471 1.00 92.44 366 ARG A C 1
ATOM 2893 O O . ARG A 1 366 ? 9.598 -11.569 -6.654 1.00 92.44 366 ARG A O 1
ATOM 2900 N N . LEU A 1 367 ? 7.679 -10.694 -7.430 1.00 94.62 367 LEU A N 1
ATOM 2901 C CA . LEU A 1 367 ? 8.142 -10.498 -8.789 1.00 94.62 367 LEU A CA 1
ATOM 2902 C C . LEU A 1 367 ? 8.537 -9.035 -8.962 1.00 94.62 367 LEU A C 1
ATOM 2904 O O . LEU A 1 367 ? 7.804 -8.145 -8.529 1.00 94.62 367 LEU A O 1
ATOM 2908 N N . ALA A 1 368 ? 9.683 -8.783 -9.582 1.00 95.44 368 ALA A N 1
ATOM 2909 C CA . ALA A 1 368 ? 10.155 -7.438 -9.860 1.00 95.44 368 ALA A CA 1
ATOM 2910 C C . ALA A 1 368 ? 10.802 -7.358 -11.242 1.00 95.44 368 ALA A C 1
ATOM 2912 O O . ALA A 1 368 ? 11.716 -8.122 -11.551 1.00 95.44 368 ALA A O 1
ATOM 2913 N N . LEU A 1 369 ? 10.358 -6.390 -12.033 1.00 95.94 369 LEU A N 1
ATOM 2914 C CA . LEU A 1 369 ? 11.030 -5.928 -13.234 1.00 95.94 369 LEU A CA 1
ATOM 2915 C C . LEU A 1 369 ? 11.770 -4.628 -12.904 1.00 95.94 369 LEU A C 1
ATOM 2917 O O . LEU A 1 369 ? 11.159 -3.668 -12.429 1.00 95.94 369 LEU A O 1
ATOM 2921 N N . THR A 1 370 ? 13.075 -4.593 -13.157 1.00 94.69 370 THR A N 1
ATOM 2922 C CA . THR A 1 370 ? 13.863 -3.357 -13.129 1.00 94.69 370 THR A CA 1
ATOM 2923 C C . THR A 1 370 ? 14.562 -3.187 -14.468 1.00 94.69 370 THR A C 1
ATOM 2925 O O . THR A 1 370 ? 15.400 -4.014 -14.823 1.00 94.69 370 THR A O 1
ATOM 2928 N N . ASP A 1 371 ? 14.189 -2.151 -15.213 1.00 94.75 371 ASP A N 1
ATOM 2929 C CA . ASP A 1 371 ? 14.586 -1.927 -16.606 1.00 94.75 371 ASP A CA 1
ATOM 2930 C C . ASP A 1 371 ? 14.359 -3.168 -17.476 1.00 94.75 371 ASP A C 1
ATOM 2932 O O . ASP A 1 371 ? 13.227 -3.510 -17.813 1.00 94.75 371 ASP A O 1
ATOM 2936 N N . MET A 1 372 ? 15.441 -3.865 -17.810 1.00 95.88 372 MET A N 1
ATOM 2937 C CA . MET A 1 372 ? 15.462 -5.036 -18.677 1.00 95.88 372 MET A CA 1
ATOM 2938 C C . MET A 1 372 ? 15.639 -6.342 -17.894 1.00 95.88 372 MET A C 1
ATOM 2940 O O . MET A 1 372 ? 15.861 -7.385 -18.497 1.00 95.88 372 MET A O 1
ATOM 2944 N N . VAL A 1 373 ? 15.557 -6.313 -16.561 1.00 94.69 373 VAL A N 1
ATOM 2945 C CA . VAL A 1 373 ? 15.814 -7.480 -15.707 1.00 94.69 373 VAL A CA 1
ATOM 2946 C C . VAL A 1 373 ? 14.551 -7.874 -14.956 1.00 94.69 373 VAL A C 1
ATOM 2948 O O . VAL A 1 373 ? 14.106 -7.170 -14.047 1.00 94.69 373 VAL A O 1
ATOM 2951 N N . LEU A 1 374 ? 13.998 -9.037 -15.299 1.00 95.31 374 LEU A N 1
ATOM 2952 C CA . LEU A 1 374 ? 12.954 -9.693 -14.522 1.00 95.31 374 LEU A CA 1
ATOM 2953 C C . LEU A 1 374 ? 13.601 -10.588 -13.469 1.00 95.31 374 LEU A C 1
ATOM 2955 O O . LEU A 1 374 ? 14.400 -11.472 -13.777 1.00 95.31 374 LEU A O 1
ATOM 2959 N N . SER A 1 375 ? 13.222 -10.390 -12.215 1.00 93.81 375 SER A N 1
ATOM 2960 C CA . SER A 1 375 ? 13.711 -11.177 -11.091 1.00 93.81 375 SER A CA 1
ATOM 2961 C C . SER A 1 375 ? 12.587 -11.547 -10.140 1.00 93.81 375 SER A C 1
ATOM 2963 O O . SER A 1 375 ? 11.589 -10.837 -10.023 1.00 93.81 375 SER A O 1
ATOM 2965 N N . THR A 1 376 ? 12.771 -12.655 -9.435 1.00 91.44 376 THR A N 1
ATOM 2966 C CA . THR A 1 376 ? 11.934 -13.042 -8.307 1.00 91.44 376 THR A CA 1
ATOM 2967 C C . THR A 1 376 ? 12.742 -13.029 -7.020 1.00 91.44 376 THR A C 1
ATOM 2969 O O . THR A 1 376 ? 13.934 -13.331 -7.016 1.00 91.44 376 THR A O 1
ATOM 2972 N N . PHE A 1 377 ? 12.083 -12.692 -5.920 1.00 88.88 377 PHE A N 1
ATOM 2973 C CA . PHE A 1 377 ? 12.617 -12.811 -4.574 1.00 88.88 377 PHE A CA 1
ATOM 2974 C C . PHE A 1 377 ? 11.732 -13.759 -3.784 1.00 88.88 377 PHE A C 1
ATOM 2976 O O . PHE A 1 377 ? 10.514 -13.581 -3.724 1.00 88.88 377 PHE A O 1
ATOM 2983 N N . VAL A 1 378 ? 12.359 -14.760 -3.188 1.00 84.94 378 VAL A N 1
ATOM 2984 C CA . VAL A 1 378 ? 11.705 -15.782 -2.373 1.00 84.94 378 VAL A CA 1
ATOM 2985 C C . VAL A 1 378 ? 12.566 -16.074 -1.160 1.00 84.94 378 VAL A C 1
ATOM 2987 O O . VAL A 1 378 ? 13.793 -16.101 -1.257 1.00 84.94 378 VAL A O 1
ATOM 2990 N N . THR A 1 379 ? 11.932 -16.293 -0.022 1.00 79.44 379 THR A N 1
ATOM 2991 C CA . THR A 1 379 ? 12.636 -16.689 1.196 1.00 79.44 379 THR A CA 1
ATOM 2992 C C . THR A 1 379 ? 12.708 -18.206 1.241 1.00 79.44 379 THR A C 1
ATOM 2994 O O . THR A 1 379 ? 11.707 -18.888 1.019 1.00 79.44 379 THR A O 1
ATOM 2997 N N . THR A 1 380 ? 13.901 -18.745 1.471 1.00 77.50 380 THR A N 1
ATOM 2998 C CA . THR A 1 380 ? 14.111 -20.186 1.620 1.00 77.50 380 THR A CA 1
ATOM 2999 C C . THR A 1 380 ? 13.657 -20.664 2.996 1.00 77.50 380 THR A C 1
ATOM 3001 O O . THR A 1 380 ? 13.411 -19.871 3.905 1.00 77.50 380 THR A O 1
ATOM 3004 N N . ASP A 1 381 ? 13.605 -21.979 3.181 1.00 74.56 381 ASP A N 1
ATOM 3005 C CA . ASP A 1 381 ? 13.266 -22.585 4.471 1.00 74.56 381 ASP A CA 1
ATOM 3006 C C . ASP A 1 381 ? 14.261 -22.210 5.583 1.00 74.56 381 ASP A C 1
ATOM 3008 O O . ASP A 1 381 ? 13.897 -22.080 6.752 1.00 74.56 381 ASP A O 1
ATOM 3012 N N . GLN A 1 382 ? 15.508 -21.933 5.192 1.00 75.06 382 GLN A N 1
ATOM 3013 C CA . GLN A 1 382 ? 16.571 -21.416 6.056 1.00 75.06 382 GLN A CA 1
ATOM 3014 C C . GLN A 1 382 ? 16.430 -19.916 6.357 1.00 75.06 382 GLN A C 1
ATOM 3016 O O . GLN A 1 382 ? 17.354 -19.318 6.892 1.00 75.06 382 GLN A O 1
ATOM 3021 N N . GLY A 1 383 ? 15.333 -19.277 5.941 1.00 72.06 383 GLY A N 1
ATOM 3022 C CA . GLY A 1 383 ? 15.112 -17.846 6.130 1.00 72.06 383 GLY A CA 1
ATOM 3023 C C . GLY A 1 383 ? 15.949 -16.957 5.221 1.00 72.06 383 GLY A C 1
ATOM 3024 O O . GLY A 1 383 ? 15.923 -15.741 5.372 1.00 72.06 383 GLY A O 1
ATOM 3025 N N . LYS A 1 384 ? 16.730 -17.520 4.292 1.00 77.25 384 LYS A N 1
ATOM 3026 C CA . LYS A 1 384 ? 17.589 -16.720 3.415 1.00 77.25 384 LYS A CA 1
ATOM 3027 C C . LYS A 1 384 ? 16.765 -16.180 2.255 1.00 77.25 384 LYS A C 1
ATOM 3029 O O . LYS A 1 384 ? 16.111 -16.934 1.535 1.00 77.25 384 LYS A O 1
ATOM 3034 N N . GLY A 1 385 ? 16.818 -14.870 2.045 1.00 77.50 385 GLY A N 1
ATOM 3035 C CA . GLY A 1 385 ? 16.233 -14.241 0.868 1.00 77.50 385 GLY A CA 1
ATOM 3036 C C . GLY A 1 385 ? 17.062 -14.592 -0.360 1.00 77.50 385 GLY A C 1
ATOM 3037 O O . GLY A 1 385 ? 18.235 -14.239 -0.443 1.00 77.50 385 GLY A O 1
ATOM 3038 N N . LYS A 1 386 ? 16.465 -15.272 -1.336 1.00 82.81 386 LYS A N 1
ATOM 3039 C CA . LYS A 1 386 ? 17.116 -15.593 -2.604 1.00 82.81 386 LYS A CA 1
ATOM 3040 C C . LYS A 1 386 ? 16.505 -14.753 -3.716 1.00 82.81 386 LYS A C 1
ATOM 3042 O O . LYS A 1 386 ? 15.326 -14.896 -4.042 1.00 82.81 386 LYS A O 1
ATOM 3047 N N . LYS A 1 387 ? 17.324 -13.886 -4.312 1.00 87.12 387 LYS A N 1
ATOM 3048 C CA . LYS A 1 387 ? 17.004 -13.236 -5.585 1.00 87.12 387 LYS A CA 1
ATOM 3049 C C . LYS A 1 387 ? 17.395 -14.169 -6.726 1.00 87.12 387 LYS A C 1
ATOM 3051 O O . LYS A 1 387 ? 18.549 -14.577 -6.819 1.00 87.12 387 LYS A O 1
ATOM 3056 N N . GLU A 1 388 ? 16.460 -14.462 -7.615 1.00 88.56 388 GLU A N 1
ATOM 3057 C CA . GLU A 1 388 ? 16.700 -15.227 -8.837 1.00 88.56 388 GLU A CA 1
ATOM 3058 C C . GLU A 1 388 ? 16.358 -14.345 -10.038 1.00 88.56 388 GLU A C 1
ATOM 3060 O O . GLU A 1 388 ? 15.263 -13.788 -10.119 1.00 88.56 388 GLU A O 1
ATOM 3065 N N . VAL A 1 389 ? 17.306 -14.178 -10.960 1.00 90.31 389 VAL A N 1
ATOM 3066 C CA . VAL A 1 389 ? 17.038 -13.534 -12.251 1.00 90.31 389 VAL A CA 1
ATOM 3067 C C . VAL A 1 389 ? 16.310 -14.550 -13.124 1.00 90.31 389 VAL A C 1
ATOM 3069 O O . VAL A 1 389 ? 16.816 -15.648 -13.343 1.00 90.31 389 VAL A O 1
ATOM 3072 N N . ILE A 1 390 ? 15.113 -14.187 -13.577 1.00 90.12 390 ILE A N 1
ATOM 3073 C CA . ILE A 1 390 ? 14.271 -15.018 -14.445 1.00 90.12 390 ILE A CA 1
ATOM 3074 C C . ILE A 1 390 ? 14.608 -14.738 -15.909 1.00 90.12 390 ILE A C 1
ATOM 3076 O O . ILE A 1 390 ? 14.723 -15.665 -16.705 1.00 90.12 390 ILE A O 1
ATOM 3080 N N . SER A 1 391 ? 14.753 -13.458 -16.261 1.00 91.12 391 SER A N 1
ATOM 3081 C CA . SER A 1 391 ? 15.025 -13.028 -17.630 1.00 91.12 391 SER A CA 1
ATOM 3082 C C . SER A 1 391 ? 15.820 -11.726 -17.652 1.00 91.12 391 SER A C 1
ATOM 3084 O O . SER A 1 391 ? 15.619 -10.847 -16.812 1.00 91.12 391 SER A O 1
ATOM 3086 N N . GLU A 1 392 ? 16.692 -11.608 -18.649 1.00 94.44 392 GLU A N 1
ATOM 3087 C CA . GLU A 1 392 ? 17.350 -10.368 -19.051 1.00 94.44 392 GLU A CA 1
ATOM 3088 C C . GLU A 1 392 ? 16.960 -10.091 -20.504 1.00 94.44 392 GLU A C 1
ATOM 3090 O O . GLU A 1 392 ? 17.401 -10.786 -21.426 1.00 94.44 392 GLU A O 1
ATOM 3095 N N . TYR A 1 393 ? 16.086 -9.111 -20.705 1.00 93.44 393 TYR A N 1
ATOM 3096 C CA . TYR A 1 393 ? 15.536 -8.791 -22.015 1.00 93.44 393 TYR A CA 1
ATOM 3097 C C . TYR A 1 393 ? 16.567 -8.066 -22.872 1.00 93.44 393 TYR A C 1
ATOM 3099 O O . TYR A 1 393 ? 17.286 -7.179 -22.406 1.00 93.44 393 TYR A O 1
ATOM 3107 N N . LYS A 1 394 ? 16.610 -8.420 -24.156 1.00 93.81 394 LYS A N 1
ATOM 3108 C CA . LYS A 1 394 ? 17.473 -7.745 -25.138 1.00 93.81 394 LYS A CA 1
ATOM 3109 C C . LYS A 1 394 ? 16.783 -6.565 -25.808 1.00 93.81 394 LYS A C 1
ATOM 3111 O O . LYS A 1 394 ? 17.463 -5.678 -26.315 1.00 93.81 394 LYS A O 1
ATOM 3116 N N . ASP A 1 395 ? 15.454 -6.565 -25.817 1.00 94.75 395 ASP A N 1
ATOM 3117 C CA . ASP A 1 395 ? 14.639 -5.517 -26.410 1.00 94.75 395 ASP A CA 1
ATOM 3118 C C . ASP A 1 395 ? 13.362 -5.253 -25.603 1.00 94.75 395 ASP A C 1
ATOM 3120 O O . ASP A 1 395 ? 12.920 -6.061 -24.784 1.00 94.75 395 ASP A O 1
ATOM 3124 N N . GLU A 1 396 ? 12.786 -4.073 -25.816 1.00 94.50 396 GLU A N 1
ATOM 3125 C CA . GLU A 1 396 ? 11.620 -3.604 -25.070 1.00 94.50 396 GLU A CA 1
ATOM 3126 C C . GLU A 1 396 ? 10.339 -4.370 -25.391 1.00 94.50 396 GLU A C 1
ATOM 3128 O O . GLU A 1 396 ? 9.413 -4.363 -24.584 1.00 94.50 396 GLU A O 1
ATOM 3133 N N . ARG A 1 397 ? 10.265 -5.032 -26.550 1.00 94.81 397 ARG A N 1
ATOM 3134 C CA . ARG A 1 397 ? 9.070 -5.775 -26.948 1.00 94.81 397 ARG A CA 1
ATOM 3135 C C . ARG A 1 397 ? 8.901 -6.999 -26.057 1.00 94.81 397 ARG A C 1
ATOM 3137 O O . ARG A 1 397 ? 7.829 -7.163 -25.487 1.00 94.81 397 ARG A O 1
ATOM 3144 N N . GLU A 1 398 ? 9.958 -7.793 -25.874 1.00 94.56 398 GLU A N 1
ATOM 3145 C CA . GLU A 1 398 ? 9.932 -8.947 -24.959 1.00 94.56 398 GLU A CA 1
ATOM 3146 C C . GLU A 1 398 ? 9.622 -8.512 -23.516 1.00 94.56 398 GLU A C 1
ATOM 3148 O O . GLU A 1 398 ? 8.807 -9.129 -22.831 1.00 94.56 398 GLU A O 1
ATOM 3153 N N . ARG A 1 399 ? 10.218 -7.397 -23.070 1.00 94.88 399 ARG A N 1
ATOM 3154 C CA . ARG A 1 399 ? 9.926 -6.804 -21.757 1.00 94.88 399 ARG A CA 1
ATOM 3155 C C . ARG A 1 399 ? 8.446 -6.432 -21.618 1.00 94.88 399 ARG A C 1
ATOM 3157 O O . ARG A 1 399 ? 7.843 -6.711 -20.585 1.00 94.88 399 ARG A O 1
ATOM 3164 N N . ASN A 1 400 ? 7.873 -5.773 -22.625 1.00 94.81 400 ASN A N 1
ATOM 3165 C CA . ASN A 1 400 ? 6.492 -5.293 -22.588 1.00 94.81 400 ASN A CA 1
ATOM 3166 C C . ASN A 1 400 ? 5.476 -6.446 -22.659 1.00 94.81 400 ASN A C 1
ATOM 3168 O O . ASN A 1 400 ? 4.454 -6.383 -21.978 1.00 94.81 400 ASN A O 1
ATOM 3172 N N . GLU A 1 401 ? 5.774 -7.519 -23.401 1.00 94.38 401 GLU A N 1
ATOM 3173 C CA . GLU A 1 401 ? 4.975 -8.755 -23.386 1.00 94.38 401 GLU A CA 1
ATOM 3174 C C . GLU A 1 401 ? 4.882 -9.333 -21.961 1.00 94.38 401 GLU A C 1
ATOM 3176 O O . GLU A 1 401 ? 3.797 -9.698 -21.498 1.00 94.38 401 GLU A O 1
ATOM 3181 N N . ASP A 1 402 ? 5.992 -9.339 -21.217 1.00 94.75 402 ASP A N 1
ATOM 3182 C CA . ASP A 1 402 ? 6.008 -9.802 -19.828 1.00 94.75 402 ASP A CA 1
ATOM 3183 C C . ASP A 1 402 ? 5.420 -8.791 -18.831 1.00 94.75 402 ASP A C 1
ATOM 3185 O O . ASP A 1 402 ? 4.883 -9.207 -17.804 1.00 94.75 402 ASP A O 1
ATOM 3189 N N . LEU A 1 403 ? 5.419 -7.488 -19.126 1.00 95.44 403 LEU A N 1
ATOM 3190 C CA . LEU A 1 403 ? 4.660 -6.499 -18.348 1.00 95.44 403 LEU A CA 1
ATOM 3191 C C . LEU A 1 403 ? 3.151 -6.757 -18.411 1.00 95.44 403 LEU A C 1
ATOM 3193 O O . LEU A 1 403 ? 2.488 -6.794 -17.369 1.00 95.44 403 LEU A O 1
ATOM 3197 N N . GLU A 1 404 ? 2.614 -7.002 -19.605 1.00 95.19 404 GLU A N 1
ATOM 3198 C CA . GLU A 1 404 ? 1.197 -7.327 -19.771 1.00 95.19 404 GLU A CA 1
ATOM 3199 C C . GLU A 1 404 ? 0.874 -8.674 -19.120 1.00 95.19 404 GLU A C 1
ATOM 3201 O O . GLU A 1 404 ? -0.032 -8.771 -18.291 1.00 95.19 404 GLU A O 1
ATOM 3206 N N . ARG A 1 405 ? 1.657 -9.708 -19.435 1.00 94.31 405 ARG A N 1
ATOM 3207 C CA . ARG A 1 405 ? 1.404 -11.078 -18.978 1.00 94.31 405 ARG A CA 1
ATOM 3208 C C . ARG A 1 405 ? 1.582 -11.253 -17.472 1.00 94.31 405 ARG A C 1
ATOM 3210 O O . ARG A 1 405 ? 0.755 -11.894 -16.827 1.00 94.31 405 ARG A O 1
ATOM 3217 N N . LEU A 1 406 ? 2.674 -10.732 -16.911 1.00 94.31 406 LEU A N 1
ATOM 3218 C CA . LEU A 1 406 ? 3.051 -10.971 -15.517 1.00 94.31 406 LEU A CA 1
ATOM 3219 C C . LEU A 1 406 ? 2.637 -9.859 -14.568 1.00 94.31 406 LEU A C 1
ATOM 3221 O O . LEU A 1 406 ? 2.710 -10.088 -13.370 1.00 94.31 406 LEU A O 1
ATOM 3225 N N . PHE A 1 407 ? 2.248 -8.676 -15.034 1.00 95.62 407 PHE A N 1
ATOM 3226 C CA . PHE A 1 407 ? 1.829 -7.585 -14.146 1.00 95.62 407 PHE A CA 1
ATOM 3227 C C . PHE A 1 407 ? 0.463 -7.001 -14.520 1.00 95.62 407 PHE A C 1
ATOM 3229 O O . PHE A 1 407 ? -0.046 -6.157 -13.786 1.00 95.62 407 PHE A O 1
ATOM 3236 N N . GLY A 1 408 ? -0.154 -7.461 -15.616 1.00 94.44 408 GLY A N 1
ATOM 3237 C CA . GLY A 1 408 ? -1.422 -6.922 -16.111 1.00 94.44 408 GLY A CA 1
ATOM 3238 C C . GLY A 1 408 ? -1.292 -5.514 -16.697 1.00 94.44 408 GLY A C 1
ATOM 3239 O O . GLY A 1 408 ? -2.297 -4.823 -16.834 1.00 94.44 408 GLY A O 1
ATOM 3240 N N . LEU A 1 409 ? -0.071 -5.063 -17.008 1.00 94.19 409 LEU A N 1
ATOM 3241 C CA . LEU A 1 409 ? 0.197 -3.702 -17.470 1.00 94.19 409 LEU A CA 1
ATOM 3242 C C . LEU A 1 409 ? 0.207 -3.641 -18.996 1.00 94.19 409 LEU A C 1
ATOM 3244 O O . LEU A 1 409 ? 1.133 -4.131 -19.637 1.00 94.19 409 LEU A O 1
ATOM 3248 N N . LYS A 1 410 ? -0.815 -3.002 -19.567 1.00 90.38 410 LYS A N 1
ATOM 3249 C CA . LYS A 1 410 ? -0.901 -2.708 -21.002 1.00 90.38 410 LYS A CA 1
ATOM 3250 C C . LYS A 1 410 ? -0.346 -1.308 -21.248 1.00 90.38 410 LYS A C 1
ATOM 3252 O O . LYS A 1 410 ? -0.983 -0.336 -20.840 1.00 90.38 410 LYS A O 1
ATOM 3257 N N . LEU A 1 411 ? 0.848 -1.234 -21.837 1.00 85.50 411 LEU A N 1
ATOM 3258 C CA . LEU A 1 411 ? 1.572 0.014 -22.112 1.00 85.50 411 LEU A CA 1
ATOM 3259 C C . LEU A 1 411 ? 1.355 0.530 -23.532 1.00 85.50 411 LEU A C 1
ATOM 3261 O O . LEU A 1 411 ? 1.243 -0.312 -24.453 1.00 85.50 411 LEU A O 1
#

InterPro domains:
  IPR001447 Arylamine N-acetyltransferase [PF00797] (43-92)
  IPR001447 Arylamine N-acetyltransferase [PTHR11786] (11-93)
  IPR038765 Papain-like cysteine peptidase superfamily [SSF54001] (9-95)
  IPR053710 Arylamine N-acetyltransferase domain-containing protein [G3DSA:3.30.2140.20] (137-411)

pLDDT: mean 80.79, std 17.53, range [31.88, 98.69]